Protein AF-A0AAD1UEV9-F1 (afdb_monomer_lite)

Foldseek 3Di:
DPDPDPDLPQLPFFLVNVLVCCCPPLVNNVLSVLSVVVRPGSNCLLVDDLCCCCPVSVVVPSVSSVSSNVSSVVSVVVSVVVVVVVVVVVPDDDDDDDDDDDDDDDDDDDDDDDDDDDDDDDDDDDDDDDDDDDDDDDDDDDDDDDDDDDDDDDDDDDDDDDDDDDDDDDDDDDDDDPPPPPLFKWKKWAWLFDPCHRDIAIATQAWWWEFCAPVPTLHHDVDPQTHRGAWIWHHDPRFIWIKGPQGQNFKKWFDDDKDWDDAQWWKDAQQWIWGWHDDPQWIWTATCTDPCHRDIHIADQAWFWEFCAPVTNHHDVVRPRTHNGFWIWHADPVVRIIIIGGPQIQAGMIIGQHDRRDMGDIHTDDQQIWMDGPRIIIGMHIDSDDPPPDDDDHRPDDDPPDDDDDDDDDPPVVVVVVVVVVVVVVVVVVVDDDPDDLAAPPPRPDHWFKAFRNPRDTSHDPVVVVPDQADPVPRHGGSDMHGYDD

Organism: Euplotes crassus (NCBI:txid5936)

pLDDT: mean 71.15, std 26.03, range [24.58, 98.0]

Structure (mmCIF, N/CA/C/O backbone):
data_AF-A0AAD1UEV9-F1
#
_entry.id   AF-A0AAD1UEV9-F1
#
loop_
_atom_site.group_PDB
_atom_site.id
_atom_site.type_symbol
_atom_site.label_atom_id
_atom_site.label_alt_id
_atom_site.label_comp_id
_atom_site.label_asym_id
_atom_site.label_entity_id
_atom_site.label_seq_id
_atom_site.pdbx_PDB_ins_code
_atom_site.Cartn_x
_atom_site.Cartn_y
_atom_site.Cartn_z
_atom_site.occupancy
_atom_site.B_iso_or_equiv
_atom_site.auth_seq_id
_atom_site.auth_comp_id
_atom_site.auth_asym_id
_atom_site.auth_atom_id
_atom_site.pdbx_PDB_model_num
ATOM 1 N N . MET A 1 1 ? -13.849 -2.385 49.567 1.00 40.50 1 MET A N 1
ATOM 2 C CA . MET A 1 1 ? -13.763 -0.961 49.177 1.00 40.50 1 MET A CA 1
ATOM 3 C C . MET A 1 1 ? -12.681 -0.345 50.042 1.00 40.50 1 MET A C 1
ATOM 5 O O . MET A 1 1 ? -12.700 -0.645 51.222 1.00 40.50 1 MET A O 1
ATOM 9 N N . GLU A 1 2 ? -11.763 0.414 49.437 1.00 38.47 2 GLU A N 1
ATOM 10 C CA . GLU A 1 2 ? -10.426 0.838 49.924 1.00 38.47 2 GLU A CA 1
ATOM 11 C C . GLU A 1 2 ? -9.281 -0.165 49.699 1.00 38.47 2 GLU A C 1
ATOM 13 O O . GLU A 1 2 ? -8.807 -0.784 50.642 1.00 38.47 2 GLU A O 1
ATOM 18 N N . SER A 1 3 ? -8.794 -0.303 48.454 1.00 35.12 3 SER A N 1
ATOM 19 C CA . SER A 1 3 ? -7.376 -0.658 48.205 1.00 35.12 3 SER A CA 1
ATOM 20 C C . SER A 1 3 ? -6.909 -0.487 46.742 1.00 35.12 3 SER A C 1
ATOM 22 O O . SER A 1 3 ? -6.105 -1.288 46.273 1.00 35.12 3 SER A O 1
ATOM 24 N N . THR A 1 4 ? -7.398 0.506 45.988 1.00 39.00 4 THR A N 1
ATOM 25 C CA . THR A 1 4 ? -6.973 0.738 44.581 1.00 39.00 4 THR A CA 1
ATOM 26 C C . THR A 1 4 ? -6.480 2.158 44.291 1.00 39.00 4 THR A C 1
ATOM 28 O O . THR A 1 4 ? -6.401 2.551 43.136 1.00 39.00 4 THR A O 1
ATOM 31 N N . GLU A 1 5 ? -6.081 2.920 45.309 1.00 45.06 5 GLU A N 1
ATOM 32 C CA . GLU A 1 5 ? -5.352 4.183 45.127 1.00 45.06 5 GLU A CA 1
ATOM 33 C C . GLU A 1 5 ? -4.006 4.108 45.854 1.00 45.06 5 GLU A C 1
ATOM 35 O O . GLU A 1 5 ? -3.819 4.648 46.941 1.00 45.06 5 GLU A O 1
ATOM 40 N N . GLN A 1 6 ? -3.044 3.398 45.268 1.00 44.56 6 GLN A N 1
ATOM 41 C CA . GLN A 1 6 ? -1.637 3.724 45.501 1.00 44.56 6 GLN A CA 1
ATOM 42 C C . GLN A 1 6 ? -1.188 4.555 44.300 1.00 44.56 6 GLN A C 1
ATOM 44 O O . GLN A 1 6 ? -0.864 4.019 43.244 1.00 44.56 6 GLN A O 1
ATOM 49 N N . LEU A 1 7 ? -1.287 5.877 44.469 1.00 47.72 7 LEU A N 1
ATOM 50 C CA . LEU A 1 7 ? -0.888 6.906 43.508 1.00 47.72 7 LEU A CA 1
ATOM 51 C C . LEU A 1 7 ? 0.530 6.637 43.006 1.00 47.72 7 LEU A C 1
ATOM 53 O O . LEU A 1 7 ? 1.432 6.360 43.805 1.00 47.72 7 LEU A O 1
ATOM 57 N N . LYS A 1 8 ? 0.744 6.747 41.692 1.00 59.47 8 LYS A N 1
ATOM 58 C CA . LYS A 1 8 ? 2.102 6.717 41.154 1.00 59.47 8 LYS A CA 1
ATOM 59 C C . LYS A 1 8 ? 2.853 7.905 41.750 1.00 59.47 8 LYS A C 1
ATOM 61 O O . LYS A 1 8 ? 2.376 9.031 41.684 1.00 59.47 8 LYS A O 1
ATOM 66 N N . GLU A 1 9 ? 4.022 7.669 42.340 1.00 69.00 9 GLU A N 1
ATOM 67 C CA . GLU A 1 9 ? 4.772 8.686 43.100 1.00 69.00 9 GLU A CA 1
ATOM 68 C C . GLU A 1 9 ? 4.999 9.975 42.288 1.00 69.00 9 GLU A C 1
ATOM 70 O O . GLU A 1 9 ? 4.879 11.078 42.819 1.00 69.00 9 GLU A O 1
ATOM 75 N N . TYR A 1 10 ? 5.228 9.837 40.978 1.00 77.81 10 TYR A N 1
ATOM 76 C CA . TYR A 1 10 ? 5.407 10.965 40.071 1.00 77.81 10 TYR A CA 1
ATOM 77 C C . TYR A 1 10 ? 4.105 11.696 39.705 1.00 77.81 10 TYR A C 1
ATOM 79 O O . TYR A 1 10 ? 4.173 12.868 39.372 1.00 77.81 10 TYR A O 1
ATOM 87 N N . GLU A 1 11 ? 2.920 11.080 39.790 1.00 79.50 11 GLU A N 1
ATOM 88 C CA . GLU A 1 11 ? 1.640 11.769 39.516 1.00 79.50 11 GLU A CA 1
ATOM 89 C C . GLU A 1 11 ? 1.346 12.859 40.563 1.00 79.50 11 GLU A C 1
ATOM 91 O O . GLU A 1 11 ? 0.555 13.761 40.309 1.00 79.50 11 GLU A O 1
ATOM 96 N N . SER A 1 12 ? 2.024 12.804 41.717 1.00 80.62 12 SER A N 1
ATOM 97 C CA . SER A 1 12 ? 1.969 13.826 42.768 1.00 80.62 12 SER A CA 1
ATOM 98 C C . SER A 1 12 ? 3.009 14.946 42.623 1.00 80.62 12 SER A C 1
ATOM 100 O O . SER A 1 12 ? 3.001 15.885 43.419 1.00 80.62 12 SER A O 1
ATOM 102 N N . TRP A 1 13 ? 3.913 14.862 41.639 1.00 92.19 13 TRP A N 1
ATOM 103 C CA . TRP A 1 13 ? 4.977 15.851 41.454 1.00 92.19 13 TRP A CA 1
ATOM 104 C C . TRP A 1 13 ? 4.425 17.185 40.971 1.00 92.19 13 TRP A C 1
ATOM 106 O O . TRP A 1 13 ? 3.748 17.254 39.941 1.00 92.19 13 TRP A O 1
ATOM 116 N N . GLY A 1 14 ? 4.799 18.256 41.669 1.00 89.19 14 GLY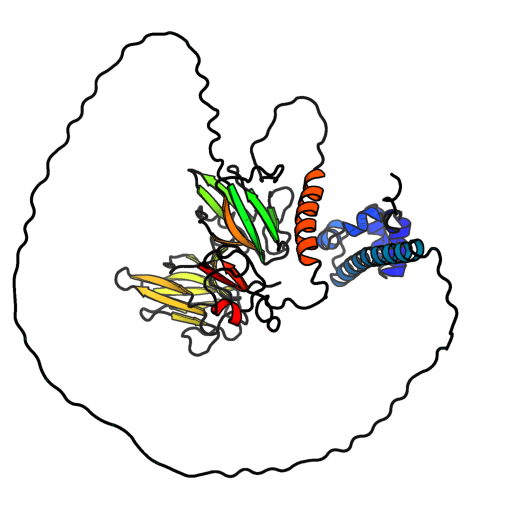 A N 1
ATOM 117 C CA . GLY A 1 14 ? 4.576 19.613 41.193 1.00 89.19 14 GLY A CA 1
ATOM 118 C C . GLY A 1 14 ? 5.571 20.006 40.096 1.00 89.19 14 GLY A C 1
ATOM 119 O O . GLY A 1 14 ? 6.533 19.298 39.795 1.00 89.19 14 GLY A O 1
ATOM 120 N N . ILE A 1 15 ? 5.381 21.196 39.527 1.00 92.00 15 ILE A N 1
ATOM 121 C CA . ILE A 1 15 ? 6.249 21.747 38.469 1.00 92.00 15 ILE A CA 1
ATOM 122 C C . ILE A 1 15 ? 7.723 21.823 38.924 1.00 92.00 15 ILE A C 1
ATOM 124 O O . ILE A 1 15 ? 8.643 21.557 38.147 1.00 92.00 15 ILE A O 1
ATOM 128 N N . GLU A 1 16 ? 7.969 22.157 40.196 1.00 91.44 16 GLU A N 1
ATOM 129 C CA . GLU A 1 16 ? 9.324 22.247 40.758 1.00 91.44 16 GLU A CA 1
ATOM 130 C C . GLU A 1 16 ? 10.008 20.872 40.853 1.00 91.44 16 GLU A C 1
ATOM 132 O O . GLU A 1 16 ? 11.198 20.746 40.552 1.00 91.44 16 GLU A O 1
ATOM 137 N N . ASP A 1 17 ? 9.251 19.822 41.175 1.00 92.38 17 ASP A N 1
ATOM 138 C CA . ASP A 1 17 ? 9.742 18.443 41.218 1.00 92.38 17 ASP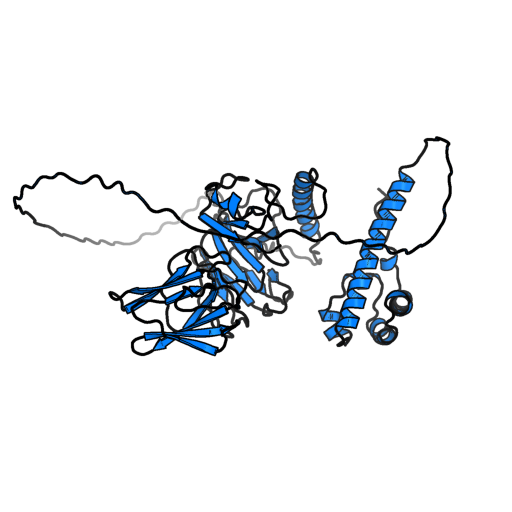 A CA 1
ATOM 139 C C . ASP A 1 17 ? 10.095 17.937 39.817 1.00 92.38 17 ASP A C 1
ATOM 141 O O . ASP A 1 17 ? 11.165 17.355 39.620 1.00 92.38 17 ASP A O 1
ATOM 145 N N . VAL A 1 18 ? 9.265 18.253 38.816 1.00 93.56 18 VAL A N 1
ATOM 146 C CA . VAL A 1 18 ? 9.556 17.966 37.402 1.00 93.56 18 VAL A CA 1
ATOM 147 C C . VAL A 1 18 ? 10.826 18.686 36.948 1.00 93.56 18 VAL A C 1
ATOM 149 O O . VAL A 1 18 ? 11.684 18.087 36.294 1.00 93.56 18 VAL A O 1
ATOM 152 N N . CYS A 1 19 ? 11.009 19.949 37.338 1.00 93.44 19 CYS A N 1
ATOM 153 C CA . CYS A 1 19 ? 12.231 20.693 37.036 1.00 93.44 19 CYS A CA 1
ATOM 154 C C . CYS A 1 19 ? 13.467 20.083 37.715 1.00 93.44 19 CYS A C 1
ATOM 156 O O . CYS A 1 19 ? 14.543 20.033 37.112 1.00 93.44 19 CYS A O 1
ATOM 158 N N . ASN A 1 20 ? 13.330 19.598 38.950 1.00 90.81 20 ASN A N 1
ATOM 159 C CA . ASN A 1 20 ? 14.400 18.905 39.667 1.00 90.81 20 ASN A CA 1
ATOM 160 C C . ASN A 1 20 ? 14.739 17.551 39.031 1.00 90.81 20 ASN A C 1
ATOM 162 O O . ASN A 1 20 ? 15.920 17.218 38.914 1.00 90.81 20 ASN A O 1
ATOM 166 N N . TRP A 1 21 ? 13.739 16.803 38.570 1.00 94.62 21 TRP A N 1
ATOM 167 C CA . TRP A 1 21 ? 13.916 15.557 37.823 1.00 94.62 21 TRP A CA 1
ATOM 168 C C . TRP A 1 21 ? 14.621 15.790 36.478 1.00 94.62 21 TRP A C 1
ATOM 170 O O . TRP A 1 21 ? 15.579 15.087 36.138 1.00 94.62 21 TRP A O 1
ATOM 180 N N . LEU A 1 22 ? 14.217 16.826 35.740 1.00 94.38 22 LEU A N 1
ATOM 181 C CA . LEU A 1 22 ? 14.823 17.195 34.461 1.00 94.38 22 LEU A CA 1
ATOM 182 C C . LEU A 1 22 ? 16.313 17.555 34.609 1.00 94.38 22 LEU A C 1
ATOM 184 O O . LEU A 1 22 ? 17.128 17.242 33.740 1.00 94.38 22 LEU A O 1
ATOM 188 N N . ASP A 1 23 ? 16.684 18.162 35.737 1.00 91.75 23 ASP A N 1
ATOM 189 C CA . ASP A 1 23 ? 18.072 18.474 36.088 1.00 91.75 23 ASP A CA 1
ATOM 190 C C . ASP A 1 23 ? 18.858 17.242 36.537 1.00 91.75 23 ASP A C 1
ATOM 192 O O . ASP A 1 23 ? 19.860 16.863 35.933 1.00 91.75 23 ASP A O 1
ATOM 196 N N . LYS A 1 24 ? 18.390 16.588 37.602 1.00 87.75 24 LYS A N 1
ATOM 197 C CA . LYS A 1 24 ? 19.173 15.585 38.329 1.00 87.75 24 LYS A CA 1
ATOM 198 C C . LYS A 1 24 ? 19.137 14.216 37.662 1.00 87.75 24 LYS A C 1
ATOM 200 O O . LYS A 1 24 ? 20.123 13.490 37.730 1.00 87.75 24 LYS A O 1
ATOM 205 N N . THR A 1 25 ? 18.024 13.862 37.023 1.00 88.69 25 THR A N 1
ATOM 206 C CA . THR A 1 25 ? 17.816 12.531 36.439 1.00 88.69 25 THR A CA 1
ATOM 207 C C . THR A 1 25 ? 18.029 12.538 34.930 1.00 88.69 25 THR A C 1
ATOM 209 O O . THR A 1 25 ? 18.719 11.668 34.404 1.00 88.69 25 THR A O 1
ATOM 212 N N . VAL A 1 26 ? 17.456 13.515 34.220 1.00 91.00 26 VAL A N 1
ATOM 213 C CA . VAL A 1 26 ? 17.577 13.598 32.751 1.00 91.00 26 VAL A CA 1
ATOM 214 C C . VAL A 1 26 ? 18.860 14.324 32.320 1.00 91.00 26 VAL A C 1
ATOM 216 O O . VAL A 1 26 ? 19.352 14.105 31.208 1.00 91.00 26 VAL A O 1
ATOM 219 N N . SER A 1 27 ? 19.435 15.146 33.207 1.00 93.00 27 SER A N 1
ATOM 220 C CA . SER A 1 27 ? 20.623 15.970 32.945 1.00 93.00 27 SER A CA 1
ATOM 221 C C . SER A 1 27 ? 20.422 16.967 31.802 1.00 93.00 27 SER A C 1
ATOM 223 O O . SER A 1 27 ? 21.294 17.121 30.943 1.00 93.00 27 SER A O 1
ATOM 225 N N . LEU A 1 28 ? 19.260 17.632 31.775 1.00 94.38 28 LEU A N 1
ATOM 226 C CA . LEU A 1 28 ? 18.916 18.666 30.792 1.00 94.38 28 LEU A CA 1
ATOM 227 C C . LEU A 1 28 ? 18.331 19.942 31.448 1.00 94.38 28 LEU A C 1
ATOM 229 O O . LEU A 1 28 ? 17.207 20.346 31.129 1.00 94.38 28 LEU A O 1
ATOM 233 N N . PRO A 1 29 ? 19.075 20.624 32.344 1.00 93.00 29 PRO A N 1
ATOM 234 C CA . PRO A 1 29 ? 18.580 21.801 33.067 1.00 93.00 29 PRO A CA 1
ATOM 235 C C . PRO A 1 29 ? 18.188 22.980 32.166 1.00 93.00 29 PRO A C 1
ATOM 237 O O . PRO A 1 29 ? 17.394 23.825 32.577 1.00 93.00 29 PRO A O 1
ATOM 240 N N . GLN A 1 30 ? 18.702 23.044 30.934 1.00 93.38 30 GLN A N 1
ATOM 241 C CA . GLN A 1 30 ? 18.391 24.112 29.981 1.00 93.38 30 GLN A CA 1
ATOM 242 C C . GLN A 1 30 ? 16.912 24.166 29.569 1.00 93.38 30 GLN A C 1
ATOM 244 O O . GLN A 1 30 ? 16.466 25.199 29.081 1.00 93.38 30 GLN A O 1
ATOM 249 N N . TYR A 1 31 ? 16.152 23.083 29.767 1.00 95.75 31 TYR A N 1
ATOM 250 C CA . TYR A 1 31 ? 14.731 23.017 29.409 1.00 95.75 31 TYR A CA 1
ATOM 251 C C . TYR A 1 31 ? 13.787 23.324 30.579 1.00 95.75 31 TYR A C 1
ATOM 253 O O . TYR A 1 31 ? 12.580 23.409 30.367 1.00 95.75 31 TYR A O 1
ATOM 261 N N . LYS A 1 32 ? 14.309 23.574 31.792 1.00 94.50 32 LYS A N 1
ATOM 262 C CA . LYS A 1 32 ? 13.489 23.981 32.948 1.00 94.50 32 LYS A CA 1
ATOM 263 C C . LYS A 1 32 ? 12.576 25.183 32.672 1.00 94.50 32 LYS A C 1
ATOM 265 O O . LYS A 1 32 ? 11.414 25.100 33.065 1.00 94.50 32 LYS A O 1
ATOM 270 N N . PRO A 1 33 ? 13.034 26.273 32.012 1.00 92.56 33 PRO A N 1
ATOM 271 C CA . PRO A 1 33 ? 12.177 27.435 31.780 1.00 92.56 33 PRO A CA 1
ATOM 272 C C . PRO A 1 33 ? 10.932 27.079 30.965 1.00 92.56 33 PRO A C 1
ATOM 274 O O . PRO A 1 33 ? 9.839 27.476 31.338 1.00 92.56 33 PRO A O 1
ATOM 277 N N . VAL A 1 34 ? 11.092 26.254 29.926 1.00 94.00 34 VAL A N 1
ATOM 278 C CA . VAL A 1 34 ? 9.996 25.830 29.042 1.00 94.00 34 VAL A CA 1
ATOM 279 C C . VAL A 1 34 ? 9.017 24.905 29.768 1.00 94.00 34 VAL A C 1
ATOM 281 O O . VAL A 1 34 ? 7.811 25.099 29.685 1.00 94.00 34 VAL A O 1
ATOM 284 N N . PHE A 1 35 ? 9.518 23.936 30.544 1.00 94.69 35 PHE A N 1
ATOM 285 C CA . PHE A 1 35 ? 8.661 23.063 31.360 1.00 94.69 35 PHE A CA 1
ATOM 286 C C . PHE A 1 35 ? 7.892 23.847 32.437 1.00 94.69 35 PHE A C 1
ATOM 288 O O . PHE A 1 35 ? 6.749 23.513 32.739 1.00 94.69 35 PHE A O 1
ATOM 295 N N . THR A 1 36 ? 8.496 24.908 32.984 1.00 92.50 36 THR A N 1
ATOM 296 C CA . THR A 1 36 ? 7.838 25.803 33.949 1.00 92.50 36 THR A CA 1
ATOM 297 C C . THR A 1 36 ? 6.783 26.677 33.272 1.00 92.50 36 THR A C 1
ATOM 299 O O . THR A 1 36 ? 5.683 26.811 33.797 1.00 92.50 36 THR A O 1
ATOM 302 N N . GLU A 1 37 ? 7.097 27.254 32.107 1.00 90.81 37 GLU A N 1
ATOM 303 C CA . GLU A 1 37 ? 6.190 28.113 31.332 1.00 90.81 37 GLU A CA 1
ATOM 304 C C . GLU A 1 37 ? 4.939 27.359 30.870 1.00 90.81 37 GLU A C 1
ATOM 306 O O . GLU A 1 37 ? 3.829 27.877 30.975 1.00 90.81 37 GLU A O 1
ATOM 311 N N . LEU A 1 38 ? 5.113 26.110 30.435 1.00 91.06 38 LEU A N 1
ATOM 312 C CA . LEU A 1 38 ? 4.023 25.217 30.041 1.00 91.06 38 LEU A CA 1
ATOM 313 C C . LEU A 1 38 ? 3.315 24.550 31.234 1.00 91.06 38 LEU A C 1
ATOM 315 O O . LEU A 1 38 ? 2.422 23.734 31.023 1.00 91.06 38 LEU A O 1
ATOM 319 N N . ALA A 1 39 ? 3.696 24.892 32.471 1.00 92.00 39 ALA A N 1
ATOM 320 C CA . ALA A 1 39 ? 3.129 24.352 33.706 1.00 92.00 39 ALA A CA 1
ATOM 321 C C . ALA A 1 39 ? 3.081 22.811 33.735 1.00 92.00 39 ALA A C 1
ATOM 323 O O . ALA A 1 39 ? 2.087 22.212 34.142 1.00 92.00 39 ALA A O 1
ATOM 324 N N . ILE A 1 40 ? 4.166 22.168 33.297 1.00 93.44 40 ILE A N 1
ATOM 325 C CA . ILE A 1 40 ? 4.252 20.709 33.220 1.00 93.44 40 ILE A CA 1
ATOM 326 C C . ILE A 1 40 ? 4.484 20.130 34.613 1.00 93.44 40 ILE A C 1
ATOM 328 O O . ILE A 1 40 ? 5.576 20.243 35.175 1.00 93.44 40 ILE A O 1
ATOM 332 N N . ASP A 1 41 ? 3.452 19.490 35.151 1.00 91.50 41 ASP A N 1
ATOM 333 C CA . ASP A 1 41 ? 3.512 18.692 36.370 1.00 91.50 41 ASP A CA 1
ATOM 334 C C . ASP A 1 41 ? 3.751 17.202 36.063 1.00 91.50 41 ASP A C 1
ATOM 336 O O . ASP A 1 41 ? 3.839 16.772 34.906 1.00 91.50 41 ASP A O 1
ATOM 340 N N . GLY A 1 42 ? 3.917 16.396 37.110 1.00 87.00 42 GLY A N 1
ATOM 341 C CA . GLY A 1 42 ? 4.221 14.981 36.941 1.00 87.00 42 GLY A CA 1
ATOM 342 C C . GLY A 1 42 ? 3.092 14.158 36.324 1.00 87.00 42 GLY A C 1
ATOM 343 O O . GLY A 1 42 ? 3.368 13.149 35.673 1.00 87.00 42 GLY A O 1
ATOM 344 N N . SER A 1 43 ? 1.839 14.604 36.449 1.00 86.50 43 SER A N 1
ATOM 345 C CA . SER A 1 43 ? 0.687 13.947 35.822 1.00 86.50 43 SER A CA 1
ATOM 346 C C . SER A 1 43 ? 0.713 14.070 34.294 1.00 86.50 43 SER A C 1
ATOM 348 O O . SER A 1 43 ? 0.243 13.176 33.589 1.00 86.50 43 SER A O 1
ATOM 350 N N . LEU A 1 44 ? 1.331 15.136 33.772 1.00 88.38 44 LEU A N 1
ATOM 351 C CA . LEU A 1 44 ? 1.458 15.391 32.337 1.00 88.38 44 LEU A CA 1
ATOM 352 C C . LEU A 1 44 ? 2.639 14.659 31.688 1.00 88.38 44 LEU A C 1
ATOM 354 O O . LEU A 1 44 ? 2.579 14.360 30.496 1.00 88.38 44 LEU A O 1
ATOM 358 N N . LEU A 1 45 ? 3.683 14.308 32.448 1.00 89.62 45 LEU A N 1
ATOM 359 C CA . LEU A 1 45 ? 4.866 13.600 31.937 1.00 89.62 45 LEU A CA 1
ATOM 360 C C . LEU A 1 45 ? 4.561 12.363 31.065 1.00 89.62 45 LEU A C 1
ATOM 362 O O . LEU A 1 45 ? 5.134 12.278 29.979 1.00 89.62 45 LEU A O 1
ATOM 366 N N . PRO A 1 46 ? 3.687 11.409 31.451 1.00 86.56 46 PRO A N 1
ATOM 367 C CA . PRO A 1 46 ? 3.407 10.224 30.633 1.00 86.56 46 PRO A CA 1
ATOM 368 C C . PRO A 1 46 ? 2.673 10.527 29.319 1.00 86.56 46 PRO A C 1
ATOM 370 O O . PRO A 1 46 ? 2.594 9.649 28.459 1.00 86.56 46 PRO A O 1
ATOM 373 N N . HIS A 1 47 ? 2.141 11.739 29.158 1.00 85.81 47 HIS A N 1
ATOM 374 C CA . HIS A 1 47 ? 1.397 12.163 27.974 1.00 85.81 47 HIS A CA 1
ATOM 375 C C . HIS A 1 47 ? 2.246 12.947 26.970 1.00 85.81 47 HIS A C 1
ATOM 377 O O . HIS A 1 47 ? 1.777 13.181 25.861 1.00 85.81 47 HIS A O 1
ATOM 383 N N . ILE A 1 48 ? 3.484 13.303 27.326 1.00 88.50 48 ILE A N 1
ATOM 384 C CA . ILE A 1 48 ? 4.402 14.027 26.443 1.00 88.50 48 ILE A CA 1
ATOM 385 C C . ILE A 1 48 ? 4.927 13.094 25.343 1.00 88.50 48 ILE A C 1
ATOM 387 O O . ILE A 1 48 ? 5.586 12.084 25.615 1.00 88.50 48 ILE A O 1
ATOM 391 N N . LEU A 1 49 ? 4.683 13.467 24.088 1.00 89.50 49 LEU A N 1
ATOM 392 C CA . LEU A 1 49 ? 5.151 12.787 22.880 1.00 89.50 49 LEU A CA 1
ATOM 393 C C . LEU A 1 49 ? 6.384 13.489 22.278 1.00 89.50 49 LEU A C 1
ATOM 395 O O . LEU A 1 49 ? 6.690 14.640 22.588 1.00 89.50 49 LEU A O 1
ATOM 399 N N . ASP A 1 50 ? 7.109 12.807 21.377 1.00 86.81 50 ASP A N 1
ATOM 400 C CA . ASP A 1 50 ? 8.262 13.417 20.674 1.00 86.81 50 ASP A CA 1
ATOM 401 C C . ASP A 1 50 ? 7.847 14.658 19.865 1.00 86.81 50 ASP A C 1
ATOM 403 O O . ASP A 1 50 ? 8.622 15.610 19.767 1.00 86.81 50 ASP A O 1
ATOM 407 N N . ASP A 1 51 ? 6.617 14.648 19.334 1.00 84.94 51 ASP A N 1
ATOM 408 C CA . ASP A 1 51 ? 6.024 15.754 18.580 1.00 84.94 51 ASP A CA 1
ATOM 409 C C . ASP A 1 51 ? 5.757 16.985 19.468 1.00 84.94 51 ASP A C 1
ATOM 411 O O . ASP A 1 51 ? 6.004 18.108 19.029 1.00 84.94 51 ASP A O 1
ATOM 415 N N . ASP A 1 52 ? 5.337 16.801 20.721 1.00 91.06 52 ASP A N 1
ATOM 416 C CA . ASP A 1 52 ? 5.136 17.919 21.655 1.00 91.06 52 ASP A CA 1
ATOM 417 C C . ASP A 1 52 ? 6.498 18.532 21.997 1.00 91.06 52 ASP A C 1
ATOM 419 O O . ASP A 1 52 ? 6.710 19.742 21.911 1.00 91.06 52 ASP A O 1
ATOM 423 N N . LEU A 1 53 ? 7.487 17.676 22.273 1.00 91.75 53 LEU A N 1
ATOM 424 C CA . LEU A 1 53 ? 8.841 18.112 22.597 1.00 91.75 53 LEU A CA 1
ATOM 425 C C . LEU A 1 53 ? 9.488 18.930 21.468 1.00 91.75 53 LEU A C 1
ATOM 427 O O . LEU A 1 53 ? 10.262 19.841 21.753 1.00 91.75 53 LEU A O 1
ATOM 431 N N . ILE A 1 54 ? 9.214 18.626 20.195 1.00 87.06 54 ILE A N 1
ATOM 432 C CA . ILE A 1 54 ? 9.757 19.404 19.069 1.00 87.06 54 ILE A CA 1
ATOM 433 C C . ILE A 1 54 ? 8.938 20.661 18.757 1.00 87.06 54 ILE A C 1
ATOM 435 O O . ILE A 1 54 ? 9.549 21.685 18.451 1.00 87.06 54 ILE A O 1
ATOM 439 N N . ASN A 1 55 ? 7.605 20.594 18.809 1.00 83.50 55 ASN A N 1
ATOM 440 C CA . ASN A 1 55 ? 6.742 21.675 18.324 1.00 83.50 55 ASN A CA 1
ATOM 441 C C . ASN A 1 55 ? 6.357 22.672 19.421 1.00 83.50 55 ASN A C 1
ATOM 443 O O . ASN A 1 55 ? 6.371 23.873 19.163 1.00 83.50 55 ASN A O 1
ATOM 447 N N . ASP A 1 56 ? 6.066 22.188 20.628 1.00 88.81 56 ASP A N 1
ATOM 448 C CA . ASP A 1 56 ? 5.537 23.011 21.722 1.00 88.81 56 ASP A CA 1
ATOM 449 C C . ASP A 1 56 ? 6.637 23.394 22.716 1.00 88.81 56 ASP A C 1
ATOM 451 O O . ASP A 1 56 ? 6.675 24.521 23.204 1.00 88.81 56 ASP A O 1
ATOM 455 N N . PHE A 1 57 ? 7.588 22.487 22.964 1.00 92.62 57 PHE A N 1
ATOM 456 C CA . PHE A 1 57 ? 8.718 22.738 23.869 1.00 92.62 57 PHE A CA 1
ATOM 457 C C . PHE A 1 57 ? 9.964 23.288 23.141 1.00 92.62 57 PHE A C 1
ATOM 459 O O . PHE A 1 57 ? 10.988 23.556 23.774 1.00 92.62 57 PHE A O 1
ATOM 466 N N . ASP A 1 58 ? 9.912 23.406 21.808 1.00 91.81 58 ASP A N 1
ATOM 467 C CA . ASP A 1 58 ? 11.008 23.853 20.928 1.00 91.81 58 ASP A CA 1
ATOM 468 C C . ASP A 1 58 ? 12.334 23.066 21.106 1.00 91.81 58 ASP A C 1
ATOM 470 O O . ASP A 1 58 ? 13.440 23.549 20.831 1.00 91.81 58 ASP A O 1
ATOM 474 N N . ILE A 1 59 ? 12.265 21.797 21.531 1.00 92.31 59 ILE A N 1
ATOM 475 C CA . ILE A 1 59 ? 13.429 20.917 21.728 1.00 92.31 59 ILE A CA 1
ATOM 476 C C . ILE A 1 59 ? 13.815 20.263 20.395 1.00 92.31 59 ILE A C 1
ATOM 478 O O . ILE A 1 59 ? 13.602 19.076 20.128 1.00 92.31 59 ILE A O 1
ATOM 482 N N . LYS A 1 60 ? 14.463 21.042 19.526 1.00 84.25 60 LYS A N 1
ATOM 483 C CA . LYS A 1 60 ? 14.861 20.593 18.172 1.00 84.25 60 LYS A CA 1
ATOM 484 C C . LYS A 1 60 ? 15.900 19.469 18.172 1.00 84.25 60 LYS A C 1
ATOM 486 O O . LYS A 1 60 ? 15.957 18.676 17.229 1.00 84.25 60 LYS A O 1
ATOM 491 N N . ILE A 1 61 ? 16.706 19.361 19.230 1.00 88.19 61 ILE A N 1
ATOM 492 C CA . ILE A 1 61 ? 17.770 18.354 19.337 1.00 88.19 61 ILE A CA 1
ATOM 493 C C . ILE A 1 61 ? 17.157 16.975 19.611 1.00 88.19 61 ILE A C 1
ATOM 495 O O . ILE A 1 61 ? 16.754 16.670 20.734 1.00 88.19 61 ILE A O 1
ATOM 499 N N . ARG A 1 62 ? 17.167 16.102 18.594 1.00 86.38 62 ARG A N 1
ATOM 500 C CA . ARG A 1 62 ? 16.588 14.745 18.657 1.00 86.38 62 ARG A CA 1
ATOM 501 C C . ARG A 1 62 ? 17.093 13.919 19.845 1.00 86.38 62 ARG A C 1
ATOM 503 O O . ARG A 1 62 ? 16.309 13.243 20.496 1.00 86.38 62 ARG A O 1
ATOM 510 N N . LEU A 1 63 ? 18.391 13.986 20.158 1.00 78.06 63 LEU A N 1
ATOM 511 C CA . LEU A 1 63 ? 18.976 13.233 21.277 1.00 78.06 63 LEU A CA 1
ATOM 512 C C . LEU A 1 63 ? 18.438 13.675 22.644 1.00 78.06 63 LEU A C 1
ATOM 514 O O . LEU A 1 63 ? 18.319 12.847 23.543 1.00 78.06 63 LEU A O 1
ATOM 518 N N . HIS A 1 64 ? 18.096 14.953 22.808 1.00 92.81 64 HIS A N 1
ATOM 519 C CA . HIS A 1 64 ? 17.519 15.454 24.054 1.00 92.81 64 HIS A CA 1
ATOM 520 C C . HIS A 1 64 ? 16.083 14.962 24.224 1.00 92.81 64 HIS A C 1
ATOM 522 O O . HIS A 1 64 ? 15.734 14.487 25.301 1.00 92.81 64 HIS A O 1
ATOM 528 N N . ARG A 1 65 ? 15.294 14.957 23.143 1.00 94.75 65 ARG A N 1
ATOM 529 C CA . ARG A 1 65 ? 13.935 14.404 23.175 1.00 94.75 65 ARG A CA 1
ATOM 530 C C . ARG A 1 65 ? 13.920 12.911 23.487 1.00 94.75 65 ARG A C 1
ATOM 532 O O . ARG A 1 65 ? 13.207 12.479 24.385 1.00 94.75 65 ARG A O 1
ATOM 539 N N . VAL A 1 66 ? 14.802 12.135 22.849 1.00 83.00 66 VAL A N 1
ATOM 540 C CA . VAL A 1 66 ? 14.965 10.700 23.145 1.00 83.00 66 VAL A CA 1
ATOM 541 C C . VAL A 1 66 ? 15.336 10.465 24.616 1.00 83.00 66 VAL A C 1
ATOM 543 O O . VAL A 1 66 ? 14.804 9.544 25.234 1.00 83.00 66 VAL A O 1
ATOM 546 N N . LYS A 1 67 ? 16.212 11.296 25.206 1.00 90.00 67 LYS A N 1
ATOM 547 C CA . LYS A 1 67 ? 16.551 11.213 26.639 1.00 90.00 67 LYS A CA 1
ATOM 548 C C . LYS A 1 67 ? 15.339 11.464 27.537 1.00 90.00 67 LYS A C 1
ATOM 550 O O . LYS A 1 67 ? 15.133 10.691 28.468 1.00 90.00 67 LYS A O 1
ATOM 555 N N . ILE A 1 68 ? 14.544 12.493 27.243 1.00 91.69 68 ILE A N 1
ATOM 556 C CA . ILE A 1 68 ? 13.335 12.838 28.007 1.00 91.69 68 ILE A CA 1
ATOM 557 C C . ILE A 1 68 ? 12.309 11.701 27.918 1.00 91.69 68 ILE A C 1
ATOM 559 O O . ILE A 1 68 ? 11.891 11.179 28.948 1.00 91.69 68 ILE A O 1
ATOM 563 N N . ILE A 1 69 ? 11.987 11.230 26.709 1.00 91.75 69 ILE A N 1
ATOM 564 C CA . ILE A 1 69 ? 11.027 10.135 26.494 1.00 91.75 69 ILE A CA 1
ATOM 565 C C . ILE A 1 69 ? 11.473 8.845 27.195 1.00 91.75 69 ILE A C 1
ATOM 567 O O . ILE A 1 69 ? 10.671 8.176 27.847 1.00 91.75 69 ILE A O 1
ATOM 571 N N . ASN A 1 70 ? 12.757 8.488 27.113 1.00 86.56 70 ASN A N 1
ATOM 572 C CA . ASN A 1 70 ? 13.265 7.300 27.801 1.00 86.56 70 ASN A CA 1
ATOM 573 C C . ASN A 1 70 ? 13.251 7.459 29.326 1.00 86.56 70 ASN A C 1
ATOM 575 O O . ASN A 1 70 ? 13.009 6.481 30.032 1.00 86.56 70 ASN A O 1
ATOM 579 N N . ALA A 1 71 ? 13.492 8.663 29.845 1.00 89.62 71 ALA A N 1
ATOM 580 C CA . ALA A 1 71 ? 13.400 8.928 31.275 1.00 89.62 71 ALA A CA 1
ATOM 581 C C . ALA A 1 71 ? 11.947 8.842 31.779 1.00 89.62 71 ALA A C 1
ATOM 583 O O . ALA A 1 71 ? 11.716 8.247 32.827 1.00 89.62 71 ALA A O 1
ATOM 584 N N . ILE A 1 72 ? 10.969 9.331 31.008 1.00 89.69 72 ILE A N 1
ATOM 585 C CA . ILE A 1 72 ? 9.531 9.185 31.311 1.00 89.69 72 ILE A CA 1
ATOM 586 C C . ILE A 1 72 ? 9.136 7.704 31.338 1.00 89.69 72 ILE A C 1
ATOM 588 O O . ILE A 1 72 ? 8.476 7.245 32.269 1.00 89.69 72 ILE A O 1
ATOM 592 N N . LYS A 1 73 ? 9.597 6.914 30.360 1.00 84.81 73 LYS A N 1
ATOM 593 C CA . LYS A 1 73 ? 9.358 5.461 30.344 1.00 84.81 73 LYS A CA 1
ATOM 594 C C . LYS A 1 73 ? 9.909 4.774 31.595 1.00 84.81 73 LYS A C 1
ATOM 596 O O . LYS A 1 73 ? 9.225 3.925 32.155 1.00 84.81 73 LYS A O 1
ATOM 601 N N . LYS A 1 74 ? 11.096 5.175 32.067 1.00 82.44 74 LYS A N 1
ATOM 602 C CA . LYS A 1 74 ? 11.682 4.645 33.309 1.00 82.44 74 LYS A CA 1
ATOM 603 C C . LYS A 1 74 ? 10.847 4.978 34.547 1.00 82.44 74 LYS A C 1
ATOM 605 O O . LYS A 1 74 ? 10.691 4.100 35.386 1.00 82.44 74 LYS A O 1
ATOM 610 N N . LEU A 1 75 ? 10.257 6.176 34.634 1.00 81.75 75 LEU A N 1
ATOM 611 C CA . LEU A 1 75 ? 9.339 6.524 35.731 1.00 81.75 75 LEU A CA 1
ATOM 612 C C . LEU A 1 75 ? 8.133 5.576 35.790 1.00 81.75 75 LEU A C 1
ATOM 614 O O . LEU A 1 75 ? 7.720 5.166 36.874 1.00 81.75 75 LEU A O 1
ATOM 618 N N . ASN A 1 76 ? 7.615 5.168 34.628 1.00 70.56 76 ASN A N 1
ATOM 619 C CA . ASN A 1 76 ? 6.517 4.206 34.548 1.00 70.56 76 ASN A CA 1
ATOM 620 C C . ASN A 1 76 ? 6.941 2.804 35.000 1.00 70.56 76 ASN A C 1
ATOM 622 O O . ASN A 1 76 ? 6.228 2.176 35.776 1.00 70.56 76 ASN A O 1
ATOM 626 N N . THR A 1 77 ? 8.110 2.328 34.566 1.00 69.12 77 THR A N 1
ATOM 627 C CA . THR A 1 77 ? 8.606 0.986 34.918 1.00 69.12 77 THR A CA 1
ATOM 628 C C . THR A 1 77 ? 9.002 0.874 36.394 1.00 69.12 77 THR A C 1
ATOM 630 O O . THR A 1 77 ? 8.746 -0.141 37.038 1.00 69.12 77 THR A O 1
ATOM 633 N N . GLU A 1 78 ? 9.605 1.922 36.955 1.00 64.06 78 GLU A N 1
ATOM 634 C CA . GLU A 1 78 ? 10.055 1.942 38.350 1.00 64.06 78 GLU A CA 1
ATOM 635 C C . GLU A 1 78 ? 8.881 2.037 39.338 1.00 64.06 78 GLU A C 1
ATOM 637 O O . GLU A 1 78 ? 8.940 1.463 40.427 1.00 64.06 78 GLU A O 1
ATOM 642 N N . CYS A 1 79 ? 7.776 2.667 38.928 1.00 58.56 79 CYS A N 1
ATOM 643 C CA . CYS A 1 79 ? 6.524 2.655 39.679 1.00 58.56 79 CYS A CA 1
ATOM 644 C C . CYS A 1 79 ? 5.904 1.249 39.744 1.00 58.56 79 CYS A C 1
ATOM 646 O O . CYS A 1 79 ? 5.488 0.817 40.818 1.00 58.56 79 CYS A O 1
ATOM 648 N N . THR A 1 80 ? 5.883 0.513 38.627 1.00 57.72 80 THR A N 1
ATOM 649 C CA . THR A 1 80 ? 5.361 -0.864 38.582 1.00 57.72 80 THR A CA 1
ATOM 650 C C . THR A 1 80 ? 6.165 -1.797 39.491 1.00 57.72 80 THR A C 1
ATOM 652 O O . THR A 1 80 ? 5.576 -2.528 40.284 1.00 57.72 80 THR A O 1
ATOM 655 N N . ARG A 1 81 ? 7.502 -1.687 39.482 1.00 57.88 81 ARG A N 1
ATOM 656 C CA . ARG A 1 81 ? 8.385 -2.496 40.342 1.00 57.88 81 ARG A CA 1
ATOM 657 C C . ARG A 1 81 ? 8.168 -2.236 41.839 1.00 57.88 81 ARG A C 1
ATOM 659 O O . ARG A 1 81 ? 8.141 -3.177 42.625 1.00 57.88 81 ARG A O 1
ATOM 666 N N . LYS A 1 82 ? 7.991 -0.972 42.254 1.00 57.47 82 LYS A N 1
ATOM 667 C CA . LYS A 1 82 ? 7.721 -0.634 43.667 1.00 57.47 82 LYS A CA 1
ATOM 668 C C . LYS A 1 82 ? 6.378 -1.190 44.149 1.00 57.47 82 LYS A C 1
ATOM 670 O O . LYS A 1 82 ? 6.288 -1.631 45.292 1.00 57.47 82 LYS A O 1
ATOM 675 N N . ILE A 1 83 ? 5.359 -1.197 43.286 1.00 58.94 83 ILE A N 1
ATOM 676 C CA . ILE A 1 83 ? 4.047 -1.781 43.596 1.00 58.94 83 ILE A CA 1
ATOM 677 C C . ILE A 1 83 ? 4.178 -3.296 43.781 1.00 58.94 83 ILE A C 1
ATOM 679 O O . ILE A 1 83 ? 3.673 -3.820 44.768 1.00 58.94 83 ILE A O 1
ATOM 683 N N . GLU A 1 84 ? 4.900 -3.987 42.895 1.00 55.38 84 GLU A N 1
ATOM 684 C CA . GLU A 1 84 ? 5.155 -5.432 43.001 1.00 55.38 84 GLU A CA 1
ATOM 685 C C . GLU A 1 84 ? 5.923 -5.800 44.283 1.00 55.38 84 GLU A C 1
ATOM 687 O O . GLU A 1 84 ? 5.566 -6.762 44.965 1.00 55.38 84 GLU A O 1
ATOM 692 N N . GLU A 1 85 ? 6.924 -5.003 44.670 1.00 57.50 85 GLU A N 1
ATOM 693 C CA . GLU A 1 85 ? 7.696 -5.207 45.904 1.00 57.50 85 GLU A CA 1
ATOM 694 C C . GLU A 1 85 ? 6.884 -4.929 47.178 1.00 57.50 85 GLU A C 1
ATOM 696 O O . GLU A 1 85 ? 6.999 -5.672 48.157 1.00 57.50 85 GLU A O 1
ATOM 701 N N . ASP A 1 86 ? 6.039 -3.896 47.185 1.00 55.56 86 ASP A N 1
ATOM 702 C CA . ASP A 1 86 ? 5.136 -3.611 48.307 1.00 55.56 86 ASP A CA 1
ATOM 703 C C . ASP A 1 86 ? 4.011 -4.654 48.417 1.00 55.56 86 ASP A C 1
ATOM 705 O O . ASP A 1 86 ? 3.593 -4.995 49.528 1.00 55.56 86 ASP A O 1
ATOM 709 N N . PHE A 1 87 ? 3.554 -5.210 47.291 1.00 53.97 87 PHE A N 1
ATOM 710 C CA . PHE A 1 87 ? 2.602 -6.322 47.260 1.00 53.97 87 PHE A CA 1
ATOM 711 C C . PHE A 1 87 ? 3.240 -7.612 47.795 1.00 53.97 87 PHE A C 1
ATOM 713 O O . PHE A 1 87 ? 2.651 -8.289 48.641 1.00 53.97 87 PHE A O 1
ATOM 720 N N . ALA A 1 88 ? 4.481 -7.903 47.392 1.00 53.09 88 ALA A N 1
ATOM 721 C CA . ALA A 1 88 ? 5.261 -9.030 47.901 1.00 53.09 88 ALA A CA 1
ATOM 722 C C . ALA A 1 88 ? 5.546 -8.909 49.411 1.00 53.09 88 ALA A C 1
ATOM 724 O O . ALA A 1 88 ? 5.455 -9.901 50.135 1.00 53.09 88 ALA A O 1
ATOM 725 N N . ARG A 1 89 ? 5.814 -7.697 49.924 1.00 58.88 89 ARG A N 1
ATOM 726 C CA . ARG A 1 89 ? 5.970 -7.464 51.374 1.00 58.88 89 ARG A CA 1
ATOM 727 C C . ARG A 1 89 ? 4.660 -7.608 52.148 1.00 58.88 89 ARG A C 1
ATOM 729 O O . ARG A 1 89 ? 4.680 -8.149 53.249 1.00 58.88 89 ARG A O 1
ATOM 736 N N . LYS A 1 90 ? 3.527 -7.158 51.597 1.00 54.75 90 LYS A N 1
ATOM 737 C CA . LYS A 1 90 ? 2.203 -7.287 52.241 1.00 54.75 90 LYS A CA 1
ATOM 738 C C . LYS A 1 90 ? 1.690 -8.730 52.297 1.00 54.75 90 LYS A C 1
ATOM 740 O O . LYS A 1 90 ? 0.892 -9.039 53.177 1.00 54.75 90 LYS A O 1
ATOM 745 N N . LEU A 1 91 ? 2.149 -9.605 51.400 1.00 52.22 91 LEU A N 1
ATOM 746 C CA . LEU A 1 91 ? 1.812 -11.034 51.401 1.00 52.22 91 LEU A CA 1
ATOM 747 C C . LEU A 1 91 ? 2.604 -11.855 52.436 1.00 52.22 91 LEU A C 1
ATOM 749 O O . LEU A 1 91 ? 2.180 -12.957 52.774 1.00 52.22 91 LEU A O 1
ATOM 753 N N . ASN A 1 92 ? 3.694 -11.321 53.000 1.00 45.62 92 ASN A N 1
ATOM 754 C CA . ASN A 1 92 ? 4.459 -11.990 54.053 1.00 45.62 92 ASN A CA 1
ATOM 755 C C . ASN A 1 92 ? 3.950 -11.617 55.456 1.00 45.62 92 ASN A C 1
ATOM 757 O O . ASN A 1 92 ? 4.550 -10.815 56.172 1.00 45.62 92 ASN A O 1
ATOM 761 N N . ILE A 1 93 ? 2.861 -12.269 55.878 1.00 40.16 93 ILE A N 1
ATOM 762 C CA . ILE A 1 93 ? 2.554 -12.483 57.298 1.00 40.16 93 ILE A CA 1
ATOM 763 C C . ILE A 1 93 ? 2.815 -13.957 57.624 1.00 40.16 93 ILE A C 1
ATOM 765 O O . ILE A 1 93 ? 2.011 -14.824 57.300 1.00 40.16 93 ILE A O 1
ATOM 769 N N . GLY A 1 94 ? 3.917 -14.197 58.339 1.00 33.81 94 GLY A N 1
ATOM 770 C CA . GLY A 1 94 ? 4.068 -15.328 59.256 1.00 33.81 94 GLY A CA 1
ATOM 771 C C . GLY A 1 94 ? 4.658 -16.612 58.674 1.00 33.81 94 GLY A C 1
ATOM 772 O O . GLY A 1 94 ? 3.929 -17.525 58.308 1.00 33.81 94 GLY A O 1
ATOM 773 N N . GLY A 1 95 ? 5.982 -16.729 58.735 1.00 28.11 95 GLY A N 1
ATOM 774 C CA . GLY A 1 95 ? 6.683 -18.000 58.591 1.00 28.11 95 GLY A CA 1
ATOM 775 C C . GLY A 1 95 ? 8.168 -17.817 58.853 1.00 28.11 95 GLY A C 1
ATOM 776 O O . GLY A 1 95 ? 8.908 -17.474 57.940 1.00 28.11 95 GLY A O 1
ATOM 777 N N . ASN A 1 96 ? 8.570 -17.980 60.116 1.00 32.19 96 ASN A N 1
ATOM 778 C CA . ASN A 1 96 ? 9.962 -18.198 60.495 1.00 32.19 96 ASN A CA 1
ATOM 779 C C . ASN A 1 96 ? 10.539 -19.326 59.636 1.00 32.19 96 ASN A C 1
ATOM 781 O O . ASN A 1 96 ? 9.881 -20.352 59.518 1.00 32.19 96 ASN A O 1
ATOM 785 N N . ASP A 1 97 ? 11.756 -19.157 59.135 1.00 30.86 97 ASP A N 1
ATOM 786 C CA . ASP A 1 97 ? 12.787 -20.175 59.304 1.00 30.86 97 ASP A CA 1
ATOM 787 C C . ASP A 1 97 ? 14.167 -19.518 59.203 1.00 30.86 97 ASP A C 1
ATOM 789 O O . ASP A 1 97 ? 14.456 -18.694 58.334 1.00 30.86 97 ASP A O 1
ATOM 793 N N . GLU A 1 98 ? 14.964 -19.838 60.215 1.00 33.75 98 GLU A N 1
ATOM 794 C CA . GLU A 1 98 ? 16.342 -19.435 60.436 1.00 33.75 98 GLU A CA 1
ATOM 795 C C . GLU A 1 98 ? 17.301 -20.166 59.480 1.00 33.75 98 GLU A C 1
ATOM 797 O O . GLU A 1 98 ? 17.003 -21.252 58.988 1.00 33.75 98 GLU A O 1
ATOM 802 N N . HIS A 1 99 ? 18.501 -19.587 59.353 1.00 31.58 99 HIS A N 1
ATOM 803 C CA . HIS A 1 99 ? 19.711 -20.066 58.666 1.00 31.58 99 HIS A CA 1
ATOM 804 C C . HIS A 1 99 ? 19.768 -19.878 57.137 1.00 31.58 99 HIS A C 1
ATOM 806 O O . HIS A 1 99 ? 18.871 -20.266 56.407 1.00 31.58 99 HIS A O 1
ATOM 812 N N . SER A 1 100 ? 20.836 -19.327 56.559 1.00 29.44 100 SER A N 1
ATOM 813 C CA . SER A 1 100 ? 22.144 -18.934 57.095 1.00 29.44 100 SER A CA 1
ATOM 814 C C . SER A 1 100 ? 22.778 -17.880 56.192 1.00 29.44 100 SER A C 1
ATOM 816 O O . SER A 1 100 ? 22.699 -17.956 54.968 1.00 29.44 100 SER A O 1
ATOM 818 N N . GLU A 1 101 ? 23.412 -16.919 56.852 1.00 32.22 101 GLU A N 1
ATOM 819 C CA . GLU A 1 101 ? 24.408 -15.995 56.328 1.00 32.22 101 GLU A CA 1
ATOM 820 C C . GLU A 1 101 ? 25.525 -16.752 55.593 1.00 32.22 101 GLU A C 1
ATOM 822 O O . GLU A 1 101 ? 25.989 -17.772 56.093 1.00 32.22 101 GLU A O 1
ATOM 827 N N . GLU A 1 102 ? 25.981 -16.230 54.453 1.00 29.34 102 GLU A N 1
ATOM 828 C CA . GLU A 1 102 ? 27.414 -16.089 54.175 1.00 29.34 102 GLU A CA 1
ATOM 829 C C . GLU A 1 102 ? 27.653 -15.045 53.065 1.00 29.34 102 GLU A C 1
ATOM 831 O O . GLU A 1 102 ? 26.929 -14.936 52.074 1.00 29.34 102 GLU A O 1
ATOM 836 N N . GLU A 1 103 ? 28.639 -14.207 53.356 1.00 30.95 103 GLU A N 1
ATOM 837 C CA . GLU A 1 103 ? 29.066 -12.941 52.756 1.00 30.95 103 GLU A CA 1
ATOM 838 C C . GLU A 1 103 ? 29.718 -13.135 51.361 1.00 30.95 103 GLU A C 1
ATOM 840 O O . GLU A 1 103 ? 30.238 -14.201 51.064 1.00 30.95 103 GLU A O 1
ATOM 845 N N . LYS A 1 104 ? 29.514 -12.247 50.371 1.00 28.56 104 LYS A N 1
ATOM 846 C CA . LYS A 1 104 ? 30.270 -11.005 50.055 1.00 28.56 104 LYS A CA 1
ATOM 847 C C . LYS A 1 104 ? 31.751 -11.229 49.648 1.00 28.56 104 LYS A C 1
ATOM 849 O O . LYS A 1 104 ? 32.435 -12.024 50.265 1.00 28.56 104 LYS A O 1
ATOM 854 N N . GLU A 1 105 ? 32.216 -10.409 48.683 1.00 27.28 105 GLU A N 1
ATOM 855 C CA . GLU A 1 105 ? 33.625 -10.147 48.264 1.00 27.28 105 GLU A CA 1
ATOM 856 C C . GLU A 1 105 ? 34.279 -11.132 47.258 1.00 27.28 105 GLU A C 1
ATOM 858 O O . GLU A 1 105 ? 34.016 -12.320 47.322 1.00 27.28 105 GLU A O 1
ATOM 863 N N . ILE A 1 106 ? 35.134 -10.785 46.274 1.00 26.84 106 ILE A N 1
ATOM 864 C CA . ILE A 1 106 ? 35.794 -9.554 45.773 1.00 26.84 106 ILE A CA 1
ATOM 865 C C . ILE A 1 106 ? 36.346 -9.836 44.339 1.00 26.84 106 ILE A C 1
ATOM 867 O O . ILE A 1 106 ? 36.676 -10.973 44.031 1.00 26.84 106 ILE A O 1
ATOM 871 N N . ASN A 1 107 ? 36.433 -8.772 43.522 1.00 24.58 107 ASN A N 1
ATOM 872 C CA . ASN A 1 107 ? 37.319 -8.397 42.388 1.00 24.58 107 ASN A CA 1
ATOM 873 C C . ASN A 1 107 ? 37.965 -9.374 41.372 1.00 24.58 107 ASN A C 1
ATOM 875 O O . ASN A 1 107 ? 38.481 -10.433 41.693 1.00 24.58 107 ASN A O 1
ATOM 879 N N . GLU A 1 108 ? 38.009 -8.837 40.138 1.00 35.06 108 GLU A N 1
ATOM 880 C CA . GLU A 1 108 ? 39.108 -8.785 39.150 1.00 35.06 108 GLU A CA 1
ATOM 881 C C . GLU A 1 108 ? 40.287 -9.758 39.293 1.00 35.06 108 GLU A C 1
ATOM 883 O O . GLU A 1 108 ? 41.045 -9.663 40.249 1.00 35.06 108 GLU A O 1
ATOM 888 N N . GLU A 1 109 ? 40.567 -10.513 38.224 1.00 28.84 109 GLU A N 1
ATOM 889 C CA . GLU A 1 109 ? 41.925 -10.611 37.672 1.00 28.84 109 GLU A CA 1
ATOM 890 C C . GLU A 1 109 ? 41.898 -11.092 36.209 1.00 28.84 109 GLU A C 1
ATOM 892 O O . GLU A 1 109 ? 41.173 -12.011 35.825 1.00 28.84 109 GLU A O 1
ATOM 897 N N . LEU A 1 110 ? 42.665 -10.377 35.387 1.00 33.09 110 LEU A N 1
ATOM 898 C CA . LEU A 1 110 ? 43.131 -10.774 34.064 1.00 33.09 110 LEU A CA 1
ATOM 899 C C . LEU A 1 110 ? 44.135 -11.919 34.234 1.00 33.09 110 LEU A C 1
ATOM 901 O O . LEU A 1 110 ? 44.945 -11.844 35.148 1.00 33.09 110 LEU A O 1
ATOM 905 N N . ASP A 1 111 ? 44.153 -12.892 33.322 1.00 28.78 111 ASP A N 1
ATOM 906 C CA . ASP A 1 111 ? 45.420 -13.289 32.704 1.00 28.78 111 ASP A CA 1
ATOM 907 C C . ASP A 1 111 ? 45.235 -14.113 31.425 1.00 28.78 111 ASP A C 1
ATOM 909 O O . ASP A 1 111 ? 44.282 -14.873 31.232 1.00 28.78 111 ASP A O 1
ATOM 913 N N . GLU A 1 112 ? 46.176 -13.849 30.527 1.00 31.95 112 GLU A N 1
ATOM 914 C CA . GLU A 1 112 ? 46.422 -14.454 29.229 1.00 31.95 112 GLU A CA 1
ATOM 915 C C . GLU A 1 112 ? 46.854 -15.923 29.372 1.00 31.95 112 GLU A C 1
ATOM 917 O O . GLU A 1 112 ? 47.554 -16.267 30.313 1.00 31.95 112 GLU A O 1
ATOM 922 N N . ASP A 1 113 ? 46.495 -16.780 28.407 1.00 30.47 113 ASP A N 1
ATOM 923 C CA . ASP A 1 113 ? 47.475 -17.655 27.743 1.00 30.47 113 ASP A CA 1
ATOM 924 C C . ASP A 1 113 ? 46.846 -18.472 26.599 1.00 30.47 113 ASP A C 1
ATOM 926 O O . ASP A 1 113 ? 45.906 -19.254 26.754 1.00 30.47 113 ASP A O 1
ATOM 930 N N . VAL A 1 114 ? 47.422 -18.290 25.411 1.00 33.03 114 VAL A N 1
ATOM 931 C CA . VAL A 1 114 ? 47.237 -19.103 24.200 1.00 33.03 114 VAL A CA 1
ATOM 932 C C . VAL A 1 114 ? 48.339 -20.170 24.197 1.00 33.03 114 VAL A C 1
ATOM 934 O O . VAL A 1 114 ? 49.491 -19.836 24.470 1.00 33.03 114 VAL A O 1
ATOM 937 N N . PRO A 1 115 ? 48.072 -21.423 23.777 1.00 39.19 115 PRO A N 1
ATOM 938 C CA . PRO A 1 115 ? 48.746 -21.847 22.548 1.00 39.19 115 PRO A CA 1
ATOM 939 C C . PRO A 1 115 ? 47.877 -22.610 21.537 1.00 39.19 115 PRO A C 1
ATOM 941 O O . PRO A 1 115 ? 47.192 -23.590 21.806 1.00 39.19 115 PRO A O 1
ATOM 944 N N . ASN A 1 116 ? 48.060 -22.131 20.315 1.00 31.09 116 ASN A N 1
ATOM 945 C CA . ASN A 1 116 ? 47.745 -22.630 18.987 1.00 31.09 116 ASN A CA 1
ATOM 946 C C . ASN A 1 116 ? 48.191 -24.087 18.709 1.00 31.09 116 ASN A C 1
ATOM 948 O O . ASN A 1 116 ? 49.314 -24.461 19.038 1.00 31.09 116 ASN A O 1
ATOM 952 N N . MET A 1 117 ? 47.385 -24.842 17.952 1.00 31.47 117 MET A N 1
ATOM 953 C CA . MET A 1 117 ? 47.830 -25.988 17.143 1.00 31.47 117 MET A CA 1
ATOM 954 C C . MET A 1 117 ? 47.176 -25.914 15.751 1.00 31.47 117 MET A C 1
ATOM 956 O O . MET A 1 117 ? 46.022 -26.290 15.554 1.00 31.47 117 MET A O 1
ATOM 960 N N . ARG A 1 118 ? 47.968 -25.441 14.776 1.00 29.75 118 ARG A N 1
ATOM 961 C CA . ARG A 1 118 ? 47.932 -25.868 13.360 1.00 29.75 118 ARG A CA 1
ATOM 962 C C . ARG A 1 118 ? 48.039 -27.402 13.329 1.00 29.75 118 ARG A C 1
ATOM 964 O O . ARG A 1 118 ? 48.703 -27.965 14.188 1.00 29.75 118 ARG A O 1
ATOM 971 N N . GLY A 1 119 ? 47.502 -28.172 12.400 1.00 26.17 119 GLY A N 1
ATOM 972 C CA . GLY A 1 119 ? 47.093 -27.972 11.017 1.00 26.17 119 GLY A CA 1
ATOM 973 C C . GLY A 1 119 ? 47.364 -29.319 10.334 1.00 26.17 119 GLY A C 1
ATOM 974 O O . GLY A 1 119 ? 48.309 -30.002 10.726 1.00 26.17 119 GLY A O 1
ATOM 975 N N . ASN A 1 120 ? 46.556 -29.736 9.363 1.00 28.62 120 ASN A N 1
ATOM 976 C CA . ASN A 1 120 ? 47.098 -30.553 8.286 1.00 28.62 120 ASN A CA 1
ATOM 977 C C . ASN A 1 120 ? 46.211 -30.493 7.051 1.00 28.62 120 ASN A C 1
ATOM 979 O O . ASN A 1 120 ? 44.985 -30.596 7.112 1.00 28.62 120 ASN A O 1
ATOM 983 N N . ASP A 1 121 ? 46.904 -30.357 5.938 1.00 31.88 121 ASP A N 1
ATOM 984 C CA . ASP A 1 121 ? 46.406 -30.049 4.619 1.00 31.88 121 ASP A CA 1
ATOM 985 C C . ASP A 1 121 ? 46.482 -31.337 3.793 1.00 31.88 121 ASP A C 1
ATOM 987 O O . ASP A 1 121 ? 47.362 -32.173 4.005 1.00 31.88 121 ASP A O 1
ATOM 991 N N . GLY A 1 122 ? 45.594 -31.508 2.815 1.00 27.05 122 GLY A N 1
ATOM 992 C CA . GLY A 1 122 ? 45.654 -32.671 1.932 1.00 27.05 122 GLY A CA 1
ATOM 993 C C . GLY A 1 122 ? 44.680 -32.605 0.765 1.00 27.05 122 GLY A C 1
ATOM 994 O O . GLY A 1 122 ? 43.668 -33.294 0.758 1.00 27.05 122 GLY A O 1
ATOM 995 N N . ARG A 1 123 ? 44.995 -31.773 -0.234 1.00 28.86 123 ARG A N 1
ATOM 996 C CA . ARG A 1 123 ? 44.463 -31.887 -1.606 1.00 28.86 123 ARG A CA 1
ATOM 997 C C . ARG A 1 123 ? 45.098 -33.097 -2.303 1.00 28.86 123 ARG A C 1
ATOM 999 O O . ARG A 1 123 ? 46.288 -33.305 -2.109 1.00 28.86 123 ARG A O 1
ATOM 1006 N N . ILE A 1 124 ? 44.334 -33.774 -3.172 1.00 29.03 124 ILE A N 1
ATOM 1007 C CA . ILE A 1 124 ? 44.650 -34.168 -4.572 1.00 29.03 124 ILE A CA 1
ATOM 1008 C C . ILE A 1 124 ? 43.473 -35.026 -5.118 1.00 29.03 124 ILE A C 1
ATOM 1010 O O . ILE A 1 124 ? 43.078 -36.010 -4.503 1.00 29.03 124 ILE A O 1
ATOM 1014 N N . THR A 1 125 ? 42.896 -34.612 -6.253 1.00 30.42 125 THR A N 1
ATOM 1015 C CA . THR A 1 125 ? 42.031 -35.378 -7.197 1.00 30.42 125 THR A CA 1
ATOM 1016 C C . THR A 1 125 ? 42.929 -36.041 -8.279 1.00 30.42 125 THR A C 1
ATOM 1018 O O . THR A 1 125 ? 44.130 -35.780 -8.201 1.00 30.42 125 THR A O 1
ATOM 1021 N N . PRO A 1 126 ? 42.485 -36.778 -9.336 1.00 44.03 126 PRO A N 1
ATOM 1022 C CA . PRO A 1 126 ? 41.136 -37.085 -9.861 1.00 44.03 126 PRO A CA 1
ATOM 1023 C C . PRO A 1 126 ? 40.957 -38.560 -10.362 1.00 44.03 126 PRO A C 1
ATOM 1025 O O . PRO A 1 126 ? 41.771 -39.421 -10.052 1.00 44.03 126 PRO A O 1
ATOM 1028 N N . ASP A 1 127 ? 39.889 -38.793 -11.145 1.00 27.20 127 ASP A N 1
ATOM 1029 C CA . ASP A 1 127 ? 39.614 -39.890 -12.109 1.00 27.20 127 ASP A CA 1
ATOM 1030 C C . ASP A 1 127 ? 38.621 -41.000 -11.704 1.00 27.20 127 ASP A C 1
ATOM 1032 O O . ASP A 1 127 ? 38.939 -41.891 -10.916 1.00 27.20 127 ASP A O 1
ATOM 1036 N N . ARG A 1 128 ? 37.438 -40.996 -12.354 1.00 29.55 128 ARG A N 1
ATOM 1037 C CA . ARG A 1 128 ? 36.970 -42.083 -13.247 1.00 29.55 128 ARG A CA 1
ATOM 1038 C C . ARG A 1 128 ? 35.619 -41.789 -13.932 1.00 29.55 128 ARG A C 1
ATOM 1040 O O . ARG A 1 128 ? 34.625 -41.512 -13.268 1.00 29.55 128 ARG A O 1
ATOM 1047 N N . GLU A 1 129 ? 35.649 -41.887 -15.263 1.00 30.91 129 GLU A N 1
ATOM 1048 C CA . GLU A 1 129 ? 34.569 -42.237 -16.212 1.00 30.91 129 GLU A CA 1
ATOM 1049 C C . GLU A 1 129 ? 33.969 -43.605 -15.801 1.00 30.91 129 GLU A C 1
ATOM 1051 O O . GLU A 1 129 ? 34.664 -44.387 -15.152 1.00 30.91 129 GLU A O 1
ATOM 1056 N N . GLU A 1 130 ? 32.692 -43.960 -15.952 1.00 30.75 130 GLU A N 1
ATOM 1057 C CA . GLU A 1 130 ? 31.820 -44.253 -17.116 1.00 30.75 130 GLU A CA 1
ATOM 1058 C C . GLU A 1 130 ? 30.618 -45.000 -16.439 1.00 30.75 130 GLU A C 1
ATOM 1060 O O . GLU A 1 130 ? 30.799 -45.586 -15.370 1.00 30.75 130 GLU A O 1
ATOM 1065 N N . GLU A 1 131 ? 29.344 -44.943 -16.831 1.00 29.45 131 GLU A N 1
ATOM 1066 C CA . GLU A 1 131 ? 28.750 -45.682 -17.951 1.00 29.45 131 GLU A CA 1
ATOM 1067 C C . GLU A 1 131 ? 27.224 -45.418 -17.996 1.00 29.45 131 GLU A C 1
ATOM 1069 O O . GLU A 1 131 ? 26.573 -45.139 -16.984 1.00 29.45 131 GLU A O 1
ATOM 1074 N N . ASP A 1 132 ? 26.693 -45.531 -19.209 1.00 28.06 132 ASP A N 1
ATOM 1075 C CA . ASP A 1 132 ? 25.317 -45.355 -19.664 1.00 28.06 132 ASP A CA 1
ATOM 1076 C C . ASP A 1 132 ? 24.253 -46.236 -18.991 1.00 28.06 132 ASP A C 1
ATOM 1078 O O . ASP A 1 132 ? 24.532 -47.338 -18.538 1.00 28.06 132 ASP A O 1
ATOM 1082 N N . LEU A 1 133 ? 22.985 -45.815 -19.111 1.00 30.89 133 LEU A N 1
ATOM 1083 C CA . LEU A 1 133 ? 21.882 -46.711 -19.492 1.00 30.89 133 LEU A CA 1
ATOM 1084 C C . LEU A 1 133 ? 20.758 -45.908 -20.177 1.00 30.89 133 LEU A C 1
ATOM 1086 O O . LEU A 1 133 ? 19.869 -45.340 -19.541 1.00 30.89 133 LEU A O 1
ATOM 1090 N N . GLN A 1 134 ? 20.793 -45.897 -21.512 1.00 28.81 134 GLN A N 1
ATOM 1091 C CA . GLN A 1 134 ? 19.605 -45.775 -22.358 1.00 28.81 134 GLN A CA 1
ATOM 1092 C C . GLN A 1 134 ? 18.950 -47.157 -22.486 1.00 28.81 134 GLN A C 1
ATOM 1094 O O . GLN A 1 134 ? 19.632 -48.132 -22.796 1.00 28.81 134 GLN A O 1
ATOM 1099 N N . ILE A 1 135 ? 17.622 -47.232 -22.372 1.00 31.27 135 ILE A N 1
ATOM 1100 C CA . ILE A 1 135 ? 16.831 -48.236 -23.095 1.00 31.27 135 ILE A CA 1
ATOM 1101 C C . ILE A 1 135 ? 15.754 -47.502 -23.888 1.00 31.27 135 ILE A C 1
ATOM 1103 O O . ILE A 1 135 ? 15.019 -46.656 -23.380 1.00 31.27 135 ILE A O 1
ATOM 1107 N N . THR A 1 136 ? 15.737 -47.828 -25.171 1.00 28.91 136 THR A N 1
ATOM 1108 C CA . THR A 1 136 ? 14.946 -47.280 -26.262 1.00 28.91 136 THR A CA 1
ATOM 1109 C C . THR A 1 136 ? 13.665 -48.090 -26.504 1.00 28.91 136 THR A C 1
ATOM 1111 O O . THR A 1 136 ? 13.639 -49.299 -26.313 1.00 28.91 136 THR A O 1
ATOM 1114 N N . ASN A 1 137 ? 12.630 -47.366 -26.955 1.00 29.92 137 ASN A N 1
ATOM 1115 C CA . ASN A 1 137 ? 11.641 -47.647 -28.015 1.00 29.92 137 ASN A CA 1
ATOM 1116 C C . ASN A 1 137 ? 11.045 -49.052 -28.229 1.00 29.92 137 ASN A C 1
ATOM 1118 O O . ASN A 1 137 ? 11.768 -50.025 -28.378 1.00 29.92 137 ASN A O 1
ATOM 1122 N N . MET A 1 138 ? 9.731 -49.089 -28.520 1.00 27.34 138 MET A N 1
ATOM 1123 C CA . MET A 1 138 ? 9.134 -49.368 -29.856 1.00 27.34 138 MET A CA 1
ATOM 1124 C C . MET A 1 138 ? 7.599 -49.155 -29.782 1.00 27.34 138 MET A C 1
ATOM 1126 O O . MET A 1 138 ? 6.943 -49.711 -28.912 1.00 27.34 138 MET A O 1
ATOM 1130 N N . ASN A 1 139 ? 7.039 -48.154 -30.480 1.00 28.97 139 ASN A N 1
ATOM 1131 C CA . ASN A 1 139 ? 6.439 -48.203 -31.834 1.00 28.97 139 ASN A CA 1
ATOM 1132 C C . ASN A 1 139 ? 5.129 -49.019 -31.943 1.00 28.97 139 ASN A C 1
ATOM 1134 O O . ASN A 1 139 ? 5.159 -50.225 -31.755 1.00 28.97 139 ASN A O 1
ATOM 1138 N N . THR A 1 140 ? 4.007 -48.390 -32.339 1.00 30.45 140 THR A N 1
ATOM 1139 C CA . THR A 1 140 ? 3.540 -48.282 -33.749 1.00 30.45 140 THR A CA 1
ATOM 1140 C C . THR A 1 140 ? 2.127 -47.671 -33.857 1.00 30.45 140 THR A C 1
ATOM 1142 O O . THR A 1 140 ? 1.168 -48.286 -33.412 1.00 30.45 140 THR A O 1
ATOM 1145 N N . GLY A 1 141 ? 2.017 -46.533 -34.556 1.00 26.67 141 GLY A N 1
ATOM 1146 C CA . GLY A 1 141 ? 1.208 -46.379 -35.783 1.00 26.67 141 GLY A CA 1
ATOM 1147 C C . GLY A 1 141 ? -0.336 -46.292 -35.744 1.00 26.67 141 GLY A C 1
ATOM 1148 O O . GLY A 1 141 ? -0.964 -46.720 -34.789 1.00 26.67 141 GLY A O 1
ATOM 1149 N N . PRO A 1 142 ? -0.959 -45.718 -36.799 1.00 47.16 142 PRO A N 1
ATOM 1150 C CA . PRO A 1 142 ? -2.090 -44.788 -36.664 1.00 47.16 142 PRO A CA 1
ATOM 1151 C C . PRO A 1 142 ? -3.366 -45.212 -37.419 1.00 47.16 142 PRO A C 1
ATOM 1153 O O . PRO A 1 142 ? -3.304 -46.046 -38.314 1.00 47.16 142 PRO A O 1
ATOM 1156 N N . HIS A 1 143 ? -4.504 -44.551 -37.161 1.00 29.14 143 HIS A N 1
ATOM 1157 C CA . HIS A 1 143 ? -5.619 -44.511 -38.118 1.00 29.14 143 HIS A CA 1
ATOM 1158 C C . HIS A 1 143 ? -6.383 -43.173 -38.099 1.00 29.14 143 HIS A C 1
ATOM 1160 O O . HIS A 1 143 ? -6.814 -42.682 -37.062 1.00 29.14 143 HIS A O 1
ATOM 1166 N N . ASN A 1 144 ? -6.510 -42.614 -39.305 1.00 28.91 144 ASN A N 1
ATOM 1167 C CA . ASN A 1 144 ? -7.321 -41.472 -39.744 1.00 28.91 144 ASN A CA 1
ATOM 1168 C C . ASN A 1 144 ? -8.773 -41.911 -40.036 1.00 28.91 144 ASN A C 1
ATOM 1170 O O . ASN A 1 144 ? -8.946 -43.078 -40.383 1.00 28.91 144 ASN A O 1
ATOM 1174 N N . LEU A 1 145 ? -9.736 -40.966 -40.012 1.00 28.09 145 LEU A N 1
ATOM 1175 C CA . LEU A 1 145 ? -10.983 -40.816 -40.829 1.00 28.09 145 LEU A CA 1
ATOM 1176 C C . LEU A 1 145 ? -12.028 -40.006 -40.011 1.00 28.09 145 LEU A C 1
ATOM 1178 O O . LEU A 1 145 ? -12.415 -40.431 -38.933 1.00 28.09 145 LEU A O 1
ATOM 1182 N N . GLN A 1 146 ? -12.279 -38.723 -40.310 1.00 28.02 146 GLN A N 1
ATOM 1183 C CA . GLN A 1 146 ? -13.243 -38.128 -41.270 1.00 28.02 146 GLN A CA 1
ATOM 1184 C C . GLN A 1 146 ? -14.702 -37.943 -40.773 1.00 28.02 146 GLN A C 1
ATOM 1186 O O . GLN A 1 146 ? -15.392 -38.905 -40.472 1.00 28.02 146 GLN A O 1
ATOM 1191 N N . SER A 1 147 ? -15.108 -36.659 -40.793 1.00 28.50 147 SER A N 1
ATOM 1192 C CA . SER A 1 147 ? -16.390 -36.036 -41.208 1.00 28.50 147 SER A CA 1
ATOM 1193 C C . SER A 1 147 ? -17.738 -36.370 -40.545 1.00 28.50 147 SER A C 1
ATOM 1195 O O . SER A 1 147 ? -18.201 -37.500 -40.595 1.00 28.50 147 SER A O 1
ATOM 1197 N N . ASP A 1 148 ? -18.399 -35.303 -40.065 1.00 28.48 148 ASP A N 1
ATOM 1198 C CA . ASP A 1 148 ? -19.791 -34.849 -40.332 1.00 28.48 148 ASP A CA 1
ATOM 1199 C C . ASP A 1 148 ? -20.312 -34.120 -39.069 1.00 28.48 148 ASP A C 1
ATOM 1201 O O . ASP A 1 148 ? -20.235 -34.646 -37.970 1.00 28.48 148 ASP A O 1
ATOM 1205 N N . GLY A 1 149 ? -20.778 -32.869 -39.059 1.00 25.70 149 GLY A N 1
ATOM 1206 C CA . GLY A 1 149 ? -21.524 -32.126 -40.065 1.00 25.70 149 GLY A CA 1
ATOM 1207 C C . GLY A 1 149 ? -23.010 -32.128 -39.695 1.00 25.70 149 GLY A C 1
ATOM 1208 O O . GLY A 1 149 ? -23.706 -33.045 -40.115 1.00 25.70 149 GLY A O 1
ATOM 1209 N N . ARG A 1 150 ? -23.486 -31.126 -38.923 1.00 26.91 150 ARG A N 1
ATOM 1210 C CA . ARG A 1 150 ? -24.866 -30.566 -38.943 1.00 26.91 150 ARG A CA 1
ATOM 1211 C C . ARG A 1 150 ? -25.099 -29.497 -37.857 1.00 26.91 150 ARG A C 1
ATOM 1213 O O . ARG A 1 150 ? -25.165 -29.795 -36.674 1.00 26.91 150 ARG A O 1
ATOM 1220 N N . ASN A 1 151 ? -25.294 -28.265 -38.322 1.00 29.88 151 ASN A N 1
ATOM 1221 C CA . ASN A 1 151 ? -26.206 -27.254 -37.762 1.00 29.88 151 ASN A CA 1
ATOM 1222 C C . ASN A 1 151 ? -27.574 -27.433 -38.486 1.00 29.88 151 ASN A C 1
ATOM 1224 O O . ASN A 1 151 ? -27.553 -28.054 -39.558 1.00 29.88 151 ASN A O 1
ATOM 1228 N N . PRO A 1 152 ? -28.739 -26.924 -38.008 1.00 38.25 152 PRO A N 1
ATOM 1229 C CA . PRO A 1 152 ? -28.947 -25.479 -37.837 1.00 38.25 152 PRO A CA 1
ATOM 1230 C C . PRO A 1 152 ? -29.912 -25.015 -36.716 1.00 38.25 152 PRO A C 1
ATOM 1232 O O . PRO A 1 152 ? -30.563 -25.797 -36.033 1.00 38.25 152 PRO A O 1
ATOM 1235 N N . ALA A 1 153 ? -29.945 -23.685 -36.579 1.00 27.38 153 ALA A N 1
ATOM 1236 C CA . ALA A 1 153 ? -30.790 -22.826 -35.746 1.00 27.38 153 ALA A CA 1
ATOM 1237 C C . ALA A 1 153 ? -32.286 -22.808 -36.132 1.00 27.38 153 ALA A C 1
ATOM 1239 O O . ALA A 1 153 ? -32.629 -23.388 -37.160 1.00 27.38 153 ALA A O 1
ATOM 1240 N N . VAL A 1 154 ? -33.093 -22.076 -35.327 1.00 27.11 154 VAL A N 1
ATOM 1241 C CA . VAL A 1 154 ? -34.428 -21.419 -35.534 1.00 27.11 154 VAL A CA 1
ATOM 1242 C C . VAL A 1 154 ? -35.161 -21.453 -34.157 1.00 27.11 154 VAL A C 1
ATOM 1244 O O . VAL A 1 154 ? -35.074 -22.472 -33.487 1.00 27.11 154 VAL A O 1
ATOM 1247 N N . GLU A 1 155 ? -35.817 -20.442 -33.560 1.00 26.86 155 GLU A N 1
ATOM 1248 C CA . GLU A 1 155 ? -36.466 -19.194 -33.999 1.00 26.86 155 GLU A CA 1
ATOM 1249 C C . GLU A 1 155 ? -36.689 -18.216 -32.810 1.00 26.86 155 GLU A C 1
ATOM 1251 O O . GLU A 1 155 ? -36.651 -18.602 -31.643 1.00 26.86 155 GLU A O 1
ATOM 1256 N N . VAL A 1 156 ? -36.967 -16.953 -33.146 1.00 27.38 156 VAL A N 1
ATOM 1257 C CA . VAL A 1 156 ? -37.379 -15.812 -32.297 1.00 27.38 156 VAL A CA 1
ATOM 1258 C C . VAL A 1 156 ? -38.915 -15.666 -32.329 1.00 27.38 156 VAL A C 1
ATOM 1260 O O . VAL A 1 156 ? -39.504 -16.116 -33.302 1.00 27.38 156 VAL A O 1
ATOM 1263 N N . ILE A 1 157 ? -39.524 -15.003 -31.322 1.00 26.22 157 ILE A N 1
ATOM 1264 C CA . ILE A 1 157 ? -40.775 -14.170 -31.277 1.00 26.22 157 ILE A CA 1
ATOM 1265 C C . ILE A 1 157 ? -41.365 -14.312 -29.846 1.00 26.22 157 ILE A C 1
ATOM 1267 O O . ILE A 1 157 ? -41.396 -15.415 -29.324 1.00 26.22 157 ILE A O 1
ATOM 1271 N N . GLY A 1 158 ? -41.858 -13.315 -29.101 1.00 25.67 158 GLY A N 1
ATOM 1272 C CA . GLY A 1 158 ? -42.160 -11.904 -29.332 1.00 25.67 158 GLY A CA 1
ATOM 1273 C C . GLY A 1 158 ? -42.806 -11.283 -28.071 1.00 25.67 158 GLY A C 1
ATOM 1274 O O . GLY A 1 158 ? -43.255 -11.981 -27.167 1.00 25.67 158 GLY A O 1
ATOM 1275 N N . VAL A 1 159 ? -42.801 -9.952 -28.038 1.00 27.34 159 VAL A N 1
ATOM 1276 C CA . VAL A 1 159 ? -43.264 -9.008 -26.999 1.00 27.34 159 VAL A CA 1
ATOM 1277 C C . VAL A 1 159 ? -44.789 -8.843 -26.997 1.00 27.34 159 VAL A C 1
ATOM 1279 O O . VAL A 1 159 ? -45.329 -8.727 -28.091 1.00 27.34 159 VAL A O 1
ATOM 1282 N N . ILE A 1 160 ? -45.444 -8.656 -25.831 1.00 28.66 160 ILE A N 1
ATOM 1283 C CA . ILE A 1 160 ? -46.682 -7.843 -25.686 1.00 28.66 160 ILE A CA 1
ATOM 1284 C C . ILE A 1 160 ? -46.729 -7.113 -24.317 1.00 28.66 160 ILE A C 1
ATOM 1286 O O . ILE A 1 160 ? -46.605 -7.729 -23.263 1.00 28.66 160 ILE A O 1
ATOM 1290 N N . HIS A 1 161 ? -46.927 -5.788 -24.373 1.00 29.77 161 HIS A N 1
ATOM 1291 C CA . HIS A 1 161 ? -47.346 -4.859 -23.305 1.00 29.77 161 HIS A CA 1
ATOM 1292 C C . HIS A 1 161 ? -48.841 -5.007 -22.963 1.00 29.77 161 HIS A C 1
ATOM 1294 O O . HIS A 1 161 ? -49.626 -5.266 -23.870 1.00 29.77 161 HIS A O 1
ATOM 1300 N N . ASN A 1 162 ? -49.267 -4.651 -21.741 1.00 27.38 162 ASN A N 1
ATOM 1301 C CA . ASN A 1 162 ? -50.462 -3.803 -21.586 1.00 27.38 162 ASN A CA 1
ATOM 1302 C C . ASN A 1 162 ? -50.586 -3.129 -20.208 1.00 27.38 162 ASN A C 1
ATOM 1304 O O . ASN A 1 162 ? -50.355 -3.742 -19.170 1.00 27.38 162 ASN A O 1
ATOM 1308 N N . GLN A 1 163 ? -50.977 -1.855 -20.262 1.00 29.23 163 GLN A N 1
ATOM 1309 C CA . GLN A 1 163 ? -51.361 -0.948 -19.175 1.00 29.23 163 GLN A CA 1
ATOM 1310 C C . GLN A 1 163 ? -52.894 -0.948 -18.999 1.00 29.23 163 GLN A C 1
ATOM 1312 O O . GLN A 1 163 ? -53.590 -1.138 -19.994 1.00 29.23 163 GLN A O 1
ATOM 1317 N N . SER A 1 164 ? -53.404 -0.616 -17.802 1.00 30.36 164 SER A N 1
ATOM 1318 C CA . SER A 1 164 ? -54.592 0.253 -17.606 1.00 30.36 164 SER A CA 1
ATOM 1319 C C . SER A 1 164 ? -54.861 0.568 -16.119 1.00 30.36 164 SER A C 1
ATOM 1321 O O . SER A 1 164 ? -54.456 -0.181 -15.237 1.00 30.36 164 SER A O 1
ATOM 1323 N N . GLU A 1 165 ? -55.542 1.695 -15.894 1.00 31.34 165 GLU A N 1
ATOM 1324 C CA . GLU A 1 165 ? -55.527 2.624 -14.750 1.00 31.34 165 GLU A CA 1
ATOM 1325 C C . GLU A 1 165 ? -56.579 2.409 -13.621 1.00 31.34 165 GLU A C 1
ATOM 1327 O O . GLU A 1 165 ? -57.644 1.850 -13.859 1.00 31.34 165 GLU A O 1
ATOM 1332 N N . ASN A 1 166 ? -56.252 2.964 -12.434 1.00 35.44 166 ASN A N 1
ATOM 1333 C CA . ASN A 1 166 ? -57.026 3.674 -11.376 1.00 35.44 166 ASN A CA 1
ATOM 1334 C C . ASN A 1 166 ? -58.422 3.221 -10.880 1.00 35.44 166 ASN A C 1
ATOM 1336 O O . ASN A 1 166 ? -59.354 3.182 -11.666 1.00 35.44 166 ASN A O 1
ATOM 1340 N N . PHE A 1 167 ? -58.598 3.134 -9.542 1.00 26.67 167 PHE A N 1
ATOM 1341 C CA . PHE A 1 167 ? -59.681 3.757 -8.730 1.00 26.67 167 PHE A CA 1
ATOM 1342 C C . PHE A 1 167 ? -59.360 3.683 -7.207 1.00 26.67 167 PHE A C 1
ATOM 1344 O O . PHE A 1 167 ? -58.667 2.772 -6.767 1.00 26.67 167 PHE A O 1
ATOM 1351 N N . ILE A 1 168 ? -59.829 4.679 -6.438 1.00 37.84 168 ILE A N 1
ATOM 1352 C CA . ILE A 1 168 ? -59.575 4.982 -5.004 1.00 37.84 168 ILE A CA 1
ATOM 1353 C C . ILE A 1 168 ? -60.592 4.270 -4.085 1.00 37.84 168 ILE A C 1
ATOM 1355 O O . ILE A 1 168 ? -61.763 4.244 -4.456 1.00 37.84 168 ILE A O 1
ATOM 1359 N N . ASP A 1 169 ? -60.192 3.829 -2.879 1.00 27.98 169 ASP A N 1
ATOM 1360 C CA . ASP A 1 169 ? -61.032 3.929 -1.662 1.00 27.98 169 ASP A CA 1
ATOM 1361 C C . ASP A 1 169 ? -60.196 3.936 -0.358 1.00 27.98 169 ASP A C 1
ATOM 1363 O O . ASP A 1 169 ? -59.162 3.270 -0.266 1.00 27.98 169 ASP A O 1
ATOM 1367 N N . GLU A 1 170 ? -60.646 4.722 0.622 1.00 39.00 170 GLU A N 1
ATOM 1368 C CA . GLU A 1 170 ? -60.097 4.882 1.978 1.00 39.00 170 GLU A CA 1
ATOM 1369 C C . GLU A 1 170 ? -60.684 3.828 2.934 1.00 39.00 170 GLU A C 1
ATOM 1371 O O . GLU A 1 170 ? -61.899 3.678 2.986 1.00 39.00 170 GLU A O 1
ATOM 1376 N N . SER A 1 171 ? -59.861 3.188 3.776 1.00 32.47 171 SER A N 1
ATOM 1377 C CA . SER A 1 171 ? -60.196 2.904 5.189 1.00 32.47 171 SER A CA 1
ATOM 1378 C C . SER A 1 171 ? -59.051 2.187 5.913 1.00 32.47 171 SER A C 1
ATOM 1380 O O . SER A 1 171 ? -58.454 1.248 5.390 1.00 32.47 171 SER A O 1
ATOM 1382 N N . GLU A 1 172 ? -58.791 2.655 7.130 1.00 39.66 172 GLU A N 1
ATOM 1383 C CA . GLU A 1 172 ? -57.882 2.138 8.153 1.00 39.66 172 GLU A CA 1
ATOM 1384 C C . GLU A 1 172 ? -58.059 0.636 8.442 1.00 39.66 172 GLU A C 1
ATOM 1386 O O . GLU A 1 172 ? -59.181 0.152 8.507 1.00 39.66 172 GLU A O 1
ATOM 1391 N N . GLU A 1 173 ? -56.961 -0.071 8.727 1.00 30.33 173 GLU A N 1
ATOM 1392 C CA . GLU A 1 173 ? -56.793 -0.809 9.989 1.00 30.33 173 GLU A CA 1
ATOM 1393 C C . GLU A 1 173 ? -55.350 -1.318 10.122 1.00 30.33 173 GLU A C 1
ATOM 1395 O O . GLU A 1 173 ? -54.721 -1.792 9.177 1.00 30.33 173 GLU A O 1
ATOM 1400 N N . GLY A 1 174 ? -54.798 -1.126 11.318 1.00 40.03 174 GLY A N 1
ATOM 1401 C CA . GLY A 1 174 ? -53.398 -1.349 11.623 1.00 40.03 174 GLY A CA 1
ATOM 1402 C C . GLY A 1 174 ? -52.991 -2.817 11.580 1.00 40.03 174 GLY A C 1
ATOM 1403 O O . GLY A 1 174 ? -53.544 -3.669 12.267 1.00 40.03 174 GLY A O 1
ATOM 1404 N N . SER A 1 175 ? -51.896 -3.068 10.882 1.00 33.62 175 SER A N 1
ATOM 1405 C CA . SER A 1 175 ? -50.982 -4.150 11.211 1.00 33.62 175 SER A CA 1
ATOM 1406 C C . SER A 1 175 ? -49.581 -3.565 11.147 1.00 33.62 175 SER A C 1
ATOM 1408 O O . SER A 1 175 ? -49.038 -3.361 10.062 1.00 33.62 175 SER A O 1
ATOM 1410 N N . GLN A 1 176 ? -49.024 -3.233 12.315 1.00 32.75 176 GLN A N 1
ATOM 1411 C CA . GLN A 1 176 ? -47.585 -3.039 12.456 1.00 32.75 176 GLN A CA 1
ATOM 1412 C C . GLN A 1 176 ? -46.923 -4.312 11.928 1.00 32.75 176 GLN A C 1
ATOM 1414 O O . GLN A 1 176 ? -47.053 -5.380 12.529 1.00 32.75 176 GLN A O 1
ATOM 1419 N N . ALA A 1 177 ? -46.284 -4.205 10.763 1.00 32.28 177 ALA A N 1
ATOM 1420 C CA . ALA A 1 177 ? -45.341 -5.211 10.313 1.00 32.28 177 ALA A CA 1
ATOM 1421 C C . ALA A 1 177 ? -44.276 -5.381 11.414 1.00 32.28 177 ALA A C 1
ATOM 1423 O O . ALA A 1 177 ? -43.960 -4.397 12.094 1.00 32.28 177 ALA A O 1
ATOM 1424 N N . PRO A 1 178 ? -43.754 -6.600 11.638 1.00 37.88 178 PRO A N 1
ATOM 1425 C CA . PRO A 1 178 ? -42.618 -6.774 12.528 1.00 37.88 178 PRO A CA 1
ATOM 1426 C C . PRO A 1 178 ? -41.507 -5.850 12.033 1.00 37.88 178 PRO A C 1
ATOM 1428 O O . PRO A 1 178 ? -41.315 -5.727 10.828 1.00 37.88 178 PRO A O 1
ATOM 1431 N N . ASP A 1 179 ? -40.839 -5.179 12.960 1.00 36.41 179 ASP A N 1
ATOM 1432 C CA . ASP A 1 179 ? -39.659 -4.357 12.718 1.00 36.41 179 ASP A CA 1
ATOM 1433 C C . ASP A 1 179 ? -38.628 -5.198 11.941 1.00 36.41 179 ASP A C 1
ATOM 1435 O O . ASP A 1 179 ? -37.907 -6.012 12.523 1.00 36.41 179 ASP A O 1
ATOM 1439 N N . ASP A 1 180 ? -38.635 -5.085 10.609 1.00 40.69 180 ASP A N 1
ATOM 1440 C CA . ASP A 1 180 ? -37.611 -5.638 9.734 1.00 40.69 180 ASP A CA 1
ATOM 1441 C C . ASP A 1 180 ? -36.327 -4.886 10.091 1.00 40.69 180 ASP A C 1
ATOM 1443 O O . ASP A 1 180 ? -36.051 -3.802 9.577 1.00 40.69 180 ASP A O 1
ATOM 1447 N N . GLN A 1 181 ? -35.559 -5.435 11.037 1.00 46.44 181 GLN A N 1
ATOM 1448 C CA . GLN A 1 181 ? -34.182 -5.031 11.286 1.00 46.44 181 GLN A CA 1
ATOM 1449 C C . GLN A 1 181 ? -33.422 -5.196 9.967 1.00 46.44 181 GLN A C 1
ATOM 1451 O O . GLN A 1 181 ? -32.930 -6.281 9.665 1.00 46.44 181 GLN A O 1
ATOM 1456 N N . GLU A 1 182 ? -33.356 -4.134 9.159 1.00 50.81 182 GLU A N 1
ATOM 1457 C CA . GLU A 1 182 ? -32.466 -4.060 8.004 1.00 50.81 182 GLU A CA 1
ATOM 1458 C C . GLU A 1 182 ? -31.080 -4.502 8.476 1.00 50.81 182 GLU A C 1
ATOM 1460 O O . GLU A 1 182 ? -30.502 -3.869 9.366 1.00 50.81 182 GLU A O 1
ATOM 1465 N N . ASP A 1 183 ? -30.574 -5.608 7.917 1.00 56.84 183 ASP A N 1
ATOM 1466 C CA . ASP A 1 183 ? -29.235 -6.133 8.180 1.00 56.84 183 ASP A CA 1
ATOM 1467 C C . ASP A 1 183 ? -28.218 -5.012 7.892 1.00 56.84 183 ASP A C 1
ATOM 1469 O O . ASP A 1 183 ? -27.781 -4.798 6.756 1.00 56.84 183 ASP A O 1
ATOM 1473 N N . LYS A 1 184 ? -27.870 -4.227 8.921 1.00 65.44 184 LYS A N 1
ATOM 1474 C CA . LYS A 1 184 ? -26.941 -3.104 8.793 1.00 65.44 184 LYS A CA 1
ATOM 1475 C C . LYS A 1 184 ? -25.581 -3.666 8.431 1.00 65.44 184 LYS A C 1
ATOM 1477 O O . LYS A 1 184 ? -24.905 -4.283 9.251 1.00 65.44 184 LYS A O 1
ATOM 1482 N N . LEU A 1 185 ? -25.183 -3.429 7.188 1.00 75.31 185 LEU A N 1
ATOM 1483 C CA . LEU A 1 185 ? -23.903 -3.884 6.683 1.00 75.31 185 LEU A CA 1
ATOM 1484 C C . LEU A 1 185 ? -22.750 -3.191 7.412 1.00 75.31 185 LEU A C 1
ATOM 1486 O O . LEU A 1 185 ? -22.688 -1.960 7.466 1.00 75.31 185 LEU A O 1
ATOM 1490 N N . ILE A 1 186 ? -21.825 -3.991 7.937 1.00 82.62 186 ILE A N 1
ATOM 1491 C CA . ILE A 1 186 ? -20.625 -3.524 8.629 1.00 82.62 186 ILE A CA 1
ATOM 1492 C C . ILE A 1 186 ? -19.419 -4.235 8.035 1.00 82.62 186 ILE A C 1
ATOM 1494 O O . ILE A 1 186 ? -19.438 -5.450 7.800 1.00 82.62 186 ILE A O 1
ATOM 1498 N N . ILE A 1 187 ? -18.354 -3.470 7.823 1.00 87.38 187 ILE A N 1
ATOM 1499 C CA . ILE A 1 187 ? -17.037 -4.045 7.567 1.00 87.38 187 ILE A CA 1
ATOM 1500 C C . ILE A 1 187 ? -16.173 -3.939 8.812 1.00 87.38 187 ILE A C 1
ATOM 1502 O O . ILE A 1 187 ? -16.316 -3.040 9.639 1.00 87.38 187 ILE A O 1
ATOM 1506 N N . VAL A 1 188 ? -15.257 -4.881 8.923 1.00 86.19 188 VAL A N 1
ATOM 1507 C CA . VAL A 1 188 ? -14.279 -4.981 9.986 1.00 86.19 188 VAL A CA 1
ATOM 1508 C C . VAL A 1 188 ? -12.911 -4.790 9.363 1.00 86.19 188 VAL A C 1
ATOM 1510 O O . VAL A 1 188 ? -12.528 -5.546 8.474 1.00 86.19 188 VAL A O 1
ATOM 1513 N N . LEU A 1 189 ? -12.172 -3.790 9.829 1.00 89.44 189 LEU A N 1
ATOM 1514 C CA . LEU A 1 189 ? -10.755 -3.655 9.525 1.00 89.44 189 LEU A CA 1
ATOM 1515 C C . LEU A 1 189 ? -9.952 -4.222 10.686 1.00 89.44 189 LEU A C 1
ATOM 1517 O O . LEU A 1 189 ? -9.852 -3.597 11.744 1.00 89.44 189 LEU A O 1
ATOM 1521 N N . LYS A 1 190 ? -9.377 -5.405 10.488 1.00 83.75 190 LYS A N 1
ATOM 1522 C CA . LYS A 1 190 ? -8.454 -6.013 11.448 1.00 83.75 190 LYS A CA 1
ATOM 1523 C C . LYS A 1 190 ? -7.028 -5.603 11.105 1.00 83.75 190 LYS A C 1
ATOM 1525 O O . LYS A 1 190 ? -6.573 -5.868 9.994 1.00 83.75 190 LYS A O 1
ATOM 1530 N N . VAL A 1 191 ? -6.316 -4.995 12.046 1.00 83.38 191 VAL A N 1
ATOM 1531 C CA . VAL A 1 191 ? -4.906 -4.644 11.859 1.00 83.38 191 VAL A CA 1
ATOM 1532 C C . VAL A 1 191 ? -4.050 -5.896 12.017 1.00 83.38 191 VAL A C 1
ATOM 1534 O O . VAL A 1 191 ? -4.036 -6.526 13.076 1.00 83.38 191 VAL A O 1
ATOM 1537 N N . VAL A 1 192 ? -3.342 -6.254 10.949 1.00 81.25 192 VAL A N 1
ATOM 1538 C CA . VAL A 1 192 ? -2.483 -7.448 10.885 1.00 81.25 192 VAL A CA 1
ATOM 1539 C C . VAL A 1 192 ? -0.992 -7.111 10.887 1.00 81.25 192 VAL A C 1
ATOM 1541 O O . VAL A 1 192 ? -0.178 -8.006 11.089 1.00 81.25 192 VAL A O 1
ATOM 1544 N N . GLU A 1 193 ? -0.640 -5.838 10.702 1.00 79.56 193 GLU A N 1
ATOM 1545 C CA . GLU A 1 193 ? 0.731 -5.326 10.765 1.00 79.56 193 GLU A CA 1
ATOM 1546 C C . GLU A 1 193 ? 0.729 -3.835 11.133 1.00 79.56 193 GLU A C 1
ATOM 1548 O O . GLU A 1 193 ? -0.235 -3.125 10.833 1.00 79.56 193 GLU A O 1
ATOM 1553 N N . GLY A 1 194 ? 1.816 -3.358 11.741 1.00 79.38 194 GLY A N 1
ATOM 1554 C CA . GLY A 1 194 ? 2.029 -1.955 12.095 1.00 79.38 194 GLY A CA 1
ATOM 1555 C C . GLY A 1 194 ? 1.849 -1.674 13.587 1.00 79.38 194 GLY A C 1
ATOM 1556 O O . GLY A 1 194 ? 1.600 -2.569 14.392 1.00 79.38 194 GLY A O 1
ATOM 1557 N N . GLN A 1 195 ? 1.958 -0.400 13.970 1.00 74.62 195 GLN A N 1
ATOM 1558 C CA . GLN A 1 195 ? 1.932 0.025 15.382 1.00 74.62 195 GLN A CA 1
ATOM 1559 C C . GLN A 1 195 ? 0.619 -0.305 16.108 1.00 74.62 195 GLN A C 1
ATOM 1561 O O . GLN A 1 195 ? 0.570 -0.305 17.335 1.00 74.62 195 GLN A O 1
ATOM 1566 N N . GLN A 1 196 ? -0.444 -0.555 15.347 1.00 76.81 196 GLN A N 1
ATOM 1567 C CA . GLN A 1 196 ? -1.788 -0.838 15.845 1.00 76.81 196 GLN A CA 1
ATOM 1568 C C . GLN A 1 196 ? -2.151 -2.320 15.769 1.00 76.81 196 GLN A C 1
ATOM 1570 O O . GLN A 1 196 ? -3.334 -2.653 15.757 1.00 76.81 196 GLN A O 1
ATOM 1575 N N . LEU A 1 197 ? -1.156 -3.204 15.665 1.00 74.12 197 LEU A N 1
ATOM 1576 C CA . LEU A 1 197 ? -1.360 -4.645 15.588 1.00 74.12 197 LEU A CA 1
ATOM 1577 C C . LEU A 1 197 ? -2.385 -5.134 16.624 1.00 74.12 197 LEU A C 1
ATOM 1579 O O . LEU A 1 197 ? -2.333 -4.745 17.789 1.00 74.12 197 LEU A O 1
ATOM 1583 N N . ASN A 1 198 ? -3.290 -6.010 16.180 1.00 73.06 198 ASN A N 1
ATOM 1584 C CA . ASN A 1 198 ? -4.421 -6.567 16.935 1.00 73.06 198 ASN A CA 1
ATOM 1585 C C . ASN A 1 198 ? -5.609 -5.619 17.158 1.00 73.06 198 ASN A C 1
ATOM 1587 O O . ASN A 1 198 ? -6.654 -6.079 17.621 1.00 73.06 198 ASN A O 1
ATOM 1591 N N . ASN A 1 199 ? -5.528 -4.344 16.770 1.00 78.75 199 ASN A N 1
ATOM 1592 C CA . ASN A 1 199 ? -6.712 -3.490 16.769 1.00 78.75 199 ASN A CA 1
ATOM 1593 C C . ASN A 1 199 ? -7.729 -3.962 15.723 1.00 78.75 199 ASN A C 1
ATOM 1595 O O . ASN A 1 199 ? -7.382 -4.417 14.628 1.00 78.75 199 ASN A O 1
ATOM 1599 N N . VAL A 1 200 ? -9.007 -3.805 16.059 1.00 80.81 200 VAL A N 1
ATOM 1600 C CA . VAL A 1 200 ? -10.137 -4.138 15.194 1.00 80.81 200 VAL A CA 1
ATOM 1601 C C . VAL A 1 200 ? -11.073 -2.939 15.137 1.00 80.81 200 VAL A C 1
ATOM 1603 O O . VAL A 1 200 ? -11.519 -2.446 16.171 1.00 80.81 200 VAL A O 1
ATOM 1606 N N . TYR A 1 201 ? -11.384 -2.479 13.926 1.00 86.75 201 TYR A N 1
ATOM 1607 C CA . TYR A 1 201 ? -12.278 -1.347 13.698 1.00 86.75 201 TYR A CA 1
ATOM 1608 C C . TYR A 1 201 ? -13.548 -1.807 12.994 1.00 86.75 201 TYR A C 1
ATOM 1610 O O . TYR A 1 201 ? -13.490 -2.363 11.899 1.00 86.75 201 TYR A O 1
ATOM 1618 N N . LEU A 1 202 ? -14.697 -1.554 13.614 1.00 85.69 202 LEU A N 1
ATOM 1619 C CA . LEU A 1 202 ? -16.011 -1.833 13.043 1.00 85.69 202 LEU A CA 1
ATOM 1620 C C . LEU A 1 202 ? -16.523 -0.573 12.351 1.00 85.69 202 LEU A C 1
ATOM 1622 O O . LEU A 1 202 ? -16.737 0.442 13.012 1.00 85.69 202 LEU A O 1
ATOM 1626 N N . ILE A 1 203 ? -16.724 -0.627 11.039 1.00 89.06 203 ILE A N 1
ATOM 1627 C CA . ILE A 1 203 ? -17.148 0.520 10.234 1.00 89.06 203 ILE A CA 1
ATOM 1628 C C . ILE A 1 203 ? -18.582 0.292 9.770 1.00 89.06 203 ILE A C 1
ATOM 1630 O O . ILE A 1 203 ? -18.863 -0.627 8.997 1.00 89.06 203 ILE A O 1
ATOM 1634 N N . GLY A 1 204 ? -19.486 1.143 10.255 1.00 86.88 204 GLY A N 1
ATOM 1635 C CA . GLY A 1 204 ? -20.877 1.165 9.817 1.00 86.88 204 GLY A CA 1
ATOM 1636 C C . GLY A 1 204 ? -21.071 1.914 8.498 1.00 86.88 204 GLY A C 1
ATOM 1637 O O . GLY A 1 204 ? -20.147 2.489 7.932 1.00 86.88 204 GLY A O 1
ATOM 1638 N N . GLN A 1 205 ? -22.315 1.968 8.028 1.00 88.25 205 GLN A N 1
ATOM 1639 C CA . GLN A 1 205 ? -22.695 2.572 6.743 1.00 88.25 205 GLN A CA 1
ATOM 1640 C C . GLN A 1 205 ? -22.428 4.086 6.612 1.00 88.25 205 GLN A C 1
ATOM 1642 O O . GLN A 1 205 ? -22.571 4.635 5.527 1.00 88.25 205 GLN A O 1
ATOM 1647 N N . GLN A 1 206 ? -22.038 4.784 7.680 1.00 86.31 206 GLN A N 1
ATOM 1648 C CA . GLN A 1 206 ? -21.570 6.174 7.576 1.00 86.31 206 GLN A CA 1
ATOM 1649 C C . GLN A 1 206 ? -20.098 6.276 7.154 1.00 86.31 206 GLN A C 1
ATOM 1651 O O . GLN A 1 206 ? -19.600 7.372 6.895 1.00 86.31 206 GLN A O 1
ATOM 1656 N N . GLY A 1 207 ? -19.400 5.142 7.070 1.00 92.00 207 GLY A N 1
ATOM 1657 C CA . GLY A 1 207 ? -17.994 5.102 6.717 1.00 92.00 207 GLY A CA 1
ATOM 1658 C C . GLY A 1 207 ? -17.071 5.558 7.847 1.00 92.00 207 GLY A C 1
ATOM 1659 O O . GLY A 1 207 ? -17.477 5.748 8.997 1.00 92.00 207 GLY A O 1
ATOM 1660 N N . ALA A 1 208 ? -15.797 5.710 7.506 1.00 94.88 208 ALA A N 1
ATOM 1661 C CA . ALA A 1 208 ? -14.756 6.147 8.427 1.00 94.88 208 ALA A CA 1
ATOM 1662 C C . ALA A 1 208 ? -13.645 6.870 7.667 1.00 94.88 208 ALA A C 1
ATOM 1664 O O . ALA A 1 208 ? -13.296 6.505 6.546 1.00 94.88 208 ALA A O 1
ATOM 1665 N N . ARG A 1 209 ? -13.046 7.879 8.288 1.00 96.62 209 ARG A N 1
ATOM 1666 C CA . ARG A 1 209 ? -11.829 8.533 7.804 1.00 96.62 209 ARG A CA 1
ATOM 1667 C C . ARG A 1 209 ? -10.617 8.007 8.544 1.00 96.62 209 ARG A C 1
ATOM 1669 O O . ARG A 1 209 ? -10.658 7.828 9.761 1.00 96.62 209 ARG A O 1
ATOM 1676 N N . LEU A 1 210 ? -9.537 7.816 7.797 1.00 96.69 210 LEU A N 1
ATOM 1677 C CA . LEU A 1 210 ? -8.261 7.344 8.302 1.00 96.69 210 LEU A CA 1
ATOM 1678 C C . LEU A 1 210 ? -7.177 8.388 8.030 1.00 96.69 210 LEU A C 1
ATOM 1680 O O . LEU A 1 210 ? -7.089 8.981 6.948 1.00 96.69 210 LEU A O 1
ATOM 1684 N N . GLY A 1 211 ? -6.316 8.612 9.014 1.00 94.38 211 GLY A N 1
ATOM 1685 C CA . GLY A 1 211 ? -5.185 9.521 8.871 1.00 94.38 211 GLY A CA 1
ATOM 1686 C C . GLY A 1 211 ? -4.496 9.802 10.194 1.00 94.38 211 GLY A C 1
ATOM 1687 O O . GLY A 1 211 ? -4.931 9.347 11.247 1.00 94.38 211 GLY A O 1
ATOM 1688 N N . ARG A 1 212 ? -3.414 10.580 10.159 1.00 92.44 212 ARG A N 1
ATOM 1689 C CA . ARG A 1 212 ? -2.615 10.839 11.367 1.00 92.44 212 ARG A CA 1
ATOM 1690 C C . ARG A 1 212 ? -3.255 11.824 12.346 1.00 92.44 212 ARG A C 1
ATOM 1692 O O . ARG A 1 212 ? -2.938 11.820 13.528 1.00 92.44 212 ARG A O 1
ATOM 1699 N N . HIS A 1 213 ? -4.122 12.715 11.873 1.00 91.06 213 HIS A N 1
ATOM 1700 C CA . HIS A 1 213 ? -4.638 13.797 12.710 1.00 91.06 213 HIS A CA 1
ATOM 1701 C C . HIS A 1 213 ? -5.874 13.358 13.505 1.00 91.06 213 HIS A C 1
ATOM 1703 O O . HIS A 1 213 ? -6.930 13.113 12.922 1.00 91.06 213 HIS A O 1
ATOM 1709 N N . SER A 1 214 ? -5.755 13.302 14.831 1.00 86.69 214 SER A N 1
ATOM 1710 C CA . SER A 1 214 ? -6.791 12.766 15.724 1.00 86.69 214 SER A CA 1
ATOM 1711 C C . SER A 1 214 ? -8.122 13.511 15.665 1.00 86.69 214 SER A C 1
ATOM 1713 O O . SER A 1 214 ? -9.173 12.886 15.687 1.00 86.69 214 SER A O 1
ATOM 1715 N N . ALA A 1 215 ? -8.107 14.836 15.508 1.00 79.06 215 ALA A N 1
ATOM 1716 C CA . ALA A 1 215 ? -9.343 15.619 15.495 1.00 79.06 215 ALA A CA 1
ATOM 1717 C C . ALA A 1 215 ? -10.131 15.539 14.172 1.00 79.06 215 ALA A C 1
ATOM 1719 O O . ALA A 1 215 ? -11.222 16.096 14.078 1.00 79.06 215 ALA A O 1
ATOM 1720 N N . SER A 1 216 ? -9.592 14.906 13.121 1.00 83.31 216 SER A N 1
ATOM 1721 C CA . SER A 1 216 ? -10.261 14.844 11.809 1.00 83.31 216 SER A CA 1
ATOM 1722 C C . SER A 1 216 ? -10.524 13.447 11.264 1.00 83.31 216 SER A C 1
ATOM 1724 O O . SER A 1 216 ? -11.091 13.351 10.175 1.00 83.31 216 SER A O 1
ATOM 1726 N N . ASN A 1 217 ? -10.088 12.399 11.961 1.00 91.38 217 ASN A N 1
ATOM 1727 C CA . ASN A 1 217 ? -10.210 11.019 11.501 1.00 91.38 217 ASN A CA 1
ATOM 1728 C C . ASN A 1 217 ? -10.797 10.148 12.600 1.00 91.38 217 ASN A C 1
ATOM 1730 O O . ASN A 1 217 ? -10.517 10.359 13.776 1.00 91.38 217 ASN A O 1
ATOM 1734 N N . ASP A 1 218 ? -11.574 9.159 12.184 1.00 91.94 218 ASP A N 1
ATOM 1735 C CA . ASP A 1 218 ? -12.189 8.186 13.078 1.00 91.94 218 ASP A CA 1
ATOM 1736 C C . ASP A 1 218 ? -11.183 7.093 13.472 1.00 91.94 218 ASP A C 1
ATOM 1738 O O . ASP A 1 218 ? -11.197 6.597 14.596 1.00 91.94 218 ASP A O 1
ATOM 1742 N N . ILE A 1 219 ? -10.268 6.756 12.555 1.00 91.25 219 ILE A N 1
ATOM 1743 C CA . ILE A 1 219 ? -9.153 5.835 12.786 1.00 91.25 219 ILE A CA 1
ATOM 1744 C C . ILE A 1 219 ? -7.850 6.623 12.650 1.00 91.25 219 ILE A C 1
ATOM 1746 O O . ILE A 1 219 ? -7.504 7.128 11.578 1.00 91.25 219 ILE A O 1
ATOM 1750 N N . VAL A 1 220 ? -7.127 6.744 13.760 1.00 91.81 220 VAL A N 1
ATOM 1751 C CA . VAL A 1 220 ? -5.908 7.552 13.841 1.00 91.81 220 VAL A CA 1
ATOM 1752 C C . VAL A 1 220 ? -4.693 6.663 13.663 1.00 91.81 220 VAL A C 1
ATOM 1754 O O . VAL A 1 220 ? -4.474 5.801 14.500 1.00 91.81 220 VAL A O 1
ATOM 1757 N N . ILE A 1 221 ? -3.884 6.890 12.629 1.00 90.94 221 ILE A N 1
ATOM 1758 C CA . ILE A 1 221 ? -2.632 6.149 12.402 1.00 90.94 221 ILE A CA 1
ATOM 1759 C C . ILE A 1 221 ? -1.461 7.107 12.641 1.00 90.94 221 ILE A C 1
ATOM 1761 O O . ILE A 1 221 ? -1.144 7.947 11.795 1.00 90.94 221 ILE A O 1
ATOM 1765 N N . SER A 1 222 ? -0.842 7.013 13.819 1.00 87.81 222 SER A N 1
ATOM 1766 C CA . SER A 1 222 ? 0.164 7.962 14.325 1.00 87.81 222 SER A CA 1
ATOM 1767 C C . SER A 1 222 ? 1.564 7.762 13.726 1.00 87.81 222 SER A C 1
ATOM 1769 O O . SER A 1 222 ? 2.557 7.662 14.440 1.00 87.81 222 SER A O 1
ATOM 1771 N N . GLU A 1 223 ? 1.659 7.730 12.398 1.00 87.38 223 GLU A N 1
ATOM 1772 C CA . GLU A 1 223 ? 2.913 7.526 11.668 1.00 87.38 223 GLU A CA 1
ATOM 1773 C C . GLU A 1 223 ? 3.289 8.749 10.827 1.00 87.38 223 GLU A C 1
ATOM 1775 O O . GLU A 1 223 ? 2.464 9.287 10.091 1.00 87.38 223 GLU A O 1
ATOM 1780 N N . SER A 1 224 ? 4.558 9.166 10.852 1.00 86.44 224 SER A N 1
ATOM 1781 C CA . SER A 1 224 ? 5.031 10.365 10.135 1.00 86.44 224 SER A CA 1
ATOM 1782 C C . SER A 1 224 ? 4.719 10.360 8.636 1.00 86.44 224 SER A C 1
ATOM 1784 O O . SER A 1 224 ? 4.464 11.414 8.055 1.00 86.44 224 SER A O 1
ATOM 1786 N N . PHE A 1 225 ? 4.718 9.175 8.024 1.00 86.69 225 PHE A N 1
ATOM 1787 C CA . PHE A 1 225 ? 4.458 8.969 6.600 1.00 86.69 225 PHE A CA 1
ATOM 1788 C C . PHE A 1 225 ? 2.966 8.915 6.256 1.00 86.69 225 PHE A C 1
ATOM 1790 O O . PHE A 1 225 ? 2.615 8.888 5.079 1.00 86.69 225 PHE A O 1
ATOM 1797 N N . VAL A 1 226 ? 2.077 8.945 7.251 1.00 93.88 226 VAL A N 1
ATOM 1798 C CA . VAL A 1 226 ? 0.632 9.020 7.051 1.00 93.88 226 VAL A CA 1
ATOM 1799 C C . VAL A 1 226 ? 0.195 10.487 7.048 1.00 93.88 226 VAL A C 1
ATOM 1801 O O . VAL A 1 226 ? 0.392 11.248 8.003 1.00 93.88 226 VAL A O 1
ATOM 1804 N N . SER A 1 227 ? -0.431 10.903 5.945 1.00 93.69 227 SER A N 1
ATOM 1805 C CA . SER A 1 227 ? -1.027 12.231 5.809 1.00 93.69 227 SER A CA 1
ATOM 1806 C C . SER A 1 227 ? -2.098 12.500 6.874 1.00 93.69 227 SER A C 1
ATOM 1808 O O . SER A 1 227 ? -2.783 11.601 7.361 1.00 93.69 227 SER A O 1
ATOM 1810 N N . ARG A 1 228 ? -2.280 13.781 7.226 1.00 92.56 228 ARG A N 1
ATOM 1811 C CA . ARG A 1 228 ? -3.261 14.199 8.244 1.00 92.56 228 ARG A CA 1
ATOM 1812 C C . ARG A 1 228 ? -4.663 13.679 7.946 1.00 92.56 228 ARG A C 1
ATOM 1814 O O . ARG A 1 228 ? -5.297 13.185 8.861 1.00 92.56 228 ARG A O 1
ATOM 1821 N N . LYS A 1 229 ? -5.113 13.779 6.694 1.00 95.50 229 LYS A N 1
ATOM 1822 C CA . LYS A 1 229 ? -6.314 13.128 6.154 1.00 95.50 229 LYS A CA 1
ATOM 1823 C C . LYS A 1 229 ? -5.823 12.252 5.009 1.00 95.50 229 LYS A C 1
ATOM 1825 O O . LYS A 1 229 ? -5.378 12.809 4.009 1.00 95.50 229 LYS A O 1
ATOM 1830 N N . HIS A 1 230 ? -5.774 10.940 5.206 1.00 96.56 230 HIS A N 1
ATOM 1831 C CA . HIS A 1 230 ? -5.068 10.047 4.289 1.00 96.56 230 HIS A CA 1
ATOM 1832 C C . HIS A 1 230 ? -6.036 9.399 3.305 1.00 96.56 230 HIS A C 1
ATOM 1834 O O . HIS A 1 230 ? -5.912 9.582 2.098 1.00 96.56 230 HIS A O 1
ATOM 1840 N N . CYS A 1 231 ? -7.041 8.708 3.828 1.00 97.81 231 CYS A N 1
ATOM 1841 C CA . CYS A 1 231 ? -8.069 8.062 3.031 1.00 97.81 231 CYS A CA 1
ATOM 1842 C C . CYS A 1 231 ? -9.415 8.079 3.759 1.00 97.81 231 CYS A C 1
ATOM 1844 O O . CYS A 1 231 ? -9.512 8.384 4.952 1.00 97.81 231 CYS A O 1
ATOM 1846 N N . GLU A 1 232 ? -10.470 7.786 3.014 1.00 97.12 232 GLU A N 1
ATOM 1847 C CA . GLU A 1 232 ? -11.814 7.606 3.540 1.00 97.12 232 GLU A CA 1
ATOM 1848 C C . GLU A 1 232 ? -12.397 6.289 3.050 1.00 97.12 232 GLU A C 1
ATOM 1850 O O . GLU A 1 232 ? -12.156 5.854 1.925 1.00 97.12 232 GLU A O 1
ATOM 1855 N N . ILE A 1 233 ? -13.186 5.673 3.912 1.00 96.94 233 ILE A N 1
ATOM 1856 C CA . ILE A 1 233 ? -14.074 4.580 3.578 1.00 96.94 233 ILE A CA 1
ATOM 1857 C C . ILE A 1 233 ? -15.481 5.150 3.569 1.00 96.94 233 ILE A C 1
ATOM 1859 O O . ILE A 1 233 ? -15.911 5.764 4.544 1.00 96.94 233 ILE A O 1
ATOM 1863 N N . SER A 1 234 ? -16.192 4.937 2.472 1.00 95.25 234 SER A N 1
ATOM 1864 C CA . SER A 1 234 ? -17.586 5.338 2.294 1.00 95.25 234 SER A CA 1
ATOM 1865 C C . SER A 1 234 ? -18.446 4.115 1.999 1.00 95.25 234 SER A C 1
ATOM 1867 O O . SER A 1 234 ? -17.931 3.093 1.557 1.00 95.25 234 SER A O 1
ATOM 1869 N N . HIS A 1 235 ? -19.749 4.204 2.240 1.00 91.75 235 HIS A N 1
ATOM 1870 C CA . HIS A 1 235 ? -20.698 3.153 1.889 1.00 91.75 235 HIS A CA 1
ATOM 1871 C C . HIS A 1 235 ? -21.736 3.711 0.922 1.00 91.75 235 HIS A C 1
ATOM 1873 O O . HIS A 1 235 ? -22.337 4.757 1.178 1.00 91.75 235 HIS A O 1
ATOM 1879 N N . GLN A 1 236 ? -21.915 3.033 -0.208 1.00 90.44 236 GLN A N 1
ATOM 1880 C CA . GLN A 1 236 ? -22.861 3.408 -1.256 1.00 90.44 236 GLN A CA 1
ATOM 1881 C C . GLN A 1 236 ? -23.431 2.132 -1.872 1.00 90.44 236 GLN A C 1
ATOM 1883 O O . GLN A 1 236 ? -22.705 1.166 -2.074 1.00 90.44 236 GLN A O 1
ATOM 1888 N N . SER A 1 237 ? -24.731 2.110 -2.167 1.00 85.75 237 SER A N 1
ATOM 1889 C CA . SER A 1 237 ? -25.366 1.002 -2.902 1.00 85.75 237 SER A CA 1
ATOM 1890 C C . SER A 1 237 ? -25.116 -0.406 -2.324 1.00 85.75 237 SER A C 1
ATOM 1892 O O . SER A 1 237 ? -25.065 -1.373 -3.075 1.00 85.75 237 SER A O 1
ATOM 1894 N N . GLY A 1 238 ? -24.964 -0.534 -1.000 1.00 84.31 238 GLY A N 1
ATOM 1895 C CA . GLY A 1 238 ? -24.735 -1.823 -0.332 1.00 84.31 238 GLY A CA 1
ATOM 1896 C C . GLY A 1 238 ? -23.283 -2.311 -0.336 1.00 84.31 238 GLY A C 1
ATOM 1897 O O . GLY A 1 238 ? -23.024 -3.418 0.133 1.00 84.31 238 GLY A O 1
ATOM 1898 N N . SER A 1 239 ? -22.343 -1.497 -0.817 1.00 90.25 239 SER A N 1
ATOM 1899 C CA . SER A 1 239 ? -20.912 -1.801 -0.833 1.00 90.25 239 SER A CA 1
ATOM 1900 C C . SER A 1 239 ? -20.107 -0.709 -0.135 1.00 90.25 239 SER A C 1
ATOM 1902 O O . SER A 1 239 ? -20.504 0.460 -0.077 1.00 90.25 239 SER A O 1
ATOM 1904 N N . PHE A 1 240 ? -18.957 -1.094 0.413 1.00 93.81 240 PHE A N 1
ATOM 1905 C CA . PHE A 1 240 ? -17.985 -0.160 0.970 1.00 93.81 240 PHE A CA 1
ATOM 1906 C C . PHE A 1 240 ? -16.916 0.164 -0.066 1.00 93.81 240 PHE A C 1
ATOM 1908 O O . PHE A 1 240 ? -16.505 -0.701 -0.830 1.00 93.81 240 PHE A O 1
ATOM 1915 N N . TYR A 1 241 ? -16.440 1.403 -0.064 1.00 95.94 241 TYR A N 1
ATOM 1916 C CA . TYR A 1 241 ? -15.437 1.894 -0.996 1.00 95.94 241 TYR A CA 1
ATOM 1917 C C . TYR A 1 241 ? -14.330 2.619 -0.249 1.00 95.94 241 TYR A C 1
ATOM 1919 O O . TYR A 1 241 ? -14.615 3.525 0.535 1.00 95.94 241 TYR A O 1
ATOM 1927 N N . LEU A 1 242 ? -13.082 2.265 -0.537 1.00 97.31 242 LEU A N 1
ATOM 1928 C CA . LEU A 1 242 ? -11.897 2.990 -0.103 1.00 97.31 242 LEU A CA 1
ATOM 1929 C C . LEU A 1 242 ? -11.536 4.058 -1.133 1.00 97.31 242 LEU A C 1
ATOM 1931 O O . LEU A 1 242 ? -11.524 3.807 -2.340 1.00 97.31 242 LEU A O 1
ATOM 1935 N N . ARG A 1 243 ? -11.194 5.245 -0.645 1.00 97.56 243 ARG A N 1
ATOM 1936 C CA . ARG A 1 243 ? -10.732 6.353 -1.468 1.00 97.56 243 ARG A CA 1
ATOM 1937 C C . ARG A 1 243 ? -9.539 7.044 -0.825 1.00 97.56 243 ARG A C 1
ATOM 1939 O O . ARG A 1 243 ? -9.630 7.537 0.297 1.00 97.56 243 ARG A O 1
ATOM 1946 N N . ASP A 1 244 ? -8.437 7.132 -1.555 1.00 98.00 244 ASP A N 1
ATOM 1947 C CA . ASP A 1 244 ? -7.297 7.960 -1.179 1.00 98.00 244 ASP A CA 1
ATOM 1948 C C . ASP A 1 244 ? -7.634 9.451 -1.360 1.00 98.00 244 ASP A C 1
ATOM 1950 O O . ASP A 1 244 ? -8.219 9.865 -2.369 1.00 98.00 244 ASP A O 1
ATOM 1954 N N . LEU A 1 245 ? -7.283 10.273 -0.368 1.00 97.12 245 LEU A N 1
ATOM 1955 C CA . LEU A 1 245 ? -7.630 11.696 -0.316 1.00 97.12 245 LEU A CA 1
ATOM 1956 C C . LEU A 1 245 ? -6.538 12.623 -0.877 1.00 97.12 245 LEU A C 1
ATOM 1958 O O . LEU A 1 245 ? -6.580 13.829 -0.612 1.00 97.12 245 LEU A O 1
ATOM 1962 N N . GLY A 1 246 ? -5.606 12.095 -1.671 1.00 94.19 246 GLY A N 1
ATOM 1963 C CA . GLY A 1 246 ? -4.419 12.819 -2.126 1.00 94.19 246 GLY A CA 1
ATOM 1964 C C . GLY A 1 246 ? -3.291 12.715 -1.114 1.00 94.19 246 GLY A C 1
ATOM 1965 O O . GLY A 1 246 ? -2.643 13.714 -0.791 1.00 94.19 246 GLY A O 1
ATOM 1966 N N . SER A 1 247 ? -3.104 11.523 -0.554 1.00 95.81 247 SER A N 1
ATOM 1967 C CA . SER A 1 247 ? -2.048 11.272 0.412 1.00 95.81 247 SER A CA 1
ATOM 1968 C C . SER A 1 247 ? -0.661 11.415 -0.227 1.00 95.81 247 SER A C 1
ATOM 1970 O O . SER A 1 247 ? -0.467 11.284 -1.439 1.00 95.81 247 SER A O 1
ATOM 1972 N N . THR A 1 248 ? 0.330 11.717 0.610 1.00 92.25 248 THR A N 1
ATOM 1973 C CA . THR A 1 248 ? 1.718 11.914 0.167 1.00 92.25 248 THR A CA 1
ATOM 1974 C C . THR A 1 248 ? 2.330 10.589 -0.285 1.00 92.25 248 THR A C 1
ATOM 1976 O O . THR A 1 248 ? 2.907 10.476 -1.364 1.00 92.25 248 THR A O 1
ATOM 1979 N N . THR A 1 249 ? 2.158 9.557 0.537 1.00 91.81 249 THR A N 1
ATOM 1980 C CA . THR A 1 249 ? 2.789 8.243 0.368 1.00 91.81 249 THR A CA 1
ATOM 1981 C C . THR A 1 249 ? 1.879 7.206 -0.278 1.00 91.81 249 THR A C 1
ATOM 1983 O O . THR A 1 249 ? 2.374 6.170 -0.701 1.00 91.81 249 THR A O 1
ATOM 1986 N N . GLY A 1 250 ? 0.588 7.504 -0.438 1.00 94.75 250 GLY A N 1
ATOM 1987 C CA . GLY A 1 250 ? -0.375 6.622 -1.084 1.00 94.75 250 GLY A CA 1
ATOM 1988 C C . GLY A 1 250 ? -1.070 5.659 -0.127 1.00 94.75 250 GLY A C 1
ATOM 1989 O O . GLY A 1 250 ? -0.483 5.156 0.832 1.00 94.75 250 GLY A O 1
ATOM 1990 N N . SER A 1 251 ? -2.318 5.344 -0.467 1.00 97.12 251 SER A N 1
ATOM 1991 C CA . SER A 1 251 ? -3.029 4.160 0.009 1.00 97.12 251 SER A CA 1
ATOM 1992 C C . SER A 1 251 ? -2.799 3.001 -0.955 1.00 97.12 251 SER A C 1
ATOM 1994 O O . SER A 1 251 ? -2.889 3.190 -2.173 1.00 97.12 251 SER A O 1
ATOM 1996 N N . PHE A 1 252 ? -2.542 1.804 -0.432 1.00 97.00 252 PHE A N 1
ATOM 1997 C CA . PHE A 1 252 ? -2.228 0.634 -1.248 1.00 97.00 252 PHE A CA 1
ATOM 1998 C C . PHE A 1 252 ? -3.222 -0.505 -1.042 1.00 97.00 252 PHE A C 1
ATOM 2000 O O . PHE A 1 252 ? -3.704 -0.723 0.068 1.00 97.00 252 PHE A O 1
ATOM 2007 N N . LEU A 1 253 ? -3.451 -1.274 -2.102 1.00 95.62 253 LEU A N 1
ATOM 2008 C CA . LEU A 1 253 ? -4.199 -2.524 -2.107 1.00 95.62 253 LEU A CA 1
ATOM 2009 C C . LEU A 1 253 ? -3.271 -3.671 -2.512 1.00 95.62 253 LEU A C 1
ATOM 2011 O O . LEU A 1 253 ? -2.531 -3.567 -3.490 1.00 95.62 253 LEU A O 1
ATOM 2015 N N . MET A 1 254 ? -3.302 -4.778 -1.779 1.00 94.06 254 MET A N 1
ATOM 2016 C CA . MET A 1 254 ? -2.550 -5.969 -2.160 1.00 94.06 254 MET A CA 1
ATOM 2017 C C . MET A 1 254 ? -3.138 -6.606 -3.421 1.00 94.06 254 MET A C 1
ATOM 2019 O O . MET A 1 254 ? -4.332 -6.895 -3.486 1.00 94.06 254 MET A O 1
ATOM 2023 N N . THR A 1 255 ? -2.283 -6.885 -4.401 1.00 91.38 255 THR A N 1
ATOM 2024 C CA . THR A 1 255 ? -2.685 -7.632 -5.598 1.00 91.38 255 THR A CA 1
ATOM 2025 C C . THR A 1 255 ? -2.807 -9.126 -5.282 1.00 91.38 255 THR A C 1
ATOM 2027 O O . THR A 1 255 ? -1.960 -9.696 -4.597 1.00 91.38 255 THR A O 1
ATOM 2030 N N . ARG A 1 256 ? -3.878 -9.756 -5.772 1.00 82.12 256 ARG A N 1
ATOM 2031 C CA . ARG A 1 256 ? -4.128 -11.209 -5.654 1.00 82.12 256 ARG A CA 1
ATOM 2032 C C . ARG A 1 256 ? -4.154 -11.901 -6.998 1.00 82.12 256 ARG A C 1
ATOM 2034 O O . ARG A 1 256 ? -3.676 -13.018 -7.153 1.00 82.12 256 ARG A O 1
ATOM 2041 N N . GLU A 1 257 ? -4.757 -11.218 -7.955 1.00 86.88 257 GLU A N 1
ATOM 2042 C CA . GLU A 1 257 ? -4.892 -11.669 -9.321 1.00 86.88 257 GLU A CA 1
ATOM 2043 C C . GLU A 1 257 ? -4.011 -10.827 -10.235 1.00 86.88 257 GLU A C 1
ATOM 2045 O O . GLU A 1 257 ? -3.403 -9.830 -9.838 1.00 86.88 257 GLU A O 1
ATOM 2050 N N . LYS A 1 258 ? -3.953 -11.256 -11.490 1.00 94.31 258 LYS A N 1
ATOM 2051 C CA . LYS A 1 258 ? -3.261 -10.543 -12.550 1.00 94.31 258 LYS A CA 1
ATOM 2052 C C . LYS A 1 258 ? -3.884 -9.164 -12.747 1.00 94.31 258 LYS A C 1
ATOM 2054 O O . LYS A 1 258 ? -5.088 -9.054 -12.957 1.00 94.31 258 LYS A O 1
ATOM 2059 N N . VAL A 1 259 ? -3.053 -8.128 -12.735 1.00 95.44 259 VAL A N 1
ATOM 2060 C CA . VAL A 1 259 ? -3.493 -6.740 -12.912 1.00 95.44 259 VAL A CA 1
ATOM 2061 C C . VAL A 1 259 ? -3.149 -6.283 -14.321 1.00 95.44 259 VAL A C 1
ATOM 2063 O O . VAL A 1 259 ? -1.991 -6.348 -14.730 1.00 95.44 259 VAL A O 1
ATOM 2066 N N . THR A 1 260 ? -4.142 -5.800 -15.064 1.00 96.56 260 THR A N 1
ATOM 2067 C CA . THR A 1 260 ? -3.886 -5.122 -16.342 1.00 96.56 260 THR A CA 1
ATOM 2068 C C . THR A 1 260 ? -3.349 -3.725 -16.050 1.00 96.56 260 THR A C 1
ATOM 2070 O O . THR A 1 260 ? -3.987 -2.960 -15.334 1.00 96.56 260 THR A O 1
ATOM 2073 N N . LEU A 1 261 ? -2.160 -3.415 -16.564 1.00 96.31 261 LEU A N 1
ATOM 2074 C CA . LEU A 1 261 ? -1.477 -2.148 -16.335 1.00 96.31 261 LEU A CA 1
ATOM 2075 C C . LEU A 1 261 ? -1.958 -1.077 -17.314 1.00 96.31 261 LEU A C 1
ATOM 2077 O O . LEU A 1 261 ? -1.973 -1.284 -18.530 1.00 96.31 261 LEU A O 1
ATOM 2081 N N . GLU A 1 262 ? -2.279 0.089 -16.766 1.00 94.50 262 GLU A N 1
ATOM 2082 C CA . GLU A 1 262 ? -2.748 1.267 -17.492 1.00 94.50 262 GLU A CA 1
ATOM 2083 C C . GLU A 1 262 ? -1.837 2.476 -17.241 1.00 94.50 262 GLU A C 1
ATOM 2085 O O . GLU A 1 262 ? -1.038 2.498 -16.300 1.00 94.50 262 GLU A O 1
ATOM 2090 N N . GLU A 1 263 ? -1.959 3.496 -18.094 1.00 94.75 263 GLU A N 1
ATOM 2091 C CA . GLU A 1 263 ? -1.200 4.743 -17.972 1.00 94.75 263 GLU A CA 1
ATOM 2092 C C . GLU A 1 263 ? -1.335 5.356 -16.576 1.00 94.75 263 GLU A C 1
ATOM 2094 O O . GLU A 1 263 ? -2.436 5.545 -16.064 1.00 94.75 263 GLU A O 1
ATOM 2099 N N . GLY A 1 264 ? -0.200 5.707 -15.971 1.00 93.62 264 GLY A N 1
ATOM 2100 C CA . GLY A 1 264 ? -0.166 6.390 -14.683 1.00 93.62 264 GLY A CA 1
ATOM 2101 C C . GLY A 1 264 ? -0.419 5.501 -13.465 1.00 93.62 264 GLY A C 1
ATOM 2102 O O . GLY A 1 264 ? -0.263 6.002 -12.352 1.00 93.62 264 GLY A O 1
ATOM 2103 N N . MET A 1 265 ? -0.741 4.212 -13.636 1.00 95.81 265 MET A N 1
ATOM 2104 C CA . MET A 1 265 ? -0.815 3.272 -12.513 1.00 95.81 265 MET A CA 1
ATOM 2105 C C . MET A 1 265 ? 0.516 3.217 -11.763 1.00 95.81 265 MET A C 1
ATOM 2107 O O . MET A 1 265 ? 1.587 3.260 -12.374 1.00 95.81 265 MET A O 1
ATOM 2111 N N . MET A 1 266 ? 0.452 3.085 -10.439 1.00 96.56 266 MET A N 1
ATOM 2112 C CA . MET A 1 266 ? 1.638 2.932 -9.602 1.00 96.56 266 MET A CA 1
ATOM 2113 C C . MET A 1 266 ? 1.525 1.691 -8.727 1.00 96.56 266 MET A C 1
ATOM 2115 O O . MET A 1 266 ? 0.447 1.367 -8.233 1.00 96.56 266 MET A O 1
ATOM 2119 N N . PHE A 1 267 ? 2.631 0.984 -8.536 1.00 97.31 267 PHE A N 1
ATOM 2120 C CA . PHE A 1 267 ? 2.681 -0.213 -7.704 1.00 97.31 267 PHE A CA 1
ATOM 2121 C C . PHE A 1 267 ? 4.023 -0.329 -6.988 1.00 97.31 267 PHE A C 1
ATOM 2123 O O . PHE A 1 267 ? 5.033 0.206 -7.435 1.00 97.31 267 PHE A O 1
ATOM 2130 N N . GLN A 1 268 ? 4.036 -1.047 -5.873 1.00 96.75 268 GLN A N 1
ATOM 2131 C CA . GLN A 1 268 ? 5.191 -1.230 -5.012 1.00 96.75 268 GLN A CA 1
ATOM 2132 C C . GLN A 1 268 ? 5.537 -2.712 -4.879 1.00 96.75 268 GLN A C 1
ATOM 2134 O O . GLN A 1 268 ? 4.662 -3.564 -4.702 1.00 96.75 268 GLN A O 1
ATOM 2139 N N . MET A 1 269 ? 6.836 -2.993 -4.928 1.00 95.19 269 MET A N 1
ATOM 2140 C CA . MET A 1 269 ? 7.431 -4.303 -4.683 1.00 95.19 269 MET A CA 1
ATOM 2141 C C . MET A 1 269 ? 8.713 -4.095 -3.884 1.00 95.19 269 MET A C 1
ATOM 2143 O O . MET A 1 269 ? 9.626 -3.406 -4.340 1.00 95.19 269 MET A O 1
ATOM 2147 N N . GLY A 1 270 ? 8.791 -4.690 -2.696 1.00 91.75 270 GLY A N 1
ATOM 2148 C CA . GLY A 1 270 ? 9.889 -4.399 -1.776 1.00 91.75 270 GLY A CA 1
ATOM 2149 C C . GLY A 1 270 ? 9.910 -2.921 -1.375 1.00 91.75 270 GLY A C 1
ATOM 2150 O O . GLY A 1 270 ? 8.874 -2.360 -1.020 1.00 91.75 270 GLY A O 1
ATOM 2151 N N . LEU A 1 271 ? 11.086 -2.299 -1.438 1.00 91.12 271 LEU A N 1
ATOM 2152 C CA . LEU A 1 271 ? 11.290 -0.865 -1.201 1.00 91.12 271 LEU A CA 1
ATOM 2153 C C . LEU A 1 271 ? 11.005 -0.002 -2.438 1.00 91.12 271 LEU A C 1
ATOM 2155 O O . LEU A 1 271 ? 11.009 1.224 -2.339 1.00 91.12 271 LEU A O 1
ATOM 2159 N N . SER A 1 272 ? 10.813 -0.623 -3.600 1.00 94.31 272 SER A N 1
ATOM 2160 C CA . SER A 1 272 ? 10.731 0.075 -4.879 1.00 94.31 272 SER A CA 1
ATOM 2161 C C . SER A 1 272 ? 9.289 0.367 -5.281 1.00 94.31 272 SER A C 1
ATOM 2163 O O . SER A 1 272 ? 8.433 -0.520 -5.245 1.00 94.31 272 SER A O 1
ATOM 2165 N N . GLU A 1 273 ? 9.032 1.598 -5.717 1.00 95.62 273 GLU A N 1
ATOM 2166 C CA . GLU A 1 273 ? 7.746 2.012 -6.285 1.00 95.62 273 GLU A CA 1
ATOM 2167 C C . GLU A 1 273 ? 7.909 2.320 -7.773 1.00 95.62 273 GLU A C 1
ATOM 2169 O O . GLU A 1 273 ? 8.847 3.004 -8.184 1.00 95.62 273 GLU A O 1
ATOM 2174 N N . PHE A 1 274 ? 6.992 1.811 -8.586 1.00 97.12 274 PHE A N 1
ATOM 2175 C CA . PHE A 1 274 ? 7.022 1.865 -10.039 1.00 97.12 274 PHE A CA 1
ATOM 2176 C C . PHE A 1 274 ? 5.806 2.619 -10.544 1.00 97.12 274 PHE A C 1
ATOM 2178 O O . PHE A 1 274 ? 4.689 2.334 -10.123 1.00 97.12 274 PHE A O 1
ATOM 2185 N N . LYS A 1 275 ? 6.018 3.530 -11.491 1.00 97.06 275 LYS A N 1
ATOM 2186 C CA . LYS A 1 275 ? 4.968 4.232 -12.224 1.00 97.06 275 LYS A CA 1
ATOM 2187 C C . LYS A 1 275 ? 4.943 3.775 -13.674 1.00 97.06 275 LYS A C 1
ATOM 2189 O O . LYS A 1 275 ? 5.974 3.776 -14.347 1.00 97.06 275 LYS A O 1
ATOM 2194 N N . VAL A 1 276 ? 3.763 3.413 -14.154 1.00 97.12 276 VAL A N 1
ATOM 2195 C CA . VAL A 1 276 ? 3.527 3.014 -15.539 1.00 97.12 276 VAL A CA 1
ATOM 2196 C C . VAL A 1 276 ? 3.448 4.250 -16.428 1.00 97.12 276 VAL A C 1
ATOM 2198 O O . VAL A 1 276 ? 2.751 5.219 -16.117 1.00 97.12 276 VAL A O 1
ATOM 2201 N N . THR A 1 277 ? 4.164 4.213 -17.546 1.00 95.81 277 THR A N 1
ATOM 2202 C CA . THR A 1 277 ? 4.093 5.219 -18.606 1.00 95.81 277 THR A CA 1
ATOM 2203 C C . THR A 1 277 ? 4.017 4.526 -19.961 1.00 95.81 277 THR A C 1
ATOM 2205 O O . THR A 1 277 ? 4.873 3.731 -20.333 1.00 95.81 277 THR A O 1
ATOM 2208 N N . MET A 1 278 ? 2.979 4.826 -20.718 1.00 92.31 278 MET A N 1
ATOM 2209 C CA . MET A 1 278 ? 2.652 4.276 -22.015 1.00 92.31 278 MET A CA 1
ATOM 2210 C C . MET A 1 278 ? 3.243 5.182 -23.085 1.00 92.31 278 MET A C 1
ATOM 2212 O O . MET A 1 278 ? 2.875 6.344 -23.258 1.00 92.31 278 MET A O 1
ATOM 2216 N N . LEU A 1 279 ? 4.177 4.627 -23.840 1.00 87.88 279 LEU A N 1
ATOM 2217 C CA . LEU A 1 279 ? 4.676 5.209 -25.074 1.00 87.88 279 LEU A CA 1
ATOM 2218 C C . LEU A 1 279 ? 3.817 4.696 -26.234 1.00 87.88 279 LEU A C 1
ATOM 2220 O O . LEU A 1 279 ? 3.141 3.679 -26.125 1.00 87.88 279 LEU A O 1
ATOM 2224 N N . SER A 1 280 ? 3.901 5.355 -27.392 1.00 81.12 280 SER A N 1
ATOM 2225 C CA . SER A 1 280 ? 3.066 5.054 -28.574 1.00 81.12 280 SER A CA 1
ATOM 2226 C C . SER A 1 280 ? 2.928 3.569 -28.967 1.00 81.12 280 SER A C 1
ATOM 2228 O O . SER A 1 280 ? 1.946 3.217 -29.615 1.00 81.12 280 SER A O 1
ATOM 2230 N N . LYS A 1 281 ? 3.898 2.707 -28.626 1.00 79.12 281 LYS A N 1
ATOM 2231 C CA . LYS A 1 281 ? 3.864 1.256 -28.895 1.00 79.12 281 LYS A CA 1
ATOM 2232 C C . LYS A 1 281 ? 4.421 0.372 -27.774 1.00 79.12 281 LYS A C 1
ATOM 2234 O O . LYS A 1 281 ? 4.450 -0.838 -27.946 1.00 79.12 281 LYS A O 1
ATOM 2239 N N . ASN A 1 282 ? 4.919 0.954 -26.686 1.00 87.50 282 ASN A N 1
ATOM 2240 C CA . ASN A 1 282 ? 5.597 0.210 -25.624 1.00 87.50 282 ASN A CA 1
ATOM 2241 C C . ASN A 1 282 ? 5.222 0.792 -24.267 1.00 87.50 282 ASN A C 1
ATOM 2243 O O . ASN A 1 282 ? 4.975 1.990 -24.168 1.00 87.50 282 ASN A O 1
ATOM 2247 N N . MET A 1 283 ? 5.279 -0.022 -23.224 1.00 94.88 283 MET A N 1
ATOM 2248 C CA . MET A 1 283 ? 5.172 0.453 -21.850 1.00 94.88 283 MET A CA 1
ATOM 2249 C C . MET A 1 283 ? 6.561 0.666 -21.244 1.00 94.88 283 MET A C 1
ATOM 2251 O O . MET A 1 283 ? 7.488 -0.103 -21.492 1.00 94.88 283 MET A O 1
ATOM 2255 N N . GLU A 1 284 ? 6.706 1.706 -20.440 1.00 96.31 284 GLU A N 1
ATOM 2256 C CA . GLU A 1 284 ? 7.877 2.029 -19.636 1.00 96.31 284 GLU A CA 1
ATOM 2257 C C . GLU A 1 284 ? 7.483 1.986 -18.154 1.00 96.31 284 GLU A C 1
ATOM 2259 O O . GLU A 1 284 ? 6.438 2.506 -17.760 1.00 96.31 284 GLU A O 1
ATOM 2264 N N . LEU A 1 285 ? 8.317 1.359 -17.327 1.00 96.81 285 LEU A N 1
ATOM 2265 C CA . LEU A 1 285 ? 8.237 1.471 -15.877 1.00 96.81 285 LEU A CA 1
ATOM 2266 C C . LEU A 1 285 ? 9.247 2.503 -15.398 1.00 96.81 285 LEU A C 1
ATOM 2268 O O . LEU A 1 285 ? 10.453 2.335 -15.576 1.00 96.81 285 LEU A O 1
ATOM 2272 N N . ASN A 1 286 ? 8.750 3.538 -14.744 1.00 96.81 286 ASN A N 1
ATOM 2273 C CA . ASN A 1 286 ? 9.549 4.566 -14.106 1.00 96.81 286 ASN A CA 1
ATOM 2274 C C . ASN A 1 286 ? 9.692 4.244 -12.619 1.00 96.81 286 ASN A C 1
ATOM 2276 O O . ASN A 1 286 ? 8.696 4.212 -11.899 1.00 96.81 286 ASN A O 1
ATOM 2280 N N . VAL A 1 287 ? 10.915 4.008 -12.145 1.00 96.00 287 VAL A N 1
ATOM 2281 C CA . VAL A 1 287 ? 11.170 3.754 -10.719 1.00 96.00 287 VAL A CA 1
ATOM 2282 C C . VAL A 1 287 ? 11.102 5.080 -9.965 1.00 96.00 287 VAL A C 1
ATOM 2284 O O . VAL A 1 287 ? 11.987 5.931 -10.087 1.00 96.00 287 VAL A O 1
ATOM 2287 N N . PHE A 1 288 ? 10.027 5.269 -9.213 1.00 92.25 288 PHE A N 1
ATOM 2288 C CA . PHE A 1 288 ? 9.711 6.498 -8.493 1.00 92.25 288 PHE A CA 1
ATOM 2289 C C . PHE A 1 288 ? 10.435 6.583 -7.138 1.00 92.25 288 PHE A C 1
ATOM 2291 O O . PHE A 1 288 ? 11.003 7.624 -6.802 1.00 92.25 288 PHE A O 1
ATOM 2298 N N . GLU A 1 289 ? 10.489 5.466 -6.412 1.00 92.50 289 GLU A N 1
ATOM 2299 C CA . GLU A 1 289 ? 11.137 5.293 -5.103 1.00 92.50 289 GLU A CA 1
ATOM 2300 C C . GLU A 1 289 ? 11.932 3.976 -5.073 1.00 92.50 289 GLU A C 1
ATOM 2302 O O . GLU A 1 289 ? 11.714 3.095 -5.906 1.00 92.50 289 GLU A O 1
ATOM 2307 N N . GLY A 1 290 ? 12.847 3.840 -4.110 1.00 92.12 290 GLY A N 1
ATOM 2308 C CA . GLY A 1 290 ? 13.666 2.639 -3.905 1.00 92.12 290 GLY A CA 1
ATOM 2309 C C . GLY A 1 290 ? 15.100 2.723 -4.455 1.00 92.12 290 GLY A C 1
ATOM 2310 O O . GLY A 1 290 ? 15.519 3.768 -4.959 1.00 92.12 290 GLY A O 1
ATOM 2311 N N . PRO A 1 291 ? 15.883 1.630 -4.357 1.00 92.06 291 PRO A N 1
ATOM 2312 C CA . PRO A 1 291 ? 17.312 1.629 -4.699 1.00 92.06 291 PRO A CA 1
ATOM 2313 C C . PRO A 1 291 ? 17.609 1.989 -6.161 1.00 92.06 291 PRO A C 1
ATOM 2315 O O . PRO A 1 291 ? 18.609 2.634 -6.460 1.00 92.06 291 PRO A O 1
ATOM 2318 N N . SER A 1 292 ? 16.704 1.638 -7.077 1.00 93.44 292 SER A N 1
ATOM 2319 C CA . SER A 1 292 ? 16.820 1.936 -8.511 1.00 93.44 292 SER A CA 1
ATOM 2320 C C . SER A 1 292 ? 16.118 3.236 -8.929 1.00 93.44 292 SER A C 1
ATOM 2322 O O . SER A 1 292 ? 15.760 3.393 -10.097 1.00 93.44 292 SER A O 1
ATOM 2324 N N . ARG A 1 293 ? 15.866 4.166 -7.997 1.00 94.81 293 ARG A N 1
ATOM 2325 C CA . ARG A 1 293 ? 15.123 5.413 -8.254 1.00 94.81 293 ARG A CA 1
ATOM 2326 C C . ARG A 1 293 ? 15.632 6.165 -9.487 1.00 94.81 293 ARG A C 1
ATOM 2328 O O . ARG A 1 293 ? 16.831 6.316 -9.706 1.00 94.81 293 ARG A O 1
ATOM 2335 N N . SER A 1 294 ? 14.695 6.731 -10.244 1.00 93.19 294 SER A N 1
ATOM 2336 C CA . SER A 1 294 ? 14.902 7.450 -11.513 1.00 93.19 294 SER A CA 1
ATOM 2337 C C . SER A 1 294 ? 15.268 6.572 -12.711 1.00 93.19 294 SER A C 1
ATOM 2339 O O . SER A 1 294 ? 15.400 7.093 -13.822 1.00 93.19 294 SER A O 1
ATOM 2341 N N . GLN A 1 295 ? 15.408 5.257 -12.532 1.00 95.44 295 GLN A N 1
ATOM 2342 C CA . GLN A 1 295 ? 15.583 4.344 -13.652 1.00 95.44 295 GLN A CA 1
ATOM 2343 C C . GLN A 1 295 ? 14.282 4.207 -14.450 1.00 95.44 295 GLN A C 1
ATOM 2345 O O . GLN A 1 295 ? 13.184 4.231 -13.894 1.00 95.44 295 GLN A O 1
ATOM 2350 N N . ARG A 1 296 ? 14.424 4.036 -15.765 1.00 96.44 296 ARG A N 1
ATOM 2351 C CA . ARG A 1 296 ? 13.317 3.771 -16.682 1.00 96.44 296 ARG A CA 1
ATOM 2352 C C . ARG A 1 296 ? 13.534 2.438 -17.375 1.00 96.44 296 ARG A C 1
ATOM 2354 O O . ARG A 1 296 ? 14.611 2.201 -17.925 1.00 96.44 296 ARG A O 1
ATOM 2361 N N . ILE A 1 297 ? 12.539 1.563 -17.313 1.00 96.31 297 ILE A N 1
ATOM 2362 C CA . ILE A 1 297 ? 12.628 0.194 -17.814 1.00 96.31 297 ILE A CA 1
ATOM 2363 C C . ILE A 1 297 ? 11.593 0.007 -18.911 1.00 96.31 297 ILE A C 1
ATOM 2365 O O . ILE A 1 297 ? 10.392 0.024 -18.659 1.00 96.31 297 ILE A O 1
ATOM 2369 N N . LEU A 1 298 ? 12.065 -0.216 -20.133 1.00 95.38 298 LEU A N 1
ATOM 2370 C CA . LEU A 1 298 ? 11.196 -0.536 -21.254 1.00 95.38 298 LEU A CA 1
ATOM 2371 C C . LEU A 1 298 ? 10.667 -1.971 -21.127 1.00 95.38 298 LEU A C 1
ATOM 2373 O O . LEU A 1 298 ? 11.444 -2.927 -21.064 1.00 95.38 298 LEU A O 1
ATOM 2377 N N . VAL A 1 299 ? 9.348 -2.130 -21.160 1.00 94.88 299 VAL A N 1
ATOM 2378 C CA . VAL A 1 299 ? 8.673 -3.427 -21.202 1.00 94.88 299 VAL A CA 1
ATOM 2379 C C . VAL A 1 299 ? 8.368 -3.780 -22.652 1.00 94.88 299 VAL A C 1
ATOM 2381 O O . VAL A 1 299 ? 7.474 -3.228 -23.296 1.00 94.88 299 VAL A O 1
ATOM 2384 N N . THR A 1 300 ? 9.151 -4.712 -23.185 1.00 89.19 300 THR A N 1
ATOM 2385 C CA . THR A 1 300 ? 8.999 -5.195 -24.563 1.00 89.19 300 THR A CA 1
ATOM 2386 C C . THR A 1 300 ? 7.858 -6.209 -24.686 1.00 89.19 300 THR A C 1
ATOM 2388 O O . THR A 1 300 ? 7.305 -6.671 -23.687 1.00 89.19 300 THR A O 1
ATOM 2391 N N . SER A 1 301 ? 7.555 -6.636 -25.913 1.00 89.31 301 SER A N 1
ATOM 2392 C CA . SER A 1 301 ? 6.607 -7.726 -26.183 1.00 89.31 301 SER A CA 1
ATOM 2393 C C . SER A 1 301 ? 7.006 -9.072 -25.563 1.00 89.31 301 SER A C 1
ATOM 2395 O O . SER A 1 301 ? 6.166 -9.955 -25.435 1.00 89.31 301 SER A O 1
ATOM 2397 N N . ASN A 1 302 ? 8.271 -9.246 -25.165 1.00 90.06 302 ASN A N 1
ATOM 2398 C CA . ASN A 1 302 ? 8.739 -10.448 -24.465 1.00 90.06 302 ASN A CA 1
ATOM 2399 C C . ASN A 1 302 ? 8.419 -10.419 -22.958 1.00 90.06 302 ASN A C 1
ATOM 2401 O O . ASN A 1 302 ? 8.756 -11.362 -22.240 1.00 90.06 302 ASN A O 1
ATOM 2405 N N . GLY A 1 303 ? 7.791 -9.343 -22.476 1.00 92.88 303 GLY A N 1
ATOM 2406 C CA . GLY A 1 303 ? 7.529 -9.117 -21.064 1.00 92.88 303 GLY A CA 1
ATOM 2407 C C . GLY A 1 303 ? 8.759 -8.639 -20.291 1.00 92.88 303 GLY A C 1
ATOM 2408 O O . GLY A 1 303 ? 9.786 -8.263 -20.864 1.00 92.88 303 GLY A O 1
ATOM 2409 N N . LEU A 1 304 ? 8.636 -8.644 -18.965 1.00 96.94 304 LEU A N 1
ATOM 2410 C CA . LEU A 1 304 ? 9.680 -8.234 -18.029 1.00 96.94 304 LEU A CA 1
ATOM 2411 C C . LEU A 1 304 ? 9.614 -9.104 -16.773 1.00 96.94 304 LEU A C 1
ATOM 2413 O O . LEU A 1 304 ? 8.561 -9.207 -16.157 1.00 96.94 304 LEU A O 1
ATOM 2417 N N . LYS A 1 305 ? 10.727 -9.717 -16.366 1.00 98.00 305 LYS A N 1
ATOM 2418 C CA . LYS A 1 305 ? 10.842 -10.371 -15.051 1.00 98.00 305 LYS A CA 1
ATOM 2419 C C . LYS A 1 305 ? 11.525 -9.422 -14.080 1.00 98.00 305 LYS A C 1
ATOM 2421 O O . LYS A 1 305 ? 12.528 -8.819 -14.462 1.00 98.00 305 LYS A O 1
ATOM 2426 N N . ILE A 1 306 ? 11.003 -9.309 -12.863 1.00 97.88 306 ILE A N 1
ATOM 2427 C CA . ILE A 1 306 ? 11.478 -8.373 -11.845 1.00 97.88 306 ILE A CA 1
ATOM 2428 C C . ILE A 1 306 ? 11.780 -9.136 -10.556 1.00 97.88 306 ILE A C 1
ATOM 2430 O O . ILE A 1 306 ? 10.969 -9.936 -10.079 1.00 97.88 306 ILE A O 1
ATOM 2434 N N . GLY A 1 307 ? 12.941 -8.872 -9.971 1.00 97.06 307 GLY A N 1
ATOM 2435 C CA . GLY A 1 307 ? 13.314 -9.438 -8.683 1.00 97.06 307 GLY A CA 1
ATOM 2436 C C . GLY A 1 307 ? 14.721 -9.044 -8.263 1.00 97.06 307 GLY A C 1
ATOM 2437 O O . GLY A 1 307 ? 15.425 -8.331 -8.972 1.00 97.06 307 GLY A O 1
ATOM 2438 N N . ARG A 1 308 ? 15.141 -9.526 -7.096 1.00 96.69 308 ARG A N 1
ATOM 2439 C CA . ARG A 1 308 ? 16.483 -9.274 -6.550 1.00 96.69 308 ARG A CA 1
ATOM 2440 C C . ARG A 1 308 ? 17.569 -10.159 -7.175 1.00 96.69 308 ARG A C 1
ATOM 2442 O O . ARG A 1 308 ? 18.751 -9.850 -7.071 1.00 96.69 308 ARG A O 1
ATOM 2449 N N . ASP A 1 309 ? 17.182 -11.274 -7.795 1.00 97.31 309 ASP A N 1
ATOM 2450 C CA . ASP A 1 309 ? 18.115 -12.210 -8.427 1.00 97.31 309 ASP A CA 1
ATOM 2451 C C . ASP A 1 309 ? 18.566 -11.699 -9.811 1.00 97.31 309 ASP A C 1
ATOM 2453 O O . ASP A 1 309 ? 17.720 -11.240 -10.591 1.00 97.31 309 ASP A O 1
ATOM 2457 N N . PRO A 1 310 ? 19.864 -11.799 -10.162 1.00 96.75 310 PRO A N 1
ATOM 2458 C CA . PRO A 1 310 ? 20.382 -11.378 -11.466 1.00 96.75 310 PRO A CA 1
ATOM 2459 C C . PRO A 1 310 ? 19.819 -12.159 -12.663 1.00 96.75 310 PRO A C 1
ATOM 2461 O O . PRO A 1 310 ? 19.984 -11.711 -13.795 1.00 96.75 310 PRO A O 1
ATOM 2464 N N . ALA A 1 311 ? 19.143 -13.294 -12.457 1.00 96.06 311 ALA A N 1
ATOM 2465 C CA . ALA A 1 311 ? 18.452 -14.020 -13.523 1.00 96.06 311 ALA A CA 1
ATOM 2466 C C . ALA A 1 311 ? 17.193 -13.298 -14.056 1.00 96.06 311 ALA A C 1
ATOM 2468 O O . ALA A 1 311 ? 16.644 -13.692 -15.092 1.00 96.06 311 ALA A O 1
ATOM 2469 N N . ASN A 1 312 ? 16.707 -12.261 -13.367 1.00 97.19 312 ASN A N 1
ATOM 2470 C CA . ASN A 1 312 ? 15.584 -11.450 -13.835 1.00 97.19 312 ASN A CA 1
ATOM 2471 C C . ASN A 1 312 ? 16.012 -10.448 -14.906 1.00 97.19 312 ASN A C 1
ATOM 2473 O O . ASN A 1 312 ? 17.116 -9.914 -14.884 1.00 97.19 312 ASN A O 1
ATOM 2477 N N . THR A 1 313 ? 15.090 -10.133 -15.818 1.00 96.19 313 THR A N 1
ATOM 2478 C CA . THR A 1 313 ? 15.306 -9.109 -16.850 1.00 96.19 313 THR A CA 1
ATOM 2479 C C . THR A 1 313 ? 15.577 -7.738 -16.234 1.00 96.19 313 THR A C 1
ATOM 2481 O O . THR A 1 313 ? 16.389 -6.979 -16.755 1.00 96.19 313 THR A O 1
ATOM 2484 N N . PHE A 1 314 ? 14.916 -7.435 -15.118 1.00 96.69 314 PHE A N 1
ATOM 2485 C CA . PHE A 1 314 ? 15.205 -6.286 -14.282 1.00 96.69 314 PHE A CA 1
ATOM 2486 C C . PHE A 1 314 ? 15.558 -6.755 -12.868 1.00 96.69 314 PHE A C 1
ATOM 2488 O O . PHE A 1 314 ? 14.715 -7.289 -12.144 1.00 96.69 314 PHE A O 1
ATOM 2495 N N . CYS A 1 315 ? 16.829 -6.581 -12.509 1.00 96.94 315 CYS A N 1
ATOM 2496 C CA . CYS A 1 315 ? 17.381 -6.980 -11.222 1.00 96.94 315 CYS A CA 1
ATOM 2497 C C . CYS A 1 315 ? 17.541 -5.763 -10.303 1.00 96.94 315 CYS A C 1
ATOM 2499 O O . CYS A 1 315 ? 18.214 -4.800 -10.673 1.00 96.94 315 CYS A O 1
ATOM 2501 N N . VAL A 1 316 ? 16.975 -5.836 -9.096 1.00 94.88 316 VAL A N 1
ATOM 2502 C CA . VAL A 1 316 ? 17.132 -4.826 -8.034 1.00 94.88 316 VAL A CA 1
ATOM 2503 C C . VAL A 1 316 ? 17.869 -5.452 -6.850 1.00 94.88 316 VAL A C 1
ATOM 2505 O O . VAL A 1 316 ? 17.289 -5.735 -5.805 1.00 94.88 316 VAL A O 1
ATOM 2508 N N . ALA A 1 317 ? 19.164 -5.725 -7.026 1.00 92.00 317 ALA A N 1
ATOM 2509 C CA . ALA A 1 317 ? 19.968 -6.491 -6.066 1.00 92.00 317 ALA A CA 1
ATOM 2510 C C . ALA A 1 317 ? 20.036 -5.867 -4.654 1.00 92.00 317 ALA A C 1
ATOM 2512 O O . ALA A 1 317 ? 20.161 -6.588 -3.663 1.00 92.00 317 ALA A O 1
ATOM 2513 N N . GLU A 1 318 ? 19.943 -4.539 -4.567 1.00 93.19 318 GLU A N 1
ATOM 2514 C CA . GLU A 1 318 ? 20.037 -3.771 -3.318 1.00 93.19 318 GLU A CA 1
ATOM 2515 C C . GLU A 1 318 ? 18.727 -3.744 -2.512 1.00 93.19 318 GLU A C 1
ATOM 2517 O O . GLU A 1 318 ? 18.734 -3.384 -1.335 1.00 93.19 318 GLU A O 1
ATOM 2522 N N . ASP A 1 319 ? 17.599 -4.141 -3.109 1.00 93.31 319 ASP A N 1
ATOM 2523 C CA . ASP A 1 319 ? 16.301 -4.129 -2.433 1.00 93.31 319 ASP A CA 1
ATOM 2524 C C . ASP A 1 319 ? 16.124 -5.394 -1.589 1.00 93.31 319 ASP A C 1
ATOM 2526 O O . ASP A 1 319 ? 15.674 -6.440 -2.057 1.00 93.31 319 ASP A O 1
ATOM 2530 N N . THR A 1 320 ? 16.480 -5.303 -0.308 1.00 89.88 320 THR A N 1
ATOM 2531 C CA . THR A 1 320 ? 16.405 -6.422 0.646 1.00 89.88 320 THR A CA 1
ATOM 2532 C C . THR A 1 320 ? 14.983 -6.918 0.908 1.00 89.88 320 THR A C 1
ATOM 2534 O O . THR A 1 320 ? 14.810 -8.025 1.423 1.00 89.88 320 THR A O 1
ATOM 2537 N N . GLN A 1 321 ? 13.967 -6.131 0.548 1.00 90.12 321 GLN A N 1
ATOM 2538 C CA . GLN A 1 321 ? 12.557 -6.483 0.693 1.00 90.12 321 GLN A CA 1
ATOM 2539 C C . GLN A 1 321 ? 11.957 -7.056 -0.596 1.00 90.12 321 GLN A C 1
ATOM 2541 O O . GLN A 1 321 ? 10.810 -7.511 -0.596 1.00 90.12 321 GLN A O 1
ATOM 2546 N N . MET A 1 322 ? 12.720 -7.073 -1.689 1.00 94.19 322 MET A N 1
ATOM 2547 C CA . MET A 1 322 ? 12.321 -7.704 -2.934 1.00 94.19 322 MET A CA 1
ATOM 2548 C C . MET A 1 322 ? 12.743 -9.180 -2.947 1.00 94.19 322 MET A C 1
ATOM 2550 O O . MET A 1 322 ? 13.909 -9.532 -2.759 1.00 94.19 322 MET A O 1
ATOM 2554 N N . SER A 1 323 ? 11.790 -10.080 -3.197 1.00 92.69 323 SER A N 1
ATOM 2555 C CA . SER A 1 323 ? 12.089 -11.490 -3.454 1.00 92.69 323 SER A CA 1
ATOM 2556 C C . SER A 1 323 ? 13.003 -11.675 -4.669 1.00 92.69 323 SER A C 1
ATOM 2558 O O . SER A 1 323 ? 13.006 -10.879 -5.608 1.00 92.69 323 SER A O 1
ATOM 2560 N N . ASN A 1 324 ? 13.764 -12.772 -4.664 1.00 95.19 324 ASN A N 1
ATOM 2561 C CA . ASN A 1 324 ? 14.660 -13.147 -5.760 1.00 95.19 324 ASN A CA 1
ATOM 2562 C C . ASN A 1 324 ? 13.933 -13.169 -7.106 1.00 95.19 324 ASN A C 1
ATOM 2564 O O . ASN A 1 324 ? 14.425 -12.581 -8.055 1.00 95.19 324 ASN A O 1
ATOM 2568 N N . TYR A 1 325 ? 12.741 -13.759 -7.153 1.00 96.31 325 TYR A N 1
ATOM 2569 C CA . TYR A 1 325 ? 11.801 -13.680 -8.268 1.00 96.31 325 TYR A CA 1
ATOM 2570 C C . TYR A 1 325 ? 10.510 -13.102 -7.689 1.00 96.31 325 TYR A C 1
ATOM 2572 O O . TYR A 1 325 ? 9.846 -13.787 -6.916 1.00 96.31 325 TYR A O 1
ATOM 2580 N N . HIS A 1 326 ? 10.222 -11.822 -7.936 1.00 96.06 326 HIS A N 1
ATOM 2581 C CA . HIS A 1 326 ? 9.136 -11.118 -7.242 1.00 96.06 326 HIS A CA 1
ATOM 2582 C C . HIS A 1 326 ? 7.867 -11.072 -8.087 1.00 96.06 326 HIS A C 1
ATOM 2584 O O . HIS A 1 326 ? 6.810 -11.537 -7.669 1.00 96.06 326 HIS A O 1
ATOM 2590 N N . ALA A 1 327 ? 7.987 -10.552 -9.303 1.00 97.38 327 ALA A N 1
ATOM 2591 C CA . ALA A 1 327 ? 6.868 -10.418 -10.217 1.00 97.38 327 ALA A CA 1
ATOM 2592 C C . ALA A 1 327 ? 7.337 -10.530 -11.664 1.00 97.38 327 ALA A C 1
ATOM 2594 O O . ALA A 1 327 ? 8.531 -10.468 -11.985 1.00 97.38 327 ALA A O 1
ATOM 2595 N N . ARG A 1 328 ? 6.371 -10.665 -12.563 1.00 97.25 328 ARG A N 1
ATOM 2596 C CA . ARG A 1 328 ? 6.593 -10.544 -13.998 1.00 97.25 328 ARG A CA 1
ATOM 2597 C C . ARG A 1 328 ? 5.487 -9.730 -14.641 1.00 97.25 328 ARG A C 1
ATOM 2599 O O . ARG A 1 328 ? 4.351 -9.732 -14.185 1.00 97.25 328 ARG A O 1
ATOM 2606 N N . ILE A 1 329 ? 5.833 -9.081 -15.738 1.00 97.81 329 ILE A N 1
ATOM 2607 C CA . ILE A 1 329 ? 4.894 -8.421 -16.628 1.00 97.81 329 ILE A CA 1
ATOM 2608 C C . ILE A 1 329 ? 4.857 -9.204 -17.928 1.00 97.81 329 ILE A C 1
ATOM 2610 O O . ILE A 1 329 ? 5.894 -9.439 -18.551 1.00 97.81 329 ILE A O 1
ATOM 2614 N N . LEU A 1 330 ? 3.659 -9.606 -18.323 1.00 96.19 330 LEU A N 1
ATOM 2615 C CA . LEU A 1 330 ? 3.373 -10.289 -19.575 1.00 96.19 330 LEU A CA 1
ATOM 2616 C C . LEU A 1 330 ? 2.777 -9.286 -20.563 1.00 96.19 330 LEU A C 1
ATOM 2618 O O . LEU A 1 330 ? 2.049 -8.385 -20.160 1.00 96.19 330 LEU A O 1
ATOM 2622 N N . TYR A 1 331 ? 3.071 -9.446 -21.848 1.00 95.00 331 TYR A N 1
ATOM 2623 C CA . TYR A 1 331 ? 2.412 -8.694 -22.912 1.00 95.00 331 TYR A CA 1
ATOM 2624 C C . TYR A 1 331 ? 1.356 -9.585 -23.569 1.00 95.00 331 TYR A C 1
ATOM 2626 O O . TYR A 1 331 ? 1.685 -10.686 -24.018 1.00 95.00 331 TYR A O 1
ATOM 2634 N N . ASP A 1 332 ? 0.107 -9.126 -23.613 1.00 93.06 332 ASP A N 1
ATOM 2635 C CA . ASP A 1 332 ? -0.971 -9.776 -24.357 1.00 93.06 332 ASP A CA 1
ATOM 2636 C C . ASP A 1 332 ? -1.090 -9.137 -25.753 1.00 93.06 332 ASP A C 1
ATOM 2638 O O . ASP A 1 332 ? -1.609 -8.024 -25.882 1.00 93.06 332 ASP A O 1
ATOM 2642 N N . PRO A 1 333 ? -0.645 -9.820 -26.824 1.00 89.25 333 PRO A N 1
ATOM 2643 C CA . PRO A 1 333 ? -0.696 -9.279 -28.179 1.00 89.25 333 PRO A CA 1
ATOM 2644 C C . PRO A 1 333 ? -2.121 -9.180 -28.737 1.00 89.25 333 PRO A C 1
ATOM 2646 O O . PRO A 1 333 ? -2.329 -8.467 -29.716 1.00 89.25 333 PRO A O 1
ATOM 2649 N N . SER A 1 334 ? -3.094 -9.883 -28.147 1.00 91.06 334 SER A N 1
ATOM 2650 C CA . SER A 1 334 ? -4.486 -9.897 -28.619 1.00 91.06 334 SER A CA 1
ATOM 2651 C C . SER A 1 334 ? -5.151 -8.543 -28.389 1.00 91.06 334 SER A C 1
ATOM 2653 O O . SER A 1 334 ? -5.866 -8.039 -29.252 1.00 91.06 334 SER A O 1
ATOM 2655 N N . ASN A 1 335 ? -4.869 -7.956 -27.225 1.00 87.06 335 ASN A N 1
ATOM 2656 C CA . ASN A 1 335 ? -5.446 -6.695 -26.768 1.00 87.06 335 ASN A CA 1
ATOM 2657 C C . ASN A 1 335 ? -4.415 -5.556 -26.715 1.00 87.06 335 ASN A C 1
ATOM 2659 O O . ASN A 1 335 ? -4.781 -4.402 -26.511 1.00 87.06 335 ASN A O 1
ATOM 2663 N N . GLY A 1 336 ? -3.126 -5.862 -26.902 1.00 88.88 336 GLY A N 1
ATOM 2664 C CA . GLY A 1 336 ? -2.032 -4.898 -26.795 1.00 88.88 336 GLY A CA 1
ATOM 2665 C C . GLY A 1 336 ? -1.779 -4.418 -25.364 1.00 88.88 336 GLY A C 1
ATOM 2666 O O . GLY A 1 336 ? -1.240 -3.328 -25.182 1.00 88.88 336 GLY A O 1
ATOM 2667 N N . THR A 1 337 ? -2.181 -5.199 -24.361 1.00 92.81 337 THR A N 1
ATOM 2668 C CA . THR A 1 337 ? -2.125 -4.826 -22.944 1.00 92.81 337 THR A CA 1
ATOM 2669 C C . THR A 1 337 ? -0.950 -5.484 -22.227 1.00 92.81 337 THR A C 1
ATOM 2671 O O . THR A 1 337 ? -0.402 -6.497 -22.667 1.00 92.81 337 THR A O 1
ATOM 2674 N N . TYR A 1 338 ? -0.553 -4.899 -21.098 1.00 96.12 338 TYR A N 1
ATOM 2675 C CA . TYR A 1 338 ? 0.470 -5.453 -20.218 1.00 96.12 338 TYR A CA 1
ATOM 2676 C C . TYR A 1 338 ? -0.172 -5.929 -18.922 1.00 96.12 338 TYR A C 1
ATOM 2678 O O . TYR A 1 338 ? -1.024 -5.248 -18.362 1.00 96.12 338 TYR A O 1
ATOM 2686 N N . ILE A 1 339 ? 0.237 -7.099 -18.448 1.00 96.94 339 ILE A N 1
ATOM 2687 C CA . ILE A 1 339 ? -0.374 -7.776 -17.308 1.00 96.94 339 ILE A CA 1
ATOM 2688 C C . ILE A 1 339 ? 0.702 -8.034 -16.258 1.00 96.94 339 ILE A C 1
ATOM 2690 O O . ILE A 1 339 ? 1.639 -8.790 -16.513 1.00 96.94 339 ILE A O 1
ATOM 2694 N N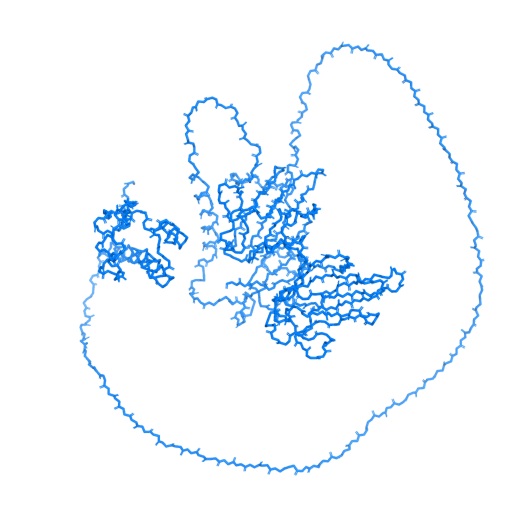 . LEU A 1 340 ? 0.561 -7.421 -15.087 1.00 97.75 340 LEU A N 1
ATOM 2695 C CA . LEU A 1 340 ? 1.402 -7.648 -13.916 1.00 97.75 340 LEU A CA 1
ATOM 2696 C C . LEU A 1 340 ? 0.921 -8.881 -13.147 1.00 97.75 340 LEU A C 1
ATOM 2698 O O . LEU A 1 340 ? -0.264 -9.026 -12.852 1.00 97.75 340 LEU A O 1
ATOM 2702 N N . GLU A 1 341 ? 1.857 -9.757 -12.804 1.00 96.75 341 GLU A N 1
ATOM 2703 C CA . GLU A 1 341 ? 1.626 -10.978 -12.037 1.00 96.75 341 GLU A CA 1
ATOM 2704 C C . GLU A 1 341 ? 2.704 -11.113 -10.958 1.00 96.75 341 GLU A C 1
ATOM 2706 O O . GLU A 1 341 ? 3.892 -11.250 -11.270 1.00 96.75 341 GLU A O 1
ATOM 2711 N N . ASP A 1 342 ? 2.290 -11.096 -9.691 1.00 95.50 342 ASP A N 1
ATOM 2712 C CA . ASP A 1 342 ? 3.133 -11.509 -8.568 1.00 95.50 342 ASP A CA 1
ATOM 2713 C C . ASP A 1 342 ? 3.376 -13.025 -8.650 1.00 95.50 342 ASP A C 1
ATOM 2715 O O . ASP A 1 342 ? 2.442 -13.797 -8.872 1.00 95.50 342 ASP A O 1
ATOM 2719 N N . VAL A 1 343 ? 4.628 -13.469 -8.506 1.00 93.19 343 VAL A N 1
ATOM 2720 C CA . VAL A 1 343 ? 4.997 -14.890 -8.669 1.00 93.19 343 VAL A CA 1
ATOM 2721 C C . VAL A 1 343 ? 5.177 -15.617 -7.332 1.00 93.19 343 VAL A C 1
ATOM 2723 O O . VAL A 1 343 ? 5.979 -16.545 -7.232 1.00 93.19 343 VAL A O 1
ATOM 2726 N N . GLY A 1 344 ? 4.431 -15.201 -6.305 1.00 85.56 344 GLY A N 1
ATOM 2727 C CA . GLY A 1 344 ? 4.522 -15.756 -4.953 1.00 85.56 344 GLY A CA 1
ATOM 2728 C C . GLY A 1 344 ? 5.604 -15.070 -4.126 1.00 85.56 344 GLY A C 1
ATOM 2729 O O . GLY A 1 344 ? 6.363 -15.725 -3.408 1.00 85.56 344 GLY A O 1
ATOM 2730 N N . SER A 1 345 ? 5.718 -13.750 -4.264 1.00 90.31 345 SER A N 1
ATOM 2731 C CA . SER A 1 345 ? 6.705 -12.969 -3.531 1.00 90.31 345 SER A CA 1
ATOM 2732 C C . SER A 1 345 ? 6.397 -12.929 -2.029 1.00 90.31 345 SER A C 1
ATOM 2734 O O . SER A 1 345 ? 5.258 -13.046 -1.579 1.00 90.31 345 SER A O 1
ATOM 2736 N N . THR A 1 346 ? 7.437 -12.749 -1.216 1.00 83.25 346 THR A N 1
ATOM 2737 C CA . THR A 1 346 ? 7.326 -12.780 0.250 1.00 83.25 346 THR A CA 1
ATOM 2738 C C . THR A 1 346 ? 6.570 -11.571 0.802 1.00 83.25 346 THR A C 1
ATOM 2740 O O . THR A 1 346 ? 5.746 -11.717 1.701 1.00 83.25 346 THR A O 1
ATOM 2743 N N . ASN A 1 347 ? 6.862 -10.384 0.266 1.00 84.75 347 ASN A N 1
ATOM 2744 C CA . ASN A 1 347 ? 6.291 -9.115 0.725 1.00 84.75 347 ASN A CA 1
ATOM 2745 C C . ASN A 1 347 ? 5.116 -8.638 -0.138 1.00 84.75 347 ASN A C 1
ATOM 2747 O O . ASN A 1 347 ? 4.551 -7.583 0.153 1.00 84.75 347 ASN A O 1
ATOM 2751 N N . ARG A 1 348 ? 4.738 -9.437 -1.147 1.00 90.44 348 ARG A N 1
ATOM 2752 C CA . ARG A 1 348 ? 3.646 -9.195 -2.092 1.00 90.44 348 ARG A CA 1
ATOM 2753 C C . ARG A 1 348 ? 3.826 -7.929 -2.930 1.00 90.44 348 ARG A C 1
ATOM 2755 O O . ARG A 1 348 ? 4.615 -7.033 -2.625 1.00 90.44 348 ARG A O 1
ATOM 2762 N N . THR A 1 349 ? 3.046 -7.867 -3.999 1.00 95.12 349 THR A N 1
ATOM 2763 C CA . THR A 1 349 ? 2.944 -6.702 -4.874 1.00 95.12 349 THR A CA 1
ATOM 2764 C C . THR A 1 349 ? 1.735 -5.857 -4.469 1.00 95.12 349 THR A C 1
ATOM 2766 O O . THR A 1 349 ? 0.620 -6.371 -4.324 1.00 95.12 349 THR A O 1
ATOM 2769 N N . TRP A 1 350 ? 1.950 -4.554 -4.291 1.00 96.31 350 TRP A N 1
ATOM 2770 C CA . TRP A 1 350 ? 0.956 -3.607 -3.781 1.00 96.31 350 TRP A CA 1
ATOM 2771 C C . TRP A 1 350 ? 0.600 -2.571 -4.844 1.00 96.31 350 TRP A C 1
ATOM 2773 O O . TRP A 1 350 ? 1.473 -1.845 -5.304 1.00 96.31 350 TRP A O 1
ATOM 2783 N N . LEU A 1 351 ? -0.669 -2.454 -5.216 1.00 96.94 351 LEU A N 1
ATOM 2784 C CA . LEU A 1 351 ? -1.152 -1.421 -6.127 1.00 96.94 351 LEU A CA 1
ATOM 2785 C C . LEU A 1 351 ? -1.455 -0.143 -5.342 1.00 96.94 351 LEU A C 1
ATOM 2787 O O . LEU A 1 351 ? -2.193 -0.187 -4.360 1.00 96.94 351 LEU A O 1
ATOM 2791 N N . ARG A 1 352 ? -0.915 0.997 -5.766 1.00 96.88 352 ARG A N 1
ATOM 2792 C CA . ARG A 1 352 ? -1.238 2.297 -5.171 1.00 96.88 352 ARG A CA 1
ATOM 2793 C C . ARG A 1 352 ? -2.491 2.870 -5.827 1.00 96.88 352 ARG A C 1
ATOM 2795 O O . ARG A 1 352 ? -2.607 2.868 -7.050 1.00 96.88 352 ARG A O 1
ATOM 2802 N N . LEU A 1 353 ? -3.416 3.387 -5.020 1.00 96.19 353 LEU A N 1
ATOM 2803 C CA . LEU A 1 353 ? -4.729 3.837 -5.501 1.00 96.19 353 LEU A CA 1
ATOM 2804 C C . LEU A 1 353 ? -4.701 5.173 -6.264 1.00 96.19 353 LEU A C 1
ATOM 2806 O O . LEU A 1 353 ? -5.610 5.445 -7.047 1.00 96.19 353 LEU A O 1
ATOM 2810 N N . SER A 1 354 ? -3.699 6.022 -6.034 1.00 93.69 354 SER A N 1
ATOM 2811 C CA . SER A 1 354 ? -3.552 7.314 -6.715 1.00 93.69 354 SER A CA 1
ATOM 2812 C C . SER A 1 354 ? -2.114 7.831 -6.703 1.00 93.69 354 SER A C 1
ATOM 2814 O O . SER A 1 354 ? -1.283 7.404 -5.897 1.00 93.69 354 SER A O 1
ATOM 2816 N N . ASN A 1 355 ? -1.827 8.789 -7.590 1.00 91.69 355 ASN A N 1
ATOM 2817 C CA . ASN A 1 355 ? -0.590 9.562 -7.535 1.00 91.69 355 ASN A CA 1
ATOM 2818 C C . ASN A 1 355 ? -0.526 10.423 -6.265 1.00 91.69 355 ASN A C 1
ATOM 2820 O O . ASN A 1 355 ? -1.541 10.738 -5.643 1.00 91.69 355 ASN A O 1
ATOM 2824 N N . GLU A 1 356 ? 0.683 10.856 -5.910 1.00 91.44 356 GLU A N 1
ATOM 2825 C CA . GLU A 1 356 ? 0.887 11.822 -4.832 1.00 91.44 356 GLU A CA 1
ATOM 2826 C C . GLU A 1 356 ? 0.050 13.092 -5.051 1.00 91.44 356 GLU A C 1
ATOM 2828 O O . GLU A 1 356 ? 0.097 13.711 -6.114 1.00 91.44 356 GLU A O 1
ATOM 2833 N N . GLY A 1 357 ? -0.713 13.483 -4.027 1.00 92.06 357 GLY A N 1
ATOM 2834 C CA . GLY A 1 357 ? -1.539 14.694 -4.050 1.00 92.06 357 GLY A CA 1
ATOM 2835 C C . GLY A 1 357 ? -2.829 14.588 -4.872 1.00 92.06 357 GLY A C 1
ATOM 2836 O O . GLY A 1 357 ? -3.640 15.517 -4.846 1.00 92.06 357 GLY A O 1
ATOM 2837 N N . GLU A 1 358 ? -3.068 13.466 -5.553 1.00 94.19 358 GLU A N 1
ATOM 2838 C CA . GLU A 1 358 ? -4.281 13.219 -6.332 1.00 94.19 358 GLU A CA 1
ATOM 2839 C C . GLU A 1 358 ? -5.244 12.299 -5.581 1.00 94.19 358 GLU A C 1
ATOM 2841 O O . GLU A 1 358 ? -4.854 11.293 -4.989 1.00 94.19 358 GLU A O 1
ATOM 2846 N N . ARG A 1 359 ? -6.539 12.621 -5.625 1.00 96.44 359 ARG A N 1
ATOM 2847 C CA . ARG A 1 359 ? -7.565 11.748 -5.047 1.00 96.44 359 ARG A CA 1
ATOM 2848 C C . ARG A 1 359 ? -7.783 10.539 -5.940 1.00 96.44 359 ARG A C 1
ATOM 2850 O O . ARG A 1 359 ? -7.958 10.706 -7.147 1.00 96.44 359 ARG A O 1
ATOM 2857 N N . SER A 1 360 ? -7.877 9.356 -5.344 1.00 96.69 360 SER A N 1
ATOM 2858 C CA . SER A 1 360 ? -8.242 8.165 -6.106 1.00 96.69 360 SER A CA 1
ATOM 2859 C C . SER A 1 360 ? -9.720 8.190 -6.504 1.00 96.69 360 SER A C 1
ATOM 2861 O O . SER A 1 360 ? -10.554 8.924 -5.945 1.00 96.69 360 SER A O 1
ATOM 2863 N N . VAL A 1 361 ? -10.047 7.329 -7.464 1.00 94.81 361 VAL A N 1
ATOM 2864 C CA . VAL A 1 361 ? -11.413 6.834 -7.644 1.00 94.81 361 VAL A CA 1
ATOM 2865 C C . VAL A 1 361 ? -11.824 5.976 -6.442 1.00 94.81 361 VAL A C 1
ATOM 2867 O O . VAL A 1 361 ? -10.984 5.573 -5.633 1.00 94.81 361 VAL A O 1
ATOM 2870 N N . ASN A 1 362 ? -13.121 5.711 -6.318 1.00 94.69 362 ASN A N 1
ATOM 2871 C CA . ASN A 1 362 ? -13.632 4.795 -5.306 1.00 94.69 362 ASN A CA 1
ATOM 2872 C C . ASN A 1 362 ? -13.234 3.362 -5.672 1.00 94.69 362 ASN A C 1
ATOM 2874 O O . ASN A 1 362 ? -13.635 2.865 -6.724 1.00 94.69 362 ASN A O 1
ATOM 2878 N N . HIS A 1 363 ? -12.470 2.712 -4.800 1.00 93.31 363 HIS A N 1
ATOM 2879 C CA . HIS A 1 363 ? -12.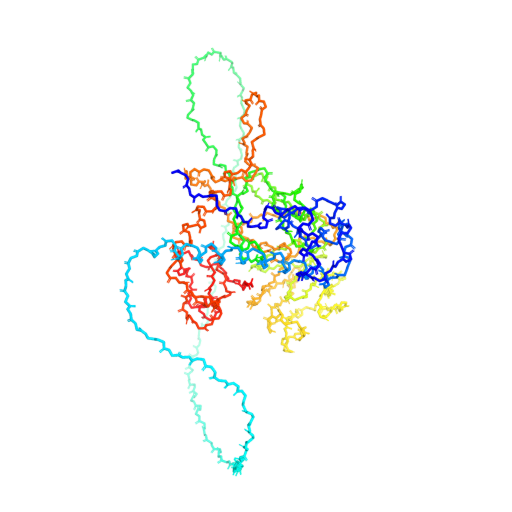142 1.298 -4.911 1.00 93.31 363 HIS A CA 1
ATOM 2880 C C . HIS A 1 363 ? -13.106 0.492 -4.045 1.00 93.31 363 HIS A C 1
ATOM 2882 O O . HIS A 1 363 ? -13.113 0.658 -2.826 1.00 93.31 363 HIS A O 1
ATOM 2888 N N . GLU A 1 364 ? -13.925 -0.362 -4.654 1.00 94.06 364 GLU A N 1
ATOM 2889 C CA . GLU A 1 364 ? -14.836 -1.233 -3.908 1.00 94.06 364 GLU A CA 1
ATOM 2890 C C . GLU A 1 364 ? -14.038 -2.193 -3.022 1.00 94.06 364 GLU A C 1
ATOM 2892 O O . GLU A 1 364 ? -13.128 -2.867 -3.494 1.00 94.06 364 GLU A O 1
ATOM 2897 N N . LEU A 1 365 ? -14.337 -2.217 -1.726 1.00 92.12 365 LEU A N 1
ATOM 2898 C CA . LEU A 1 365 ? -13.684 -3.103 -0.773 1.00 92.12 365 LEU A CA 1
ATOM 2899 C C . LEU A 1 365 ? -14.376 -4.462 -0.782 1.00 92.12 365 LEU A C 1
ATOM 2901 O O . LEU A 1 365 ? -15.500 -4.614 -0.296 1.00 92.12 365 LEU A O 1
ATOM 2905 N N . GLY A 1 366 ? -13.666 -5.449 -1.312 1.00 86.06 366 GLY A N 1
ATOM 2906 C CA . GLY A 1 366 ? -14.060 -6.842 -1.292 1.00 86.06 366 GLY A CA 1
ATOM 2907 C C . GLY A 1 366 ? -13.752 -7.526 0.037 1.00 86.06 366 GLY A C 1
ATOM 2908 O O . GLY A 1 366 ? -12.938 -7.093 0.858 1.00 86.06 366 GLY A O 1
ATOM 2909 N N . LEU A 1 367 ? -14.400 -8.671 0.238 1.00 82.75 367 LEU A N 1
ATOM 2910 C CA . LEU A 1 367 ? -14.088 -9.558 1.346 1.00 82.75 367 LEU A CA 1
ATOM 2911 C C . LEU A 1 367 ? -12.634 -10.032 1.283 1.00 82.75 367 LEU A C 1
ATOM 2913 O O . LEU A 1 367 ? -12.140 -10.507 0.259 1.00 82.75 367 LEU A O 1
ATOM 2917 N N . ASN A 1 368 ? -11.980 -9.978 2.437 1.00 82.00 368 ASN A N 1
ATOM 2918 C CA . ASN A 1 368 ? -10.575 -10.285 2.646 1.00 82.00 368 ASN A CA 1
ATOM 2919 C C . ASN A 1 368 ? -9.605 -9.266 2.053 1.00 82.00 368 ASN A C 1
ATOM 2921 O O . ASN A 1 368 ? -8.417 -9.493 2.233 1.00 82.00 368 ASN A O 1
ATOM 2925 N N . ASP A 1 369 ? -10.019 -8.206 1.356 1.00 89.69 369 ASP A N 1
ATOM 2926 C CA . ASP A 1 369 ? -9.069 -7.239 0.788 1.00 89.69 369 ASP A CA 1
ATOM 2927 C C . ASP A 1 369 ? -8.051 -6.766 1.826 1.00 89.69 369 ASP A C 1
ATOM 2929 O O . ASP A 1 369 ? -8.362 -6.598 3.005 1.00 89.69 369 ASP A O 1
ATOM 2933 N N . ILE A 1 370 ? -6.805 -6.596 1.389 1.00 91.44 370 ILE A N 1
ATOM 2934 C CA . ILE A 1 370 ? -5.720 -6.178 2.268 1.00 91.44 370 ILE A CA 1
ATOM 2935 C C . ILE A 1 370 ? -5.273 -4.809 1.813 1.00 91.44 370 ILE A C 1
ATOM 2937 O O . ILE A 1 370 ? -4.766 -4.648 0.700 1.00 91.44 370 ILE A O 1
ATOM 2941 N N . ILE A 1 371 ? -5.470 -3.835 2.687 1.00 95.50 371 ILE A N 1
ATOM 2942 C CA . ILE A 1 371 ? -5.132 -2.443 2.430 1.00 95.50 371 ILE A CA 1
ATOM 2943 C C . ILE A 1 371 ? -3.958 -2.048 3.314 1.00 95.50 371 ILE A C 1
ATOM 2945 O O . ILE A 1 371 ? -3.849 -2.490 4.458 1.00 95.50 371 ILE A O 1
ATOM 2949 N N . LYS A 1 372 ? -3.069 -1.212 2.793 1.00 94.69 372 LYS A N 1
ATOM 2950 C CA . LYS A 1 372 ? -1.906 -0.710 3.523 1.00 94.69 372 LYS A CA 1
ATOM 2951 C C . LYS A 1 372 ? -1.885 0.808 3.485 1.00 94.69 372 LYS A C 1
ATOM 2953 O O . LYS A 1 372 ? -1.949 1.396 2.405 1.00 94.69 372 LYS A O 1
ATOM 2958 N N . ILE A 1 373 ? -1.784 1.411 4.667 1.00 95.75 373 ILE A N 1
ATOM 2959 C CA . ILE A 1 373 ? -1.738 2.858 4.895 1.00 95.75 373 ILE A CA 1
ATOM 2960 C C . ILE A 1 373 ? -0.529 3.146 5.787 1.00 95.75 373 ILE A C 1
ATOM 2962 O O . ILE A 1 373 ? -0.517 2.777 6.962 1.00 95.75 373 ILE A O 1
ATOM 2966 N N . GLY A 1 374 ? 0.505 3.781 5.231 1.00 89.88 374 GLY A N 1
ATOM 2967 C CA . GLY A 1 374 ? 1.807 3.851 5.901 1.00 89.88 374 GLY A CA 1
ATOM 2968 C C . GLY A 1 374 ? 2.411 2.453 6.078 1.00 89.88 374 GLY A C 1
ATOM 2969 O O . GLY A 1 374 ? 2.474 1.679 5.122 1.00 89.88 374 GLY A O 1
ATOM 2970 N N . SER A 1 375 ? 2.837 2.128 7.297 1.00 87.12 375 SER A N 1
ATOM 2971 C CA . SER A 1 375 ? 3.287 0.788 7.697 1.00 87.12 375 SER A CA 1
ATOM 2972 C C . SER A 1 375 ? 2.164 -0.102 8.237 1.00 87.12 375 SER A C 1
ATOM 2974 O O . SER A 1 375 ? 2.384 -1.282 8.491 1.00 87.12 375 SER A O 1
ATOM 2976 N N . THR A 1 376 ? 0.955 0.442 8.404 1.00 89.31 376 THR A N 1
ATOM 2977 C CA . THR A 1 376 ? -0.176 -0.303 8.958 1.00 89.31 376 THR A CA 1
ATOM 2978 C C . THR A 1 376 ? -0.918 -1.065 7.860 1.00 89.31 376 THR A C 1
ATOM 2980 O O . THR A 1 376 ? -1.340 -0.480 6.857 1.00 89.31 376 THR A O 1
ATOM 2983 N N . VAL A 1 377 ? -1.107 -2.372 8.062 1.00 90.69 377 VAL A N 1
ATOM 2984 C CA . VAL A 1 377 ? -1.818 -3.265 7.133 1.00 90.69 377 VAL A CA 1
ATOM 2985 C C . VAL A 1 377 ? -3.133 -3.713 7.760 1.00 90.69 377 VAL A C 1
ATOM 2987 O O . VAL A 1 377 ? -3.155 -4.257 8.867 1.00 90.69 377 VAL A O 1
ATOM 2990 N N . PHE A 1 378 ? -4.230 -3.524 7.031 1.00 91.69 378 PHE A N 1
ATOM 2991 C CA . PHE A 1 378 ? -5.575 -3.901 7.444 1.00 91.69 378 PHE A CA 1
ATOM 2992 C C . PHE A 1 378 ? -6.114 -5.020 6.560 1.00 91.69 378 PHE A C 1
ATOM 2994 O O . PHE A 1 378 ? -6.046 -4.944 5.334 1.00 91.69 378 PHE A O 1
ATOM 3001 N N . LEU A 1 379 ? -6.705 -6.027 7.194 1.00 88.62 379 LEU A N 1
ATOM 3002 C CA . LEU A 1 379 ? -7.517 -7.053 6.556 1.00 88.62 379 LEU A CA 1
ATOM 3003 C C . LEU A 1 379 ? -8.992 -6.648 6.638 1.00 88.62 379 LEU A C 1
ATOM 3005 O O . LEU A 1 379 ? -9.525 -6.471 7.737 1.00 88.62 379 LEU A O 1
ATOM 3009 N N . VAL A 1 380 ? -9.646 -6.540 5.485 1.00 88.69 380 VAL A N 1
ATOM 3010 C CA . VAL A 1 380 ? -11.080 -6.270 5.370 1.00 88.69 380 VAL A CA 1
ATOM 3011 C C . VAL A 1 380 ? -11.855 -7.565 5.573 1.00 88.69 380 VAL A C 1
ATOM 3013 O O . VAL A 1 380 ? -11.690 -8.536 4.839 1.00 88.69 380 VAL A O 1
ATOM 3016 N N . GLN A 1 381 ? -12.752 -7.582 6.544 1.00 84.12 381 GLN A N 1
ATOM 3017 C CA . GLN A 1 381 ? -13.744 -8.637 6.726 1.00 84.12 381 GLN A CA 1
ATOM 3018 C C . GLN A 1 381 ? -15.136 -8.004 6.685 1.00 84.12 381 GLN A C 1
ATOM 3020 O O . GLN A 1 381 ? -15.301 -6.825 6.978 1.00 84.12 381 GLN A O 1
ATOM 3025 N N . GLN A 1 382 ? -16.155 -8.764 6.302 1.00 71.56 382 GLN A N 1
ATOM 3026 C CA . GLN A 1 382 ? -17.540 -8.300 6.283 1.00 71.56 382 GLN A CA 1
ATOM 3027 C C . GLN A 1 382 ? -18.316 -9.162 7.254 1.00 71.56 382 GLN A C 1
ATOM 3029 O O . GLN A 1 382 ? -18.256 -10.393 7.194 1.00 71.56 382 GLN A O 1
ATOM 3034 N N . ILE A 1 383 ? -19.062 -8.509 8.130 1.00 66.56 383 ILE A N 1
ATOM 3035 C CA . ILE A 1 383 ? -19.966 -9.190 9.036 1.00 66.56 383 ILE A CA 1
ATOM 3036 C C . ILE A 1 383 ? -21.374 -8.742 8.660 1.00 66.56 383 ILE A C 1
ATOM 3038 O O . ILE A 1 383 ? -21.685 -7.554 8.664 1.00 66.56 383 ILE A O 1
ATOM 3042 N N . ARG A 1 384 ? -22.224 -9.708 8.294 1.00 57.91 384 ARG A N 1
ATOM 3043 C CA . ARG A 1 384 ? -23.640 -9.449 7.980 1.00 57.91 384 ARG A CA 1
ATOM 3044 C C . ARG A 1 384 ? -24.508 -9.341 9.238 1.00 57.91 384 ARG A C 1
ATOM 3046 O O . ARG A 1 384 ? -25.578 -8.762 9.169 1.00 57.91 384 ARG A O 1
ATOM 3053 N N . LYS A 1 385 ? -24.041 -9.874 10.376 1.00 51.97 385 LYS A N 1
ATOM 3054 C CA . LYS A 1 385 ? -24.708 -9.801 11.684 1.00 51.97 385 LYS A CA 1
ATOM 3055 C C . LYS A 1 385 ? -23.712 -9.483 12.787 1.00 51.97 385 LYS A C 1
ATOM 3057 O O . LYS A 1 385 ? -22.841 -10.304 13.069 1.00 51.97 385 LYS A O 1
ATOM 3062 N N . VAL A 1 386 ? -23.844 -8.316 13.410 1.00 51.19 386 VAL A N 1
ATOM 3063 C CA . VAL A 1 386 ? -23.144 -8.037 14.671 1.00 51.19 386 VAL A CA 1
ATOM 3064 C C . VAL A 1 386 ? -23.619 -9.080 15.681 1.00 51.19 386 VAL A C 1
ATOM 3066 O O . VAL A 1 386 ? -24.829 -9.247 15.819 1.00 51.19 386 VAL A O 1
ATOM 3069 N N . PRO A 1 387 ? -22.729 -9.829 16.348 1.00 45.22 387 PRO A N 1
ATOM 3070 C CA . PRO A 1 387 ? -23.152 -10.700 17.434 1.00 45.22 387 PRO A CA 1
ATOM 3071 C C . PRO A 1 387 ? -23.874 -9.862 18.499 1.00 45.22 387 PRO A C 1
ATOM 3073 O O . PRO A 1 387 ? -23.335 -8.845 18.929 1.00 45.22 387 PRO A O 1
ATOM 3076 N N . ASP A 1 388 ? -25.051 -10.300 18.957 1.00 43.00 388 ASP A N 1
ATOM 3077 C CA . ASP A 1 388 ? -25.863 -9.647 20.009 1.00 43.00 388 ASP A CA 1
ATOM 3078 C C . ASP A 1 388 ? -25.153 -9.527 21.381 1.00 43.00 388 ASP A C 1
ATOM 3080 O O . ASP A 1 388 ? -25.740 -9.105 22.378 1.00 43.00 388 ASP A O 1
ATOM 3084 N N . SER A 1 389 ? -23.872 -9.889 21.475 1.00 38.84 389 SER A N 1
ATOM 3085 C CA . SER A 1 389 ? -23.039 -9.638 22.646 1.00 38.84 389 SER A CA 1
ATOM 3086 C C . SER A 1 389 ? -22.752 -8.137 22.755 1.00 38.84 389 SER A C 1
ATOM 3088 O O . SER A 1 389 ? -21.963 -7.586 21.989 1.00 38.84 389 SER A O 1
ATOM 3090 N N . GLY A 1 390 ? -23.446 -7.492 23.692 1.00 40.31 390 GLY A N 1
ATOM 3091 C CA . GLY A 1 390 ? -23.577 -6.044 23.829 1.00 40.31 390 GLY A CA 1
ATOM 3092 C C . GLY A 1 390 ? -22.300 -5.194 23.749 1.00 40.31 390 GLY A C 1
ATOM 3093 O O . GLY A 1 390 ? -21.207 -5.596 24.137 1.00 40.31 390 GLY A O 1
ATOM 3094 N N . ASN A 1 391 ? -22.511 -3.950 23.307 1.00 46.03 391 ASN A N 1
ATOM 3095 C CA . ASN A 1 391 ? -21.589 -2.809 23.362 1.00 46.03 391 ASN A CA 1
ATOM 3096 C C . ASN A 1 391 ? -20.294 -2.872 22.531 1.00 46.03 391 ASN A C 1
ATOM 3098 O O . ASN A 1 391 ? -19.315 -2.222 22.892 1.00 46.03 391 ASN A O 1
ATOM 3102 N N . MET A 1 392 ? -20.271 -3.531 21.369 1.00 47.44 392 MET A N 1
ATOM 3103 C CA . MET A 1 392 ? -19.186 -3.283 20.406 1.00 47.44 392 MET A CA 1
ATOM 3104 C C . MET A 1 392 ? -19.336 -1.883 19.769 1.00 47.44 392 MET A C 1
ATOM 3106 O O . MET A 1 392 ? -20.345 -1.630 19.105 1.00 47.44 392 MET A O 1
ATOM 3110 N N . PRO A 1 393 ? -18.373 -0.953 19.948 1.00 53.03 393 PRO A N 1
ATOM 3111 C CA . PRO A 1 393 ? -18.475 0.385 19.380 1.00 53.03 393 PRO A CA 1
ATOM 3112 C C . PRO A 1 393 ? -18.275 0.322 17.864 1.00 53.03 393 PRO A C 1
ATOM 3114 O O . PRO A 1 393 ? -17.179 0.066 17.366 1.00 53.03 393 PRO A O 1
ATOM 3117 N N . ILE A 1 394 ? -19.353 0.562 17.122 1.00 62.75 394 ILE A N 1
ATOM 3118 C CA . ILE A 1 394 ? -19.312 0.710 15.669 1.00 62.75 394 ILE A CA 1
ATOM 3119 C C . ILE A 1 394 ? -19.028 2.174 15.358 1.00 62.75 394 ILE A C 1
ATOM 3121 O O . ILE A 1 394 ? -19.817 3.058 15.718 1.00 62.75 394 ILE A O 1
ATOM 3125 N N . ILE A 1 395 ? -17.922 2.417 14.658 1.00 76.94 395 ILE A N 1
ATOM 3126 C CA . ILE A 1 395 ? -17.538 3.743 14.188 1.00 76.94 395 ILE A CA 1
ATOM 3127 C C . ILE A 1 395 ? -18.664 4.290 13.317 1.00 76.94 395 ILE A C 1
ATOM 3129 O O . ILE A 1 395 ? -19.109 3.645 12.362 1.00 76.94 395 ILE A O 1
ATOM 3133 N N . ASN A 1 396 ? -19.125 5.486 13.686 1.00 62.59 396 ASN A N 1
ATOM 3134 C CA . ASN A 1 396 ? -20.187 6.215 13.007 1.00 62.59 396 ASN A CA 1
ATOM 3135 C C . ASN A 1 396 ? -21.479 5.388 12.821 1.00 62.59 396 ASN A C 1
ATOM 3137 O O . ASN A 1 396 ? -22.172 5.507 11.812 1.00 62.59 396 ASN A O 1
ATOM 3141 N N . SER A 1 397 ? -21.840 4.548 13.799 1.00 47.91 397 SER A N 1
ATOM 3142 C CA . SER A 1 397 ? -23.188 3.970 13.853 1.00 47.91 397 SER A CA 1
ATOM 3143 C C . SER A 1 397 ? -24.217 5.043 14.216 1.00 47.91 397 SER A C 1
ATOM 3145 O O . SER A 1 397 ? -24.016 5.850 15.121 1.00 47.91 397 SER A O 1
ATOM 3147 N N . ASN A 1 398 ? -25.340 5.084 13.501 1.00 40.22 398 ASN A N 1
ATOM 3148 C CA . ASN A 1 398 ? -26.437 5.990 13.834 1.00 40.22 398 ASN A CA 1
ATOM 3149 C C . ASN A 1 398 ? -27.025 5.639 15.215 1.00 40.22 398 ASN A C 1
ATOM 3151 O O . ASN A 1 398 ? -27.852 4.737 15.311 1.00 40.22 398 ASN A O 1
ATOM 3155 N N . HIS A 1 399 ? -26.652 6.399 16.247 1.00 36.12 399 HIS A N 1
ATOM 3156 C CA . HIS A 1 399 ? -27.465 6.629 17.444 1.00 36.12 399 HIS A CA 1
ATOM 3157 C C . HIS A 1 399 ? -27.290 8.085 17.910 1.00 36.12 399 HIS A C 1
ATOM 3159 O O . HIS A 1 399 ? -26.494 8.407 18.785 1.00 36.12 399 HIS A O 1
ATOM 3165 N N . ARG A 1 400 ? -28.060 8.999 17.307 1.00 31.23 400 ARG A N 1
ATOM 3166 C CA . ARG A 1 400 ? -28.555 10.177 18.030 1.00 31.23 400 ARG A CA 1
ATOM 3167 C C . ARG A 1 400 ? -29.883 9.759 18.652 1.00 31.23 400 ARG A C 1
ATOM 3169 O O . ARG A 1 400 ? -30.911 9.850 17.989 1.00 31.23 400 ARG A O 1
ATOM 3176 N N . SER A 1 401 ? -29.869 9.272 19.889 1.00 30.53 401 SER A N 1
ATOM 3177 C CA . SER A 1 401 ? -31.065 9.382 20.722 1.00 30.53 401 SER A CA 1
ATOM 3178 C C . SER A 1 401 ? -31.253 10.869 21.017 1.00 30.53 401 SER A C 1
ATOM 3180 O O . SER A 1 401 ? -30.386 11.531 21.587 1.00 30.53 401 SER A O 1
ATOM 3182 N N . MET A 1 402 ? -32.350 11.422 20.509 1.00 31.06 402 MET A N 1
ATOM 3183 C CA . MET A 1 402 ? -32.868 12.698 20.972 1.00 31.06 402 MET A CA 1
ATOM 3184 C C . MET A 1 402 ? -33.286 12.516 22.428 1.00 31.06 402 MET A C 1
ATOM 3186 O O . MET A 1 402 ? -34.369 12.007 22.660 1.00 31.06 402 MET A O 1
ATOM 3190 N N . ASP A 1 403 ? -32.456 12.956 23.368 1.00 28.50 403 ASP A N 1
ATOM 3191 C CA . ASP A 1 403 ? -32.897 13.323 24.710 1.00 28.50 403 ASP A CA 1
ATOM 3192 C C . ASP A 1 403 ? -32.239 14.658 25.074 1.00 28.50 403 ASP A C 1
ATOM 3194 O O . ASP A 1 403 ? -31.023 14.843 24.978 1.00 28.50 403 ASP A O 1
ATOM 3198 N N . MET A 1 404 ? -33.088 15.635 25.392 1.00 33.28 404 MET A N 1
ATOM 3199 C CA . MET A 1 404 ? -32.692 16.932 25.923 1.00 33.28 404 MET A CA 1
ATOM 3200 C C . MET A 1 404 ? -32.108 16.767 27.329 1.00 33.28 404 MET A C 1
ATOM 3202 O O . MET A 1 404 ? -32.769 16.229 28.206 1.00 33.28 404 MET A O 1
ATOM 3206 N N . GLU A 1 405 ? -30.913 17.325 27.511 1.00 28.73 405 GLU A N 1
ATOM 3207 C CA . GLU A 1 405 ? -30.386 18.092 28.655 1.00 28.73 405 GLU A CA 1
ATOM 3208 C C . GLU A 1 405 ? -28.919 17.735 28.920 1.00 28.73 405 GLU A C 1
ATOM 3210 O O . GLU A 1 405 ? -28.499 16.583 28.906 1.00 28.73 405 GLU A O 1
ATOM 3215 N N . GLY A 1 406 ? -28.104 18.783 29.047 1.00 36.28 406 GLY A N 1
ATOM 3216 C CA . GLY A 1 406 ? -26.656 18.706 28.945 1.00 36.28 406 GLY A CA 1
ATOM 3217 C C . GLY A 1 406 ? -25.994 17.851 30.020 1.00 36.28 406 GLY A C 1
ATOM 3218 O O . GLY A 1 406 ? -26.248 18.026 31.208 1.00 36.28 406 GLY A O 1
ATOM 3219 N N . GLN A 1 407 ? -25.059 17.009 29.577 1.00 29.88 407 GLN A N 1
ATOM 3220 C CA . GLN A 1 407 ? -23.887 16.559 30.326 1.00 29.88 407 GLN A CA 1
ATOM 3221 C C . GLN A 1 407 ? -22.895 15.893 29.358 1.00 29.88 407 GLN A C 1
ATOM 3223 O O . GLN A 1 407 ? -23.265 15.066 28.529 1.00 29.88 407 GLN A O 1
ATOM 3228 N N . ASN A 1 408 ? -21.625 16.299 29.446 1.00 32.09 408 ASN A N 1
ATOM 3229 C CA . ASN A 1 408 ? -20.496 15.701 28.735 1.00 32.09 408 ASN A CA 1
ATOM 3230 C C . ASN A 1 408 ? -20.382 14.209 29.089 1.00 32.09 408 ASN A C 1
ATOM 3232 O O . ASN A 1 408 ? -19.931 13.868 30.183 1.00 32.09 408 ASN A O 1
ATOM 3236 N N . ALA A 1 409 ? -20.753 13.321 28.167 1.00 29.27 409 ALA A N 1
ATOM 3237 C CA . ALA A 1 409 ? -20.497 11.893 28.302 1.00 29.27 409 ALA A CA 1
ATOM 3238 C C . ALA A 1 409 ? -19.057 11.590 27.863 1.00 29.27 409 ALA A C 1
ATOM 3240 O O . ALA A 1 409 ? -18.736 11.517 26.677 1.00 29.27 409 ALA A O 1
ATOM 3241 N N . ASN A 1 410 ? -18.186 11.456 28.860 1.00 30.17 410 ASN A N 1
ATOM 3242 C CA . ASN A 1 410 ? -16.826 10.958 28.729 1.00 30.17 410 ASN A CA 1
ATOM 3243 C C . ASN A 1 410 ? -16.801 9.562 28.084 1.00 30.17 410 ASN A C 1
ATOM 3245 O O . ASN A 1 410 ? -17.507 8.646 28.500 1.00 30.17 410 ASN A O 1
ATOM 3249 N N . CYS A 1 411 ? -15.908 9.400 27.109 1.00 32.97 411 CYS A N 1
ATOM 3250 C CA . CYS A 1 411 ? -15.489 8.130 26.522 1.00 32.97 411 CYS A CA 1
ATOM 3251 C C . CYS A 1 411 ? -14.609 7.351 27.525 1.00 32.97 411 CYS A C 1
ATOM 3253 O O . CYS A 1 411 ? -13.391 7.265 27.371 1.00 32.97 411 CYS A O 1
ATOM 3255 N N . SER A 1 412 ? -15.208 6.853 28.610 1.00 30.92 412 SER A N 1
ATOM 3256 C CA . SER A 1 412 ? -14.534 6.015 29.615 1.00 30.92 412 SER A CA 1
ATOM 3257 C C . SER A 1 412 ? -14.931 4.537 29.526 1.00 30.92 412 SER A C 1
ATOM 3259 O O . SER A 1 412 ? -14.088 3.688 29.778 1.00 30.92 412 SER A O 1
ATOM 3261 N N . SER A 1 413 ? -16.135 4.193 29.049 1.00 33.19 413 SER A N 1
ATOM 3262 C CA . SER A 1 413 ? -16.584 2.787 28.995 1.00 33.19 413 SER A CA 1
ATOM 3263 C C . SER A 1 413 ? -16.002 1.960 27.835 1.00 33.19 413 SER A C 1
ATOM 3265 O O . SER A 1 413 ? -16.033 0.732 27.880 1.00 33.19 413 SER A O 1
ATOM 3267 N N . SER A 1 414 ? -15.437 2.603 26.804 1.00 39.56 414 SER A N 1
ATOM 3268 C CA . SER A 1 414 ? -14.805 1.913 25.665 1.00 39.56 414 SER A CA 1
ATOM 3269 C C . SER A 1 414 ? -13.428 1.340 26.000 1.00 39.56 414 SER A C 1
ATOM 3271 O O . SER A 1 414 ? -13.051 0.312 25.446 1.00 39.56 414 SER A O 1
ATOM 3273 N N . LYS A 1 415 ? -12.680 1.971 26.914 1.00 39.72 415 LYS A N 1
ATOM 3274 C CA . LYS A 1 415 ? -11.374 1.459 27.358 1.00 39.72 415 LYS A CA 1
ATOM 3275 C C . LYS A 1 415 ? -11.542 0.214 28.223 1.00 39.72 415 LYS A C 1
ATOM 3277 O O . LYS A 1 415 ? -10.828 -0.755 28.015 1.00 39.72 415 LYS A O 1
ATOM 3282 N N . ASP A 1 416 ? -12.540 0.203 29.101 1.00 36.12 416 ASP A N 1
ATOM 3283 C CA . ASP A 1 416 ? -12.763 -0.900 30.040 1.00 36.12 416 ASP A CA 1
ATOM 3284 C C . ASP A 1 416 ? -13.248 -2.185 29.344 1.00 36.12 416 ASP A C 1
ATOM 3286 O O . ASP A 1 416 ? -12.843 -3.283 29.722 1.00 36.12 416 ASP A O 1
ATOM 3290 N N . LEU A 1 417 ? -14.047 -2.073 28.273 1.00 39.09 417 LEU A N 1
ATOM 3291 C CA . LEU A 1 417 ? -14.515 -3.236 27.506 1.00 39.09 417 LEU A CA 1
ATOM 3292 C C . LEU A 1 417 ? -13.444 -3.787 26.547 1.00 39.09 417 LEU A C 1
ATOM 3294 O O . LEU A 1 417 ? -13.327 -5.002 26.397 1.00 39.09 417 LEU A O 1
ATOM 3298 N N . ILE A 1 418 ? -12.630 -2.912 25.939 1.00 44.66 418 ILE A N 1
ATOM 3299 C CA . ILE A 1 418 ? -11.454 -3.320 25.150 1.00 44.66 418 ILE A CA 1
ATOM 3300 C C . ILE A 1 418 ? -10.433 -4.007 26.060 1.00 44.66 418 ILE A C 1
ATOM 3302 O O . ILE A 1 418 ? -9.952 -5.080 25.708 1.00 44.66 418 ILE A O 1
ATOM 3306 N N . ASN A 1 419 ? -10.190 -3.460 27.254 1.00 42.09 419 ASN A N 1
ATOM 3307 C CA . ASN A 1 419 ? -9.356 -4.098 28.270 1.00 42.09 419 ASN A CA 1
ATOM 3308 C C . ASN A 1 419 ? -9.938 -5.452 28.700 1.00 42.09 419 ASN A C 1
ATOM 3310 O O . ASN A 1 419 ? -9.181 -6.397 28.844 1.00 42.09 419 ASN A O 1
ATOM 3314 N N . SER A 1 420 ? -11.264 -5.596 28.811 1.00 38.47 420 SER A N 1
ATOM 3315 C CA . SER A 1 420 ? -11.907 -6.872 29.176 1.00 38.47 420 SER A CA 1
ATOM 3316 C C . SER A 1 420 ? -11.780 -7.952 28.086 1.00 38.47 420 SER A C 1
ATOM 3318 O O . SER A 1 420 ? -11.576 -9.124 28.397 1.00 38.47 420 SER A O 1
ATOM 3320 N N . LEU A 1 421 ? -11.869 -7.580 26.803 1.00 43.31 421 LEU A N 1
ATOM 3321 C CA . LEU A 1 421 ? -11.644 -8.501 25.676 1.00 43.31 421 LEU A CA 1
ATOM 3322 C C . LEU A 1 421 ? -10.152 -8.845 25.513 1.00 43.31 421 LEU A C 1
ATOM 3324 O O . LEU A 1 421 ? -9.811 -10.001 25.266 1.00 43.31 421 LEU A O 1
ATOM 3328 N N . GLN A 1 422 ? -9.265 -7.870 25.738 1.00 46.47 422 GLN A N 1
ATOM 3329 C CA . GLN A 1 422 ? -7.814 -8.074 25.808 1.00 46.47 422 GLN A CA 1
ATOM 3330 C C . GLN A 1 422 ? -7.407 -8.923 27.023 1.00 46.47 422 GLN A C 1
ATOM 3332 O O . GLN A 1 422 ? -6.469 -9.709 26.922 1.00 46.47 422 GLN A O 1
ATOM 3337 N N . GLU A 1 423 ? -8.117 -8.820 28.151 1.00 44.34 423 GLU A N 1
ATOM 3338 C CA . GLU A 1 423 ? -7.920 -9.641 29.351 1.00 44.34 423 GLU A CA 1
ATOM 3339 C C . GLU A 1 423 ? -8.393 -11.082 29.155 1.00 44.34 423 GLU A C 1
ATOM 3341 O O . GLU A 1 423 ? -7.759 -12.012 29.647 1.00 44.34 423 GLU A O 1
ATOM 3346 N N . GLN A 1 424 ? -9.464 -11.308 28.392 1.00 41.56 424 GLN A N 1
ATOM 3347 C CA . GLN A 1 424 ? -9.886 -12.664 28.031 1.00 41.56 424 GLN A CA 1
ATOM 3348 C C . GLN A 1 424 ? -8.902 -13.338 27.057 1.00 41.56 424 GLN A C 1
ATOM 3350 O O . GLN A 1 424 ? -8.605 -14.524 27.218 1.00 41.56 424 GLN A O 1
ATOM 3355 N N . GLU A 1 425 ? -8.323 -12.595 26.106 1.00 43.28 425 GLU A N 1
ATOM 3356 C CA . GLU A 1 425 ? -7.233 -13.099 25.254 1.00 43.28 425 GLU A CA 1
ATOM 3357 C C . GLU A 1 425 ? -5.913 -13.266 26.027 1.00 43.28 425 GLU A C 1
ATOM 3359 O O . GLU A 1 425 ? -5.187 -14.236 25.801 1.00 43.28 425 GLU A O 1
ATOM 3364 N N . SER A 1 426 ? -5.602 -12.385 26.983 1.00 40.53 426 SER A N 1
ATOM 3365 C CA . SER A 1 426 ? -4.400 -12.509 27.816 1.00 40.53 426 SER A CA 1
ATOM 3366 C C . SER A 1 426 ? -4.506 -13.649 28.833 1.00 40.53 426 SER A C 1
ATOM 3368 O O . SER A 1 426 ? -3.507 -14.317 29.089 1.00 40.53 426 SER A O 1
ATOM 3370 N N . GLN A 1 427 ? -5.705 -13.971 29.332 1.00 39.44 427 GLN A N 1
ATOM 3371 C CA . GLN A 1 427 ? -5.947 -15.155 30.163 1.00 39.44 427 GLN A CA 1
ATOM 3372 C C . GLN A 1 427 ? -5.849 -16.461 29.359 1.00 39.44 427 GLN A C 1
ATOM 3374 O O . GLN A 1 427 ? -5.295 -17.435 29.869 1.00 39.44 427 GLN A O 1
ATOM 3379 N N . LEU A 1 428 ? -6.259 -16.480 28.085 1.00 38.84 428 LEU A N 1
ATOM 3380 C CA . LEU A 1 428 ? -5.981 -17.602 27.170 1.00 38.84 428 LEU A CA 1
ATOM 3381 C C . LEU A 1 428 ? -4.479 -17.727 26.836 1.00 38.84 428 LEU A C 1
ATOM 3383 O O . LEU A 1 428 ? -3.978 -18.839 26.670 1.00 38.84 428 LEU A O 1
ATOM 3387 N N . ASN A 1 429 ? -3.745 -16.611 26.826 1.00 40.16 429 ASN A N 1
ATOM 3388 C CA . ASN A 1 429 ? -2.292 -16.564 26.616 1.00 40.16 429 ASN A CA 1
ATOM 3389 C C . ASN A 1 429 ? -1.458 -16.724 27.906 1.00 40.16 429 ASN A C 1
ATOM 3391 O O . ASN A 1 429 ? -0.242 -16.905 27.837 1.00 40.16 429 ASN A O 1
ATOM 3395 N N . SER A 1 430 ? -2.085 -16.739 29.088 1.00 31.83 430 SER A N 1
ATOM 3396 C CA . SER A 1 430 ? -1.400 -16.811 30.393 1.00 31.83 430 SER A CA 1
ATOM 3397 C C . SER A 1 430 ? -0.737 -18.165 30.691 1.00 31.83 430 SER A C 1
ATOM 3399 O O . SER A 1 430 ? -0.070 -18.328 31.710 1.00 31.83 430 SER A O 1
ATOM 3401 N N . SER A 1 431 ? -0.838 -19.127 29.770 1.00 38.53 431 SER A N 1
ATOM 3402 C CA . SER A 1 431 ? -0.053 -20.368 29.807 1.00 38.53 431 SER A CA 1
ATOM 3403 C C . SER A 1 431 ? 1.307 -20.270 29.093 1.00 38.53 431 SER A C 1
ATOM 3405 O O . SER A 1 431 ? 2.020 -21.270 29.035 1.00 38.53 431 SER A O 1
ATOM 3407 N N . GLN A 1 432 ? 1.700 -19.109 28.549 1.00 37.53 432 GLN A N 1
ATOM 3408 C CA . GLN A 1 432 ? 3.005 -18.923 27.895 1.00 37.53 432 GLN A CA 1
ATOM 3409 C C . GLN A 1 432 ? 3.657 -17.580 28.256 1.00 37.53 432 GLN A C 1
ATOM 3411 O O . GLN A 1 432 ? 3.917 -16.736 27.405 1.00 37.53 432 GLN A O 1
ATOM 3416 N N . ASN A 1 433 ? 3.991 -17.399 29.535 1.00 31.78 4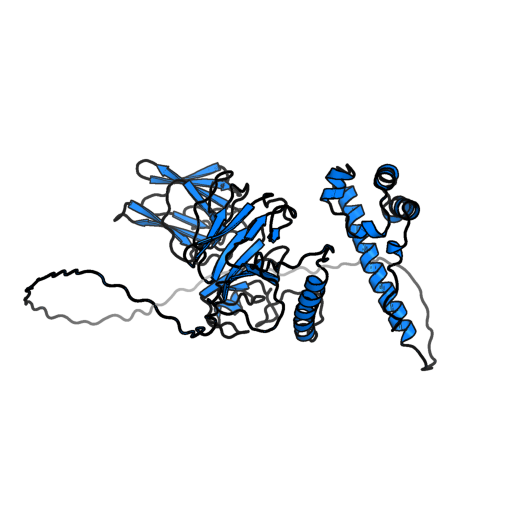33 ASN A N 1
ATOM 3417 C CA . ASN A 1 433 ? 4.967 -16.388 29.931 1.00 31.78 433 ASN A CA 1
ATOM 3418 C C . ASN A 1 433 ? 6.384 -16.907 29.658 1.00 31.78 433 ASN A C 1
ATOM 3420 O O . ASN A 1 433 ? 6.952 -17.632 30.470 1.00 31.78 433 ASN A O 1
ATOM 3424 N N . ASN A 1 434 ? 6.958 -16.514 28.524 1.00 31.55 434 ASN A N 1
ATOM 3425 C CA . ASN A 1 434 ? 8.396 -16.309 28.393 1.00 31.55 434 ASN A CA 1
ATOM 3426 C C . ASN A 1 434 ? 8.614 -15.144 27.429 1.00 31.55 434 ASN A C 1
ATOM 3428 O O . ASN A 1 434 ? 8.177 -15.166 26.279 1.00 31.55 434 ASN A O 1
ATOM 3432 N N . THR A 1 435 ? 9.274 -14.103 27.918 1.00 37.69 435 THR A N 1
ATOM 3433 C CA . THR A 1 435 ? 9.793 -13.019 27.093 1.00 37.69 435 THR A CA 1
ATOM 3434 C C . THR A 1 435 ? 10.651 -13.588 25.963 1.00 37.69 435 THR A C 1
ATOM 3436 O O . THR A 1 435 ? 11.395 -14.549 26.146 1.00 37.69 435 THR A O 1
ATOM 3439 N N . SER A 1 436 ? 10.571 -12.945 24.796 1.00 46.34 436 SER A N 1
ATOM 3440 C CA . SER A 1 436 ? 11.411 -13.172 23.615 1.00 46.34 436 SER A CA 1
ATOM 3441 C C . SER A 1 436 ? 11.315 -14.565 22.988 1.00 46.34 436 SER A C 1
ATOM 3443 O O . SER A 1 436 ? 12.106 -15.444 23.291 1.00 46.34 436 SER A O 1
ATOM 3445 N N . LEU A 1 437 ? 10.391 -14.736 22.041 1.00 49.62 437 LEU A N 1
ATOM 3446 C CA . LEU A 1 437 ? 10.693 -14.987 20.625 1.00 49.62 437 LEU A CA 1
ATOM 3447 C C . LEU A 1 437 ? 9.345 -15.076 19.875 1.00 49.62 437 LEU A C 1
ATOM 3449 O O . LEU A 1 437 ? 8.495 -15.885 20.234 1.00 49.62 437 LEU A O 1
ATOM 3453 N N . ASN A 1 438 ? 9.153 -14.279 18.817 1.00 68.94 438 ASN A N 1
ATOM 3454 C CA . ASN A 1 438 ? 8.042 -14.444 17.866 1.00 68.94 438 ASN A CA 1
ATOM 3455 C C . ASN A 1 438 ? 8.229 -15.774 17.117 1.00 68.94 438 ASN A C 1
ATOM 3457 O O . ASN A 1 438 ? 8.686 -15.757 15.981 1.00 68.94 438 ASN A O 1
ATOM 3461 N N . LEU A 1 439 ? 8.024 -16.931 17.753 1.00 79.56 439 LEU A N 1
ATOM 3462 C CA . LEU A 1 439 ? 8.237 -18.257 17.161 1.00 79.56 439 LEU A CA 1
ATOM 3463 C C . LEU A 1 439 ? 6.949 -18.802 16.575 1.00 79.56 439 LEU A C 1
ATOM 3465 O O . LEU A 1 439 ? 5.863 -18.607 17.104 1.00 79.56 439 LEU A O 1
ATOM 3469 N N . CYS A 1 440 ? 7.093 -19.553 15.493 1.00 82.25 440 CYS A N 1
ATOM 3470 C CA . CYS A 1 440 ? 5.981 -20.174 14.807 1.00 82.25 440 CYS A CA 1
ATOM 3471 C C . CYS A 1 440 ? 5.221 -21.157 15.704 1.00 82.25 440 CYS A C 1
ATOM 3473 O O . CYS A 1 440 ? 5.806 -22.132 16.172 1.00 82.25 440 CYS A O 1
ATOM 3475 N N . ASN A 1 441 ? 3.897 -21.004 15.762 1.00 82.88 441 ASN A N 1
ATOM 3476 C CA . ASN A 1 441 ? 2.964 -21.846 16.530 1.00 82.88 441 ASN A CA 1
ATOM 3477 C C . ASN A 1 441 ? 2.928 -23.340 16.139 1.00 82.88 441 ASN A C 1
ATOM 3479 O O . ASN A 1 441 ? 2.193 -24.117 16.737 1.00 82.88 441 ASN A O 1
ATOM 3483 N N . ILE A 1 442 ? 3.661 -23.750 15.100 1.00 84.31 442 ILE A N 1
ATOM 3484 C CA . ILE A 1 442 ? 3.674 -25.132 14.597 1.00 84.31 442 ILE A CA 1
ATOM 3485 C C . ILE A 1 442 ? 5.022 -25.795 14.847 1.00 84.31 442 ILE A C 1
ATOM 3487 O O . ILE A 1 442 ? 5.075 -26.927 15.310 1.00 84.31 442 ILE A O 1
ATOM 3491 N N . CYS A 1 443 ? 6.121 -25.119 14.502 1.00 84.94 443 CYS A N 1
ATOM 3492 C CA . CYS A 1 443 ? 7.461 -25.698 14.630 1.00 84.94 443 CYS A CA 1
ATOM 3493 C C . CYS A 1 443 ? 8.257 -25.177 15.822 1.00 84.94 443 CYS A C 1
ATOM 3495 O O . CYS A 1 443 ? 9.331 -25.719 16.068 1.00 84.94 443 CYS A O 1
ATOM 3497 N N . PHE A 1 444 ? 7.796 -24.107 16.478 1.00 84.62 444 PHE A N 1
ATOM 3498 C CA . PHE A 1 444 ? 8.416 -23.481 17.650 1.00 84.62 444 PHE A CA 1
ATOM 3499 C C . PHE A 1 444 ? 9.929 -23.209 17.517 1.00 84.62 444 PHE A C 1
ATOM 3501 O O . PHE A 1 444 ? 10.644 -23.151 18.507 1.00 84.62 444 PHE A O 1
ATOM 3508 N N . SER A 1 445 ? 10.439 -23.076 16.289 1.00 77.75 445 SER A N 1
ATOM 3509 C CA . SER A 1 445 ? 11.883 -23.011 15.988 1.00 77.75 445 SER A CA 1
ATOM 3510 C C . SER A 1 445 ? 12.244 -21.870 15.046 1.00 77.75 445 SER A C 1
ATOM 3512 O O . SER A 1 445 ? 13.281 -21.237 15.206 1.00 77.75 445 SER A O 1
ATOM 3514 N N . ARG A 1 446 ? 11.387 -21.582 14.064 1.00 84.12 446 ARG A N 1
ATOM 3515 C CA . ARG A 1 446 ? 11.524 -20.427 13.169 1.00 84.12 446 ARG A CA 1
ATOM 3516 C C . ARG A 1 446 ? 10.654 -19.276 13.640 1.00 84.12 446 ARG A C 1
ATOM 3518 O O . ARG A 1 446 ? 9.606 -19.511 14.240 1.00 84.12 446 ARG A O 1
ATOM 3525 N N . THR A 1 447 ? 11.038 -18.055 13.277 1.00 83.19 447 THR A N 1
ATOM 3526 C CA . THR A 1 447 ? 10.226 -16.865 13.528 1.00 83.19 447 THR A CA 1
ATOM 3527 C C . THR A 1 447 ? 8.847 -17.009 12.878 1.00 83.19 447 THR A C 1
ATOM 3529 O O . THR A 1 447 ? 8.741 -17.280 11.681 1.00 83.19 447 THR A O 1
ATOM 3532 N N . GLY A 1 448 ? 7.794 -16.871 13.677 1.00 83.44 448 GLY A N 1
ATOM 3533 C CA . GLY A 1 448 ? 6.426 -16.720 13.230 1.00 83.44 448 GLY A CA 1
ATOM 3534 C C . GLY A 1 448 ? 6.240 -15.298 12.734 1.00 83.44 448 GLY A C 1
ATOM 3535 O O . GLY A 1 448 ? 6.316 -14.356 13.507 1.00 83.44 448 GLY A O 1
ATOM 3536 N N . ASN A 1 449 ? 6.070 -15.138 11.431 1.00 81.56 449 ASN A N 1
ATOM 3537 C CA . ASN A 1 449 ? 5.909 -13.845 10.773 1.00 81.56 449 ASN A CA 1
ATOM 3538 C C . ASN A 1 449 ? 5.021 -13.956 9.536 1.00 81.56 449 ASN A C 1
ATOM 3540 O O . ASN A 1 449 ? 5.135 -13.147 8.633 1.00 81.56 449 ASN A O 1
ATOM 3544 N N . ILE A 1 450 ? 4.158 -14.967 9.471 1.00 81.44 450 ILE A N 1
ATOM 3545 C CA . ILE A 1 450 ? 3.165 -15.151 8.419 1.00 81.44 450 ILE A CA 1
ATOM 3546 C C . ILE A 1 450 ? 1.770 -15.020 9.023 1.00 81.44 450 ILE A C 1
ATOM 3548 O O . ILE A 1 450 ? 1.463 -15.682 10.020 1.00 81.44 450 ILE A O 1
ATOM 3552 N N . ALA A 1 451 ? 0.932 -14.200 8.391 1.00 80.88 451 ALA A N 1
ATOM 3553 C CA . ALA A 1 451 ? -0.503 -14.119 8.619 1.00 80.88 451 ALA A CA 1
ATOM 3554 C C . ALA A 1 451 ? -1.276 -14.819 7.496 1.00 80.88 451 ALA A C 1
ATOM 3556 O O . ALA A 1 451 ? -0.924 -14.728 6.318 1.00 80.88 451 ALA A O 1
ATOM 3557 N N . LEU A 1 452 ? -2.332 -15.537 7.878 1.00 81.50 452 LEU A N 1
ATOM 3558 C CA . LEU A 1 452 ? -3.183 -16.300 6.971 1.00 81.50 452 LEU A CA 1
ATOM 3559 C C . LEU A 1 452 ? -4.348 -15.439 6.488 1.00 81.50 452 LEU A C 1
ATOM 3561 O O . LEU A 1 452 ? -5.165 -14.956 7.281 1.00 81.50 452 LEU A O 1
ATOM 3565 N N . ILE A 1 453 ? -4.440 -15.271 5.176 1.00 70.62 453 ILE A N 1
ATOM 3566 C CA . ILE A 1 453 ? -5.452 -14.453 4.523 1.00 70.62 453 ILE A CA 1
ATOM 3567 C C . ILE A 1 453 ? -6.736 -15.254 4.403 1.00 70.62 453 ILE A C 1
ATOM 3569 O O . ILE A 1 453 ? -6.838 -16.150 3.570 1.00 70.62 453 ILE A O 1
ATOM 3573 N N . THR A 1 454 ? -7.652 -14.907 5.306 1.00 69.62 454 THR A N 1
ATOM 3574 C CA . THR A 1 454 ? -9.088 -15.233 5.416 1.00 69.62 454 THR A CA 1
ATOM 3575 C C . THR A 1 454 ? -9.544 -14.929 6.837 1.00 69.62 454 THR A C 1
ATOM 3577 O O . THR A 1 454 ? -10.555 -14.275 7.075 1.00 69.62 454 THR A O 1
ATOM 3580 N N . CYS A 1 455 ? -8.749 -15.375 7.807 1.00 70.31 455 CYS A N 1
ATOM 3581 C CA . CYS A 1 455 ? -9.025 -15.240 9.236 1.00 70.31 455 CYS A CA 1
ATOM 3582 C C . CYS A 1 455 ? -8.089 -14.252 9.948 1.00 70.31 455 CYS A C 1
ATOM 3584 O O . CYS A 1 455 ? -8.384 -13.797 11.056 1.00 70.31 455 CYS A O 1
ATOM 3586 N N . GLY A 1 456 ? -6.943 -13.931 9.341 1.00 68.88 456 GLY A N 1
ATOM 3587 C CA . GLY A 1 456 ? -5.933 -13.061 9.936 1.00 68.88 456 GLY A CA 1
ATOM 3588 C C . GLY A 1 456 ? -5.216 -13.681 11.138 1.00 68.88 456 GLY A C 1
ATOM 3589 O O . GLY A 1 456 ? -4.572 -12.949 11.882 1.00 68.88 456 GLY A O 1
ATOM 3590 N N . HIS A 1 457 ? -5.333 -14.995 11.372 1.00 77.81 457 HIS A N 1
ATOM 3591 C CA . HIS A 1 457 ? -4.470 -15.674 12.341 1.00 77.81 457 HIS A CA 1
ATOM 3592 C C . HIS A 1 457 ? -3.027 -15.603 11.854 1.00 77.81 457 HIS A C 1
ATOM 3594 O O . HIS A 1 457 ? -2.739 -15.912 10.695 1.00 77.81 457 HIS A O 1
ATOM 3600 N N . SER A 1 458 ? -2.135 -15.191 12.744 1.00 80.31 458 SER A N 1
ATOM 3601 C CA . SER A 1 458 ? -0.728 -14.951 12.452 1.00 80.31 458 SER A CA 1
ATOM 3602 C C . SER A 1 458 ? 0.175 -15.815 13.334 1.00 80.31 458 SER A C 1
ATOM 3604 O O . SER A 1 458 ? -0.283 -16.765 13.971 1.00 80.31 458 SER A O 1
ATOM 3606 N N . ASN A 1 459 ? 1.475 -15.517 13.327 1.00 84.19 459 ASN A N 1
ATOM 3607 C CA . ASN A 1 459 ? 2.507 -16.245 14.063 1.00 84.19 459 ASN A CA 1
ATOM 3608 C C . ASN A 1 459 ? 2.813 -17.656 13.511 1.00 84.19 459 ASN A C 1
ATOM 3610 O O . ASN A 1 459 ? 3.123 -18.600 14.242 1.00 84.19 459 ASN A O 1
ATOM 3614 N N . PHE A 1 460 ? 2.783 -17.804 12.183 1.00 86.62 460 PHE A N 1
ATOM 3615 C CA . PHE A 1 460 ? 3.314 -18.976 11.477 1.00 86.62 460 PHE A CA 1
ATOM 3616 C C . PHE A 1 460 ? 4.631 -18.624 10.780 1.00 86.62 460 PHE A C 1
ATOM 3618 O O . PHE A 1 460 ? 4.820 -17.492 10.361 1.00 86.62 460 PHE A O 1
ATOM 3625 N N . CYS A 1 461 ? 5.573 -19.558 10.660 1.00 86.56 461 CYS A N 1
ATOM 3626 C CA . CYS A 1 461 ? 6.734 -19.360 9.787 1.00 86.56 461 CYS A CA 1
ATOM 3627 C C . CYS A 1 461 ? 6.372 -19.769 8.357 1.00 86.56 461 CYS A C 1
ATOM 3629 O O . CYS A 1 461 ? 5.487 -20.610 8.169 1.00 86.56 461 CYS A O 1
ATOM 3631 N N . PHE A 1 462 ? 7.115 -19.243 7.382 1.00 84.06 462 PHE A N 1
ATOM 3632 C CA . PHE A 1 462 ? 6.936 -19.546 5.959 1.00 84.06 462 PHE A CA 1
ATOM 3633 C C . PHE A 1 462 ? 6.853 -21.058 5.685 1.00 84.06 462 PHE A C 1
ATOM 3635 O O . PHE A 1 462 ? 5.826 -21.546 5.216 1.00 84.06 462 PHE A O 1
ATOM 3642 N N . ASP A 1 463 ? 7.857 -21.828 6.115 1.00 82.75 463 ASP A N 1
ATOM 3643 C CA . ASP A 1 463 ? 7.920 -23.273 5.840 1.00 82.75 463 ASP A CA 1
ATOM 3644 C C . ASP A 1 463 ? 6.756 -24.071 6.436 1.00 82.75 463 ASP A C 1
ATOM 3646 O O . ASP A 1 463 ? 6.367 -25.108 5.901 1.00 82.75 463 ASP A O 1
ATOM 3650 N N . CYS A 1 464 ? 6.231 -23.650 7.591 1.00 87.44 464 CYS A N 1
ATOM 3651 C CA . CYS A 1 464 ? 5.074 -24.314 8.181 1.00 87.44 464 CYS A CA 1
ATOM 3652 C C . CYS A 1 464 ? 3.803 -23.910 7.457 1.00 87.44 464 CYS A C 1
ATOM 3654 O O . CYS A 1 464 ? 2.985 -24.786 7.196 1.00 87.44 464 CYS A O 1
ATOM 3656 N N . SER A 1 465 ? 3.655 -22.624 7.119 1.00 88.12 465 SER A N 1
ATOM 3657 C CA . SER A 1 465 ? 2.482 -22.134 6.398 1.00 88.12 465 SER A CA 1
ATOM 3658 C C . SER A 1 465 ? 2.277 -22.835 5.064 1.00 88.12 465 SER A C 1
ATOM 3660 O O . SER A 1 465 ? 1.139 -23.091 4.689 1.00 88.12 465 SER A O 1
ATOM 3662 N N . GLU A 1 466 ? 3.347 -23.261 4.394 1.00 86.62 466 GLU A N 1
ATOM 3663 C CA . GLU A 1 466 ? 3.272 -24.017 3.137 1.00 86.62 466 GLU A CA 1
ATOM 3664 C C . GLU A 1 466 ? 2.700 -25.434 3.273 1.00 86.62 466 GLU A C 1
ATOM 3666 O O . GLU A 1 466 ? 2.319 -26.039 2.275 1.00 86.62 466 GLU A O 1
ATOM 3671 N N . LYS A 1 467 ? 2.584 -25.972 4.492 1.00 88.56 467 LYS A N 1
ATOM 3672 C CA . LYS A 1 467 ? 2.174 -27.368 4.719 1.00 88.56 467 LYS A CA 1
ATOM 3673 C C . LYS A 1 467 ? 0.683 -27.559 4.976 1.00 88.56 467 LYS A C 1
ATOM 3675 O O . LYS A 1 467 ? 0.252 -28.698 5.133 1.00 88.56 467 LYS A O 1
ATOM 3680 N N . PHE A 1 468 ? -0.099 -26.486 5.055 1.00 86.31 468 PHE A N 1
ATOM 3681 C CA . PHE A 1 468 ? -1.527 -26.567 5.346 1.00 86.31 468 PHE A CA 1
ATOM 3682 C C . PHE A 1 468 ? -2.336 -25.600 4.477 1.00 86.31 468 PHE A C 1
ATOM 3684 O O . PHE A 1 468 ? -1.856 -24.535 4.090 1.00 86.31 468 PHE A O 1
ATOM 3691 N N . GLN A 1 469 ? -3.567 -26.009 4.161 1.00 87.19 469 GLN A N 1
ATOM 3692 C CA . GLN A 1 469 ? -4.521 -25.240 3.351 1.00 87.19 469 GLN A CA 1
ATOM 3693 C C . GLN A 1 469 ? -5.669 -24.656 4.184 1.00 87.19 469 GLN A C 1
ATOM 3695 O O . GLN A 1 469 ? -6.277 -23.680 3.763 1.00 87.19 469 GLN A O 1
ATOM 3700 N N . ASP A 1 470 ? -5.899 -25.180 5.390 1.00 88.56 470 ASP A N 1
ATOM 3701 C CA . ASP A 1 470 ? -6.851 -24.639 6.360 1.00 88.56 470 ASP A CA 1
ATOM 3702 C C . ASP A 1 470 ? -6.108 -24.052 7.559 1.00 88.56 470 ASP A C 1
ATOM 3704 O O . ASP A 1 470 ? -5.071 -24.569 7.985 1.00 88.56 470 ASP A O 1
ATOM 3708 N N . CYS A 1 471 ? -6.645 -22.974 8.126 1.00 83.12 471 CYS A N 1
ATOM 3709 C CA . CYS A 1 471 ? -6.078 -22.316 9.293 1.00 83.12 471 CYS A CA 1
ATOM 3710 C C . CYS A 1 471 ? -5.994 -23.296 10.480 1.00 83.12 471 CYS A C 1
ATOM 3712 O O . CYS A 1 471 ? -7.029 -23.775 10.941 1.00 83.12 471 CYS A O 1
ATOM 3714 N N . PRO A 1 472 ? -4.810 -23.535 11.069 1.00 83.88 472 PRO A N 1
ATOM 3715 C CA . PRO A 1 472 ? -4.674 -24.439 12.213 1.00 83.88 472 PRO A CA 1
ATOM 3716 C C . PRO A 1 472 ? -5.408 -23.965 13.475 1.00 83.88 472 PRO A C 1
ATOM 3718 O O . PRO A 1 472 ? -5.659 -24.766 14.369 1.00 83.88 472 PRO A O 1
ATOM 3721 N N . VAL A 1 473 ? -5.747 -22.672 13.548 1.00 80.94 473 VAL A N 1
ATOM 3722 C CA . VAL A 1 473 ? -6.414 -22.057 14.705 1.00 80.94 473 VAL A CA 1
ATOM 3723 C C . VAL A 1 473 ? -7.936 -22.117 14.565 1.00 80.94 473 VAL A C 1
ATOM 3725 O O . VAL A 1 473 ? -8.608 -22.614 15.462 1.00 80.94 473 VAL A O 1
ATOM 3728 N N . CYS A 1 474 ? -8.498 -21.667 13.437 1.00 78.19 474 CYS A N 1
ATOM 3729 C CA . CYS A 1 474 ? -9.957 -21.592 13.252 1.00 78.19 474 CYS A CA 1
ATOM 3730 C C . CYS A 1 474 ? -10.526 -22.474 12.138 1.00 78.19 474 CYS A C 1
ATOM 3732 O O . CYS A 1 474 ? -11.731 -22.444 11.903 1.00 78.19 474 CYS A O 1
ATOM 3734 N N . ARG A 1 475 ? -9.686 -23.245 11.441 1.00 83.44 475 ARG A N 1
ATOM 3735 C CA . ARG A 1 475 ? -10.061 -24.144 10.332 1.00 83.44 475 ARG A CA 1
ATOM 3736 C C . ARG A 1 475 ? -10.690 -23.454 9.118 1.00 83.44 475 ARG A C 1
ATOM 3738 O O . ARG A 1 475 ? -11.211 -24.133 8.243 1.00 83.44 475 ARG A O 1
ATOM 3745 N N . ALA A 1 476 ? -10.633 -22.124 9.043 1.00 72.25 476 ALA A N 1
ATOM 3746 C CA . ALA A 1 476 ? -11.025 -21.396 7.843 1.00 72.25 476 ALA A CA 1
ATOM 3747 C C . ALA A 1 476 ? -10.077 -21.748 6.680 1.00 72.25 476 ALA A C 1
ATOM 3749 O O . ALA A 1 476 ? -8.864 -21.796 6.915 1.00 72.25 476 ALA A O 1
ATOM 3750 N N . PRO A 1 477 ? -10.583 -21.940 5.448 1.00 79.88 477 PRO A N 1
ATOM 3751 C CA . PRO A 1 477 ? -9.729 -22.159 4.284 1.00 79.88 477 PRO A CA 1
ATOM 3752 C C . PRO A 1 477 ? -8.808 -20.954 4.084 1.00 79.88 477 PRO A C 1
ATOM 3754 O O . PRO A 1 477 ? -9.201 -19.819 4.358 1.00 79.88 477 PRO A O 1
ATOM 3757 N N . ILE A 1 478 ? -7.574 -21.183 3.645 1.00 82.56 478 ILE A N 1
ATOM 3758 C CA . ILE A 1 478 ? -6.569 -20.135 3.436 1.00 82.56 478 ILE A CA 1
ATOM 3759 C C . ILE A 1 478 ? -6.587 -19.742 1.966 1.00 82.56 478 ILE A C 1
ATOM 3761 O O . ILE A 1 478 ? -6.301 -20.563 1.098 1.00 82.56 478 ILE A O 1
ATOM 3765 N N . ILE A 1 479 ? -6.905 -18.477 1.696 1.00 76.25 479 ILE A N 1
ATOM 3766 C CA . ILE A 1 479 ? -6.895 -17.926 0.337 1.00 76.25 479 ILE A CA 1
ATOM 3767 C C . ILE A 1 479 ? -5.484 -17.468 -0.021 1.00 76.25 479 ILE A C 1
ATOM 3769 O O . ILE A 1 479 ? -5.043 -17.660 -1.149 1.00 76.25 479 ILE A O 1
ATOM 3773 N N . ASP A 1 480 ? -4.767 -16.878 0.936 1.00 75.19 480 ASP A N 1
ATOM 3774 C CA . ASP A 1 480 ? -3.402 -16.404 0.720 1.00 75.19 480 ASP A CA 1
ATOM 3775 C C . ASP A 1 480 ? -2.603 -16.305 2.037 1.00 75.19 480 ASP A C 1
ATOM 3777 O O . ASP A 1 480 ? -3.124 -16.575 3.123 1.00 75.19 480 ASP A O 1
ATOM 3781 N N . LYS A 1 481 ? -1.324 -15.932 1.968 1.00 81.25 481 LYS A N 1
ATOM 3782 C CA . LYS A 1 481 ? -0.413 -15.805 3.119 1.00 81.25 481 LYS A CA 1
ATOM 3783 C C . LYS A 1 481 ? 0.457 -14.567 2.963 1.00 81.25 481 LYS A C 1
ATOM 3785 O O . LYS A 1 481 ? 1.057 -14.371 1.908 1.00 81.25 481 LYS A O 1
ATOM 3790 N N . ILE A 1 482 ? 0.587 -13.762 4.006 1.00 74.19 482 ILE A N 1
ATOM 3791 C CA . ILE A 1 482 ? 1.413 -12.549 3.955 1.00 74.19 482 ILE A CA 1
ATOM 3792 C C . ILE A 1 482 ? 2.467 -12.595 5.041 1.00 74.19 482 ILE A C 1
ATOM 3794 O O . ILE A 1 482 ? 2.193 -13.070 6.143 1.00 74.19 482 ILE A O 1
ATOM 3798 N N . LYS A 1 483 ? 3.666 -12.102 4.737 1.00 74.62 483 LYS A N 1
ATOM 3799 C CA . LYS A 1 483 ? 4.651 -11.843 5.775 1.00 74.62 483 LYS A CA 1
ATOM 3800 C C . LYS A 1 483 ? 4.256 -10.577 6.526 1.00 74.62 483 LYS A C 1
ATOM 3802 O O . LYS A 1 483 ? 4.014 -9.561 5.893 1.00 74.62 483 LYS A O 1
ATOM 3807 N N . VAL A 1 484 ? 4.191 -10.674 7.845 1.00 68.19 484 VAL A N 1
ATOM 3808 C CA . VAL A 1 484 ? 3.926 -9.573 8.768 1.00 68.19 484 VAL A CA 1
ATOM 3809 C C . VAL A 1 484 ? 5.187 -9.283 9.566 1.00 68.19 484 VAL A C 1
ATOM 3811 O O . VAL A 1 484 ? 5.906 -10.201 9.976 1.00 68.19 484 VAL A O 1
ATOM 3814 N N . PHE A 1 485 ? 5.483 -8.007 9.763 1.00 61.12 485 PHE A N 1
ATOM 3815 C CA . PHE A 1 485 ? 6.630 -7.556 10.537 1.00 61.12 485 PHE A CA 1
ATOM 3816 C C . PHE A 1 485 ? 6.138 -7.116 11.923 1.00 61.12 485 PHE A C 1
ATOM 3818 O O . PHE A 1 485 ? 5.290 -6.234 12.038 1.00 61.12 485 PHE A O 1
ATOM 3825 N N . PHE A 1 486 ? 6.624 -7.808 12.957 1.00 50.66 486 PHE A N 1
ATOM 3826 C CA . PHE A 1 486 ? 6.249 -7.628 14.363 1.00 50.66 486 PHE A CA 1
ATOM 3827 C C . PHE A 1 486 ? 7.247 -6.756 15.118 1.00 50.66 486 PHE A C 1
ATOM 3829 O O . PHE A 1 486 ? 8.464 -6.908 14.844 1.00 50.66 486 PHE A O 1
#

InterPro domains:
  IPR000253 Forkhead-associated (FHA) domain [PF00498] (209-270)
  IPR000253 Forkhead-associated (FHA) domain [PF00498] (305-374)
  IPR000253 Forkhead-associated (FHA) domain [PS50006] (208-253)
  IPR000253 Forkhead-associated (FHA) domain [PS50006] (304-351)
  IPR000253 Forkhead-associated (FHA) domain [SM00240] (207-258)
  IPR000253 Forkhead-associated (FHA) domain [SM00240] (303-356)
  IPR001660 Sterile alpha motif domain [PF07647] (10-75)
  IPR001660 Sterile alpha motif domain [PS50105] (13-78)
  IPR001660 Sterile alpha motif domain [SM00454] (10-78)
  IPR001841 Zinc finger, RING-type [PS50089] (440-475)
  IPR001841 Zinc finger, RING-type [SM00184] (440-474)
  IPR008984 SMAD/FHA domain superfamily [SSF49879] (180-281)
  IPR008984 SMAD/FHA domain superfamily [SSF49879] (286-381)
  IPR013083 Zinc finger, RING/FYVE/PHD-type [G3DSA:3.30.40.10] (415-486)
  IPR013761 Sterile alpha motif/pointed domain superfamily [G3DSA:1.1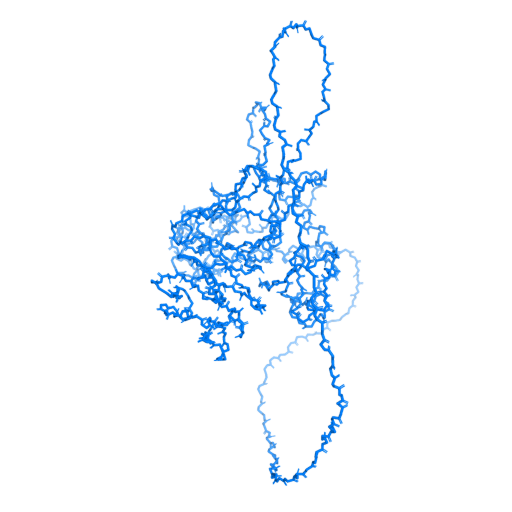0.150.50] (5-82)
  IPR013761 Sterile alpha motif/pointed domain superfamily [SSF47769] (8-78)
  IPR050923 Cellular Process Regulator and RNA Processing Protein [PTHR23308] (132-272)

Sequence (486 aa):
MESTEQLKEYESWGIEDVCNWLDKTVSLPQYKPVFTELAIDGSLLPHILDDDLINDFDIKIRLHRVKIINAIKKLNTECTRKIEEDFARKLNIGGNDEHSEEEKEINEELDEDVPNMRGNDGRITPDREEEDLQITNMNTGPHNLQSDGRNPAVEVIGVIHNQSENFIDESEEGSQAPDDQEDKLIIVLKVVEGQQLNNVYLIGQQGARLGRHSASNDIVISESFVSRKHCEISHQSGSFYLRDLGSTTGSFLMTREKVTLEEGMMFQMGLSEFKVTMLSKNMELNVFEGPSRSQRILVTSNGLKIGRDPANTFCVAEDTQMSNYHARILYDPSNGTYILEDVGSTNRTWLRLSNEGERSVNHELGLNDIIKIGSTVFLVQQIRKVPDSGNMPIINSNHRSMDMEGQNANCSSSKDLINSLQEQESQLNSSQNNTSLNLCNICFSRTGNIALITCGHSNFCFDCSEKFQDCPVCRAPIIDKIKVFF

Radius of gyration: 33.25 Å; chains: 1; bounding box: 110×78×102 Å

Secondary structure (DSSP, 8-state):
---S----GGGG--HHHHHHHHHHTS--GGGHHHHHHTT--TTTGGG--HHHHHHTS----HHHHHHHHHHHHHHHHHHHHHHHHHHHHHH--S-------------------------------------------------------------------------------------------EEEEEEEESTTTT-EEEE-TT-EEEES-GGG-SEE---TTS-SS-EEEEEETTEEEEEEBS-SS-EEEE--SPEEE-TT-EEEETTEEEEEEE-SS-EEEEEEESTTTT-EEEEBTTBEEEESSTTSSEE-TT-TTS-SS-EEEEEETTTTEEEEEE-S-SS-EEEESS-TTPBPPPEE--TT-EEEETTEEEEEEEESS--SSS---EET--------S-----TTHHHHHHHHHHHHHHHHHTT----S--B-TTTSSSB--EEEETT----B-HHHHTT-SB-TTT-PBP-EEEE---